Protein 3ARA (pdb70)

Structure (mmCIF, N/CA/C/O backbone):
data_3ARA
#
_entry.id   3ARA
#
_cell.length_a   81.890
_cell.length_b   83.263
_cell.length_c   89.662
_cell.angle_alpha   90.00
_cell.angle_beta   90.00
_cell.angle_gamma   90.00
#
_symmetry.space_group_name_H-M   'P 21 21 21'
#
loop_
_entity.id
_entity.type
_entity.pdbx_description
1 polymer "Deoxyuridine 5'-triphosphate nucleotidohydrolase"
2 non-polymer 1-[3-({(2R)-2-[hydroxy(diphenyl)methyl]pyrrolidin-1-yl}sulfonyl)propyl]pyrimidine-2,4(1H,3H)-dione
3 non-polymer 'MAGNESIUM ION'
4 water water
#
loop_
_atom_site.group_PDB
_atom_site.id
_atom_site.type_symbol
_atom_site.label_atom_id
_atom_site.label_alt_id
_atom_site.label_comp_id
_atom_site.label_asym_id
_atom_site.label_entity_id
_atom_site.label_seq_id
_atom_site.pdbx_PDB_ins_code
_atom_site.Cartn_x
_atom_site.Cartn_y
_atom_site.Cartn_z
_atom_site.occupancy
_atom_site.B_iso_or_equiv
_atom_site.auth_seq_id
_atom_site.auth_comp_id
_atom_site.auth_asym_id
_atom_site.auth_atom_id
_atom_site.pdbx_PDB_model_num
ATOM 1 N N . MET A 1 24 ? 18.113 1.609 1.830 1.00 47.83 24 MET A N 1
ATOM 2 C CA . MET A 1 24 ? 17.082 2.239 2.747 1.00 47.55 24 MET A CA 1
ATOM 3 C C . MET A 1 24 ? 17.376 3.694 3.068 1.00 44.84 24 MET A C 1
ATOM 4 O O . MET A 1 24 ? 16.998 4.292 4.150 1.00 45.46 24 MET A O 1
ATOM 9 N N . GLN A 1 25 ? 18.119 4.266 2.137 1.00 39.79 25 GLN A N 1
ATOM 10 C CA . GLN A 1 25 ? 18.072 5.676 2.005 1.00 35.55 25 GLN A CA 1
ATOM 11 C C . GLN A 1 25 ? 17.301 5.906 0.676 1.00 29.30 25 GLN A C 1
ATOM 12 O O . GLN A 1 25 ? 17.381 5.105 -0.228 1.00 28.94 25 GLN A O 1
ATOM 18 N N . LEU A 1 26 ? 16.589 7.019 0.608 1.00 25.47 26 LEU A N 1
ATOM 19 C CA . LEU A 1 26 ? 16.070 7.601 -0.645 1.00 23.28 26 LEU A CA 1
ATOM 20 C C . LEU A 1 26 ? 17.079 8.652 -1.079 1.00 22.20 26 LEU A C 1
ATOM 21 O O . LEU A 1 26 ? 17.281 9.659 -0.419 1.00 23.12 26 LEU A O 1
ATOM 26 N N . ARG A 1 27 ? 17.721 8.467 -2.189 1.00 20.17 27 ARG A N 1
ATOM 27 C CA . ARG A 1 27 ? 18.642 9.522 -2.617 1.00 21.02 27 ARG A CA 1
ATOM 28 C C . ARG A 1 27 ? 17.940 10.334 -3.739 1.00 20.47 27 ARG A C 1
ATOM 29 O O . ARG A 1 27 ? 17.126 9.799 -4.530 1.00 19.31 27 ARG A O 1
ATOM 37 N N . PHE A 1 28 ? 18.360 11.561 -3.905 1.00 18.71 28 PHE A N 1
ATOM 38 C CA . PHE A 1 28 ? 17.861 12.377 -5.053 1.00 17.59 28 PHE A CA 1
ATOM 39 C C . PHE A 1 28 ? 18.944 13.319 -5.485 1.00 18.78 28 PHE A C 1
ATOM 40 O O . PHE A 1 28 ? 19.845 13.647 -4.673 1.00 19.81 28 PHE A O 1
ATOM 48 N N . ALA A 1 29 ? 18.832 13.814 -6.693 1.00 16.63 29 ALA A N 1
ATOM 49 C CA . ALA A 1 29 ? 19.669 14.932 -7.125 1.00 18.51 29 ALA A CA 1
ATOM 50 C C . ALA A 1 29 ? 18.790 15.987 -7.787 1.00 19.20 29 ALA A C 1
ATOM 51 O O . ALA A 1 29 ? 17.781 15.660 -8.453 1.00 18.35 29 ALA A O 1
ATOM 53 N N . ARG A 1 30 ? 19.229 17.233 -7.668 1.00 16.67 30 ARG A N 1
ATOM 54 C CA . ARG A 1 30 ? 18.551 18.330 -8.347 1.00 17.94 30 ARG A CA 1
ATOM 55 C C . ARG A 1 30 ? 18.995 18.402 -9.805 1.00 20.03 30 ARG A C 1
ATOM 56 O O . ARG A 1 30 ? 20.207 18.392 -10.164 1.00 21.74 30 ARG A O 1
ATOM 64 N N . LEU A 1 31 ? 18.036 18.437 -10.723 1.00 17.35 31 LEU A N 1
ATOM 65 C CA . LEU A 1 31 ? 18.397 18.534 -12.151 1.00 17.85 31 LEU A CA 1
ATOM 66 C C . LEU A 1 31 ? 18.535 19.969 -12.608 1.00 19.45 31 LEU A C 1
ATOM 67 O O . LEU A 1 31 ? 18.981 20.218 -13.737 1.00 21.38 31 LEU A O 1
ATOM 72 N N . SER A 1 32 ? 18.046 20.909 -11.788 1.00 19.95 32 SER A N 1
ATOM 73 C CA . SER A 1 32 ? 18.243 22.326 -12.047 1.00 19.20 32 SER A CA 1
ATOM 74 C C . SER A 1 32 ? 18.147 23.022 -10.702 1.00 16.85 32 SER A C 1
ATOM 75 O O . SER A 1 32 ? 17.692 22.423 -9.712 1.00 15.99 32 SER A O 1
ATOM 78 N N . GLU A 1 33 ? 18.542 24.296 -10.671 1.00 16.66 33 GLU A N 1
ATOM 79 C CA . GLU A 1 33 ? 18.429 25.068 -9.414 1.00 16.17 33 GLU A CA 1
ATOM 80 C C . GLU A 1 33 ? 16.990 25.427 -9.027 1.00 16.76 33 GLU A C 1
ATOM 81 O O . GLU A 1 33 ? 16.765 25.997 -7.967 1.00 16.43 33 GLU A O 1
ATOM 87 N N . HIS A 1 34 ? 16.003 25.142 -9.911 1.00 16.01 34 HIS A N 1
ATOM 88 C CA . HIS A 1 34 ? 14.602 25.401 -9.605 1.00 15.74 34 HIS A CA 1
ATOM 89 C C . HIS A 1 34 ? 14.021 24.333 -8.630 1.00 16.51 34 HIS A C 1
ATOM 90 O O . HIS A 1 34 ? 12.953 24.581 -8.081 1.00 16.42 34 HIS A O 1
ATOM 97 N N . ALA A 1 35 ? 14.703 23.187 -8.436 1.00 15.13 35 ALA A N 1
ATOM 98 C CA . ALA A 1 35 ? 14.167 22.054 -7.609 1.00 16.01 35 ALA A CA 1
ATOM 99 C C . ALA A 1 35 ? 14.303 22.401 -6.184 1.00 18.22 35 ALA A C 1
ATOM 100 O O . ALA A 1 35 ? 15.158 23.235 -5.782 1.00 18.67 35 ALA A O 1
ATOM 102 N N . THR A 1 36 ? 13.423 21.798 -5.409 1.00 18.37 36 THR A N 1
ATOM 103 C CA . THR A 1 36 ? 13.452 21.905 -3.933 1.00 19.10 36 THR A CA 1
ATOM 104 C C . THR A 1 36 ? 13.590 20.517 -3.349 1.00 18.87 36 THR A C 1
ATOM 105 O O . THR A 1 36 ? 12.915 19.552 -3.776 1.00 18.77 36 THR A O 1
ATOM 109 N N . ALA A 1 37 ? 14.534 20.391 -2.363 1.00 17.75 37 ALA A N 1
ATOM 110 C CA . ALA A 1 37 ? 14.716 19.090 -1.748 1.00 18.36 37 ALA A CA 1
ATOM 111 C C . ALA A 1 37 ? 13.410 18.624 -1.081 1.00 16.50 37 ALA A C 1
ATOM 112 O O . ALA A 1 37 ? 12.765 19.346 -0.299 1.00 19.09 37 ALA A O 1
ATOM 114 N N . PRO A 1 38 ? 13.005 17.391 -1.393 1.00 16.44 38 PRO A N 1
ATOM 115 C CA . PRO A 1 38 ? 11.783 16.893 -0.734 1.00 17.68 38 PRO A CA 1
ATOM 116 C C . PRO A 1 38 ? 11.955 16.845 0.803 1.00 19.23 38 PRO A C 1
ATOM 117 O O . PRO A 1 38 ? 13.053 16.647 1.280 1.00 21.94 38 PRO A O 1
ATOM 121 N N . THR A 1 39 ? 10.863 17.007 1.488 1.00 21.26 39 THR A N 1
ATOM 122 C CA . THR A 1 39 ? 10.845 17.106 2.941 1.00 22.51 39 THR A CA 1
ATOM 123 C C . THR A 1 39 ? 9.745 16.213 3.521 1.00 25.20 39 THR A C 1
ATOM 124 O O . THR A 1 39 ? 8.680 16.027 2.932 1.00 22.59 39 THR A O 1
ATOM 128 N N . ARG A 1 40 ? 9.974 15.897 4.673 1.00 26.32 40 ARG A N 1
ATOM 129 C CA . ARG A 1 40 ? 9.033 15.096 5.448 1.00 29.96 40 ARG A CA 1
ATOM 130 C C . ARG A 1 40 ? 9.107 15.725 6.840 1.00 33.45 40 ARG A C 1
ATOM 131 O O . ARG A 1 40 ? 10.116 15.551 7.545 1.00 36.33 40 ARG A O 1
ATOM 139 N N . GLY A 1 41 ? 8.166 16.430 7.264 1.00 35.03 41 GLY A N 1
ATOM 140 C CA . GLY A 1 41 ? 8.030 16.856 8.691 1.00 39.70 41 GLY A CA 1
ATOM 141 C C . GLY A 1 41 ? 8.047 15.700 9.685 1.00 40.88 41 GLY A C 1
ATOM 142 O O . GLY A 1 41 ? 9.045 15.531 10.441 1.00 44.76 41 GLY A O 1
ATOM 143 N N . SER A 1 42 ? 7.015 14.872 9.711 1.00 40.12 42 SER A N 1
ATOM 144 C CA . SER A 1 42 ? 6.992 13.862 10.752 1.00 38.20 42 SER A CA 1
ATOM 145 C C . SER A 1 42 ? 7.771 12.622 10.375 1.00 37.14 42 SER A C 1
ATOM 146 O O . SER A 1 42 ? 7.808 12.191 9.200 1.00 34.33 42 SER A O 1
ATOM 149 N N . ALA A 1 43 ? 8.393 12.012 11.375 1.00 34.22 43 ALA A N 1
ATOM 150 C CA . ALA A 1 43 ? 9.182 10.808 11.153 1.00 33.36 43 ALA A CA 1
ATOM 151 C C . ALA A 1 43 ? 8.316 9.651 10.609 1.00 30.99 43 ALA A C 1
ATOM 152 O O . ALA A 1 43 ? 8.843 8.741 9.961 1.00 32.68 43 ALA A O 1
ATOM 154 N N . ARG A 1 44 ? 7.012 9.666 10.908 1.00 30.09 44 ARG A N 1
ATOM 155 C CA . ARG A 1 44 ? 6.224 8.559 10.441 1.00 28.92 44 ARG A CA 1
ATOM 156 C C . ARG A 1 44 ? 5.149 9.054 9.470 1.00 26.35 44 ARG A C 1
ATOM 157 O O . ARG A 1 44 ? 4.130 8.386 9.324 1.00 24.88 44 ARG A O 1
ATOM 165 N N . ALA A 1 45 ? 5.391 10.174 8.810 1.00 25.38 45 ALA A N 1
ATOM 166 C CA . ALA A 1 45 ? 4.505 10.473 7.660 1.00 23.34 45 ALA A CA 1
ATOM 167 C C . ALA A 1 45 ? 4.870 9.451 6.568 1.00 22.56 45 ALA A C 1
ATOM 168 O O . ALA A 1 45 ? 6.038 9.001 6.360 1.00 22.69 45 ALA A O 1
ATOM 170 N N . ALA A 1 46 ? 3.863 9.146 5.767 1.00 19.92 46 ALA A N 1
ATOM 171 C CA . ALA A 1 46 ? 3.987 8.172 4.696 1.00 17.65 46 ALA A CA 1
ATOM 172 C C . ALA A 1 46 ? 4.826 8.585 3.550 1.00 16.14 46 ALA A C 1
ATOM 173 O O . ALA A 1 46 ? 5.411 7.712 2.864 1.00 18.98 46 ALA A O 1
ATOM 175 N N . GLY A 1 47 ? 4.934 9.880 3.328 1.00 15.72 47 GLY A N 1
ATOM 176 C CA . GLY A 1 47 ? 5.576 10.306 2.077 1.00 15.59 47 GLY A CA 1
ATOM 177 C C . GLY A 1 47 ? 6.374 11.569 2.272 1.00 16.40 47 GLY A C 1
ATOM 178 O O . GLY A 1 47 ? 6.179 12.336 3.266 1.00 17.77 47 GLY A O 1
ATOM 179 N N . TYR A 1 48 ? 7.289 11.752 1.354 1.00 15.57 48 TYR A N 1
ATOM 180 C CA . TYR A 1 48 ? 8.023 13.028 1.224 1.00 16.16 48 TYR A CA 1
ATOM 181 C C . TYR A 1 48 ? 7.286 13.983 0.340 1.00 17.19 48 TYR A C 1
ATOM 182 O O . TYR A 1 48 ? 6.829 13.618 -0.749 1.00 17.03 48 TYR A O 1
ATOM 191 N N . ASP A 1 49 ? 7.200 15.237 0.755 1.00 18.01 49 ASP A N 1
ATOM 192 C CA . ASP A 1 49 ? 6.526 16.247 -0.068 1.00 18.46 49 ASP A CA 1
ATOM 193 C C . ASP A 1 49 ? 7.334 16.537 -1.333 1.00 18.70 49 ASP A C 1
ATOM 194 O O . ASP A 1 49 ? 8.539 16.649 -1.267 1.00 19.00 49 ASP A O 1
ATOM 199 N N . LEU A 1 50 ? 6.675 16.586 -2.486 1.00 15.49 50 LEU A N 1
ATOM 200 C CA . LEU A 1 50 ? 7.303 16.961 -3.739 1.00 15.70 50 LEU A CA 1
ATOM 201 C C . LEU A 1 50 ? 6.891 18.379 -4.032 1.00 17.37 50 LEU A C 1
ATOM 202 O O . LEU A 1 50 ? 5.736 18.728 -3.893 1.00 16.65 50 LEU A O 1
ATOM 207 N N . TYR A 1 51 ? 7.832 19.161 -4.569 1.00 15.20 51 TYR A N 1
ATOM 208 C CA . TYR A 1 51 ? 7.590 20.598 -4.816 1.00 15.95 51 TYR A CA 1
ATOM 209 C C . TYR A 1 51 ? 7.678 20.851 -6.327 1.00 15.25 51 TYR A C 1
ATOM 210 O O . TYR A 1 51 ? 8.542 20.327 -7.030 1.00 15.33 51 TYR A O 1
ATOM 219 N N . SER A 1 52 ? 6.835 21.744 -6.808 1.00 13.58 52 SER A N 1
ATOM 220 C CA . SER A 1 52 ? 6.915 22.174 -8.211 1.00 13.20 52 SER A CA 1
ATOM 221 C C . SER A 1 52 ? 8.161 23.036 -8.401 1.00 13.88 52 SER A C 1
ATOM 222 O O . SER A 1 52 ? 8.512 23.862 -7.524 1.00 15.85 52 SER A O 1
ATOM 225 N N . ALA A 1 53 ? 8.830 22.830 -9.518 1.00 13.53 53 ALA A N 1
ATOM 226 C CA . ALA A 1 53 ? 9.968 23.655 -9.887 1.00 14.16 53 ALA A CA 1
ATOM 227 C C . ALA A 1 53 ? 9.532 24.866 -10.730 1.00 15.48 53 ALA A C 1
ATOM 228 O O . ALA A 1 53 ? 10.383 25.753 -10.955 1.00 15.96 53 ALA A O 1
ATOM 230 N N . TYR A 1 54 ? 8.268 24.951 -11.051 1.00 13.96 54 TYR A N 1
ATOM 231 C CA . TYR A 1 54 ? 7.748 25.965 -12.035 1.00 14.91 54 TYR A CA 1
ATOM 232 C C . TYR A 1 54 ? 6.365 26.431 -11.650 1.00 16.32 54 TYR A C 1
ATOM 233 O O . TYR A 1 54 ? 5.623 25.788 -10.829 1.00 13.42 54 TYR A O 1
ATOM 242 N N . ASP A 1 55 ? 5.988 27.597 -12.182 1.00 15.39 55 ASP A N 1
ATOM 243 C CA . ASP A 1 55 ? 4.568 27.986 -12.078 1.00 16.71 55 ASP A CA 1
ATOM 244 C C . ASP A 1 55 ? 3.727 27.307 -13.141 1.00 14.25 55 ASP A C 1
ATOM 245 O O . ASP A 1 55 ? 4.199 27.106 -14.299 1.00 17.23 55 ASP A O 1
ATOM 250 N N . TYR A 1 56 ? 2.548 26.798 -12.732 1.00 15.22 56 TYR A N 1
ATOM 251 C CA . TYR A 1 56 ? 1.504 26.273 -13.708 1.00 16.25 56 TYR A CA 1
ATOM 252 C C . TYR A 1 56 ? 0.128 26.798 -13.384 1.00 17.90 56 TYR A C 1
ATOM 253 O O . TYR A 1 56 ? -0.218 26.917 -12.235 1.00 18.48 56 TYR A O 1
ATOM 262 N N . THR A 1 57 ? -0.667 27.074 -14.413 1.00 17.66 57 THR A N 1
ATOM 263 C CA . THR A 1 57 ? -2.066 27.372 -14.150 1.00 18.68 57 THR A CA 1
ATOM 264 C C . THR A 1 57 ? -2.859 26.248 -14.792 1.00 17.55 57 THR A C 1
ATOM 265 O O . THR A 1 57 ? -2.696 25.963 -15.980 1.00 19.43 57 THR A O 1
ATOM 269 N N . ILE A 1 58 ? -3.605 25.567 -13.943 1.00 17.58 58 ILE A N 1
ATOM 270 C CA . ILE A 1 58 ? -4.436 24.439 -14.482 1.00 18.18 58 ILE A CA 1
ATOM 271 C C . ILE A 1 58 ? -5.923 24.847 -14.531 1.00 19.71 58 ILE A C 1
ATOM 272 O O . ILE A 1 58 ? -6.553 24.993 -13.495 1.00 18.60 58 ILE A O 1
ATOM 277 N N . PRO A 1 59 ? -6.454 24.982 -15.727 1.00 21.51 59 PRO A N 1
ATOM 278 C CA . PRO A 1 59 ? -7.844 25.416 -15.814 1.00 23.10 59 PRO A CA 1
ATOM 279 C C . PRO A 1 59 ? -8.796 24.344 -15.278 1.00 23.94 59 PRO A C 1
ATOM 280 O O . PRO A 1 59 ? -8.372 23.143 -15.102 1.00 21.15 59 PRO A O 1
ATOM 284 N N . PRO A 1 60 ? -10.038 24.749 -14.984 1.00 22.15 60 PRO A N 1
ATOM 285 C CA . PRO A 1 60 ? -11.008 23.736 -14.550 1.00 21.46 60 PRO A CA 1
ATOM 286 C C . PRO A 1 60 ? -11.133 22.560 -15.498 1.00 20.78 60 PRO A C 1
ATOM 287 O O . PRO A 1 60 ? -11.123 22.684 -16.777 1.00 21.53 60 PRO A O 1
ATOM 291 N N . MET A 1 61 ? -11.243 21.376 -14.920 1.00 21.22 61 MET A N 1
ATOM 292 C CA . MET A 1 61 ? -11.363 20.128 -15.732 1.00 23.29 61 MET A CA 1
ATOM 293 C C . MET A 1 61 ? -10.185 19.816 -16.696 1.00 20.12 61 MET A C 1
ATOM 294 O O . MET A 1 61 ? -10.365 19.297 -17.770 1.00 20.85 61 MET A O 1
ATOM 299 N N . GLU A 1 62 ? -9.010 20.296 -16.364 1.00 21.13 62 GLU A N 1
ATOM 300 C CA . GLU A 1 62 ? -7.833 20.078 -17.135 1.00 20.82 62 GLU A CA 1
ATOM 301 C C . GLU A 1 62 ? -6.743 19.399 -16.276 1.00 17.43 62 GLU A C 1
ATOM 302 O O . GLU A 1 62 ? -6.841 19.275 -15.091 1.00 18.58 62 GLU A O 1
ATOM 308 N N . LYS A 1 63 ? -5.721 19.004 -16.957 1.00 19.41 63 LYS A N 1
ATOM 309 C CA . LYS A 1 63 ? -4.542 18.282 -16.314 1.00 19.06 63 LYS A CA 1
ATOM 310 C C . LYS A 1 63 ? -3.288 19.108 -16.670 1.00 19.73 63 LYS A C 1
ATOM 311 O O . LYS A 1 63 ? -3.252 19.910 -17.660 1.00 20.59 63 LYS A O 1
ATOM 317 N N . ALA A 1 64 ? -2.238 18.894 -15.880 1.00 17.92 64 ALA A N 1
ATOM 318 C CA . ALA A 1 64 ? -0.892 19.431 -16.231 1.00 14.86 64 ALA A CA 1
ATOM 319 C C . ALA A 1 64 ? 0.169 18.456 -15.725 1.00 16.07 64 ALA A C 1
ATOM 320 O O . ALA A 1 64 ? -0.088 17.843 -14.714 1.00 17.38 64 ALA A O 1
ATOM 322 N N . VAL A 1 65 ? 1.299 18.354 -16.380 1.00 14.80 65 VAL A N 1
ATOM 323 C CA . VAL A 1 65 ? 2.397 17.591 -15.788 1.00 14.90 65 VAL A CA 1
ATOM 324 C C . VAL A 1 65 ? 3.274 18.612 -15.123 1.00 14.78 65 VAL A C 1
ATOM 325 O O . VAL A 1 65 ? 3.908 19.438 -15.799 1.00 18.14 65 VAL A O 1
ATOM 329 N N . VAL A 1 66 ? 3.400 18.488 -13.806 1.00 15.36 66 VAL A N 1
ATOM 330 C CA . VAL A 1 66 ? 4.142 19.516 -13.050 1.00 14.64 66 VAL A CA 1
ATOM 331 C C . VAL A 1 66 ? 5.544 18.932 -12.797 1.00 16.23 66 VAL A C 1
ATOM 332 O O . VAL A 1 66 ? 5.713 17.883 -12.177 1.00 15.02 66 VAL A O 1
ATOM 336 N N . LYS A 1 67 ? 6.600 19.646 -13.244 1.00 14.15 67 LYS A N 1
ATOM 337 C CA . LYS A 1 67 ? 7.944 19.019 -13.160 1.00 13.55 67 LYS A CA 1
ATOM 338 C C . LYS A 1 67 ? 8.551 19.428 -11.860 1.00 13.27 67 LYS A C 1
ATOM 339 O O . LYS A 1 67 ? 8.442 20.597 -11.460 1.00 15.49 67 LYS A O 1
ATOM 345 N N . THR A 1 68 ? 9.191 18.461 -11.196 1.00 12.63 68 THR A N 1
ATOM 346 C CA . THR A 1 68 ? 9.971 18.749 -9.955 1.00 14.62 68 THR A CA 1
ATOM 347 C C . THR A 1 68 ? 11.447 19.079 -10.201 1.00 14.07 68 THR A C 1
ATOM 348 O O . THR A 1 68 ? 12.088 19.694 -9.318 1.00 13.38 68 THR A O 1
ATOM 352 N N . ASP A 1 69 ? 11.936 18.711 -11.344 1.00 15.54 69 ASP A N 1
ATOM 353 C CA . ASP A 1 69 ? 13.365 18.840 -11.625 1.00 15.38 69 ASP A CA 1
ATOM 354 C C . ASP A 1 69 ? 14.191 18.156 -10.566 1.00 15.22 69 ASP A C 1
ATOM 355 O O . ASP A 1 69 ? 15.288 18.603 -10.227 1.00 15.00 69 ASP A O 1
ATOM 360 N N . ILE A 1 70 ? 13.726 17.020 -10.074 1.00 14.54 70 ILE A N 1
ATOM 361 C CA . ILE A 1 70 ? 14.599 16.107 -9.304 1.00 14.03 70 ILE A CA 1
ATOM 362 C C . ILE A 1 70 ? 14.591 14.712 -9.948 1.00 17.70 70 ILE A C 1
ATOM 363 O O . ILE A 1 70 ? 13.607 14.345 -10.610 1.00 17.14 70 ILE A O 1
ATOM 368 N N . GLN A 1 71 ? 15.725 13.976 -9.812 1.00 16.80 71 GLN A N 1
ATOM 369 C CA . GLN A 1 71 ? 15.719 12.561 -10.137 1.00 16.12 71 GLN A CA 1
ATOM 370 C C . GLN A 1 71 ? 15.920 11.872 -8.762 1.00 16.22 71 GLN A C 1
ATOM 371 O O . GLN A 1 71 ? 16.512 12.412 -7.832 1.00 16.70 71 GLN A O 1
ATOM 377 N N . ILE A 1 72 ? 15.303 10.728 -8.642 1.00 16.01 72 ILE A N 1
ATOM 378 C CA . ILE A 1 72 ? 15.403 9.938 -7.414 1.00 16.60 72 ILE A CA 1
ATOM 379 C C . ILE A 1 72 ? 15.945 8.558 -7.634 1.00 15.47 72 ILE A C 1
ATOM 380 O O . ILE A 1 72 ? 15.893 7.996 -8.733 1.00 17.34 72 ILE A O 1
ATOM 385 N N . ALA A 1 73 ? 16.558 8.016 -6.569 1.00 16.86 73 ALA A N 1
ATOM 386 C CA . ALA A 1 73 ? 16.892 6.578 -6.582 1.00 18.75 73 ALA A CA 1
ATOM 387 C C . ALA A 1 73 ? 16.189 5.955 -5.408 1.00 18.68 73 ALA A C 1
ATOM 388 O O . ALA A 1 73 ? 16.574 6.131 -4.253 1.00 18.70 73 ALA A O 1
ATOM 390 N N . LEU A 1 74 ? 15.139 5.201 -5.737 1.00 18.11 74 LEU A N 1
ATOM 391 C CA . LEU A 1 74 ? 14.331 4.549 -4.716 1.00 18.20 74 LEU A CA 1
ATOM 392 C C . LEU A 1 74 ? 15.088 3.347 -4.066 1.00 20.69 74 LEU A C 1
ATOM 393 O O . LEU A 1 74 ? 15.931 2.663 -4.713 1.00 23.56 74 LEU A O 1
ATOM 398 N N . PRO A 1 75 ? 14.799 3.116 -2.843 1.00 23.23 75 PRO A N 1
ATOM 399 C CA . PRO A 1 75 ? 15.381 1.906 -2.200 1.00 23.91 75 PRO A CA 1
ATOM 400 C C . PRO A 1 75 ? 14.962 0.609 -2.841 1.00 23.65 75 PRO A C 1
ATOM 401 O O . PRO A 1 75 ? 13.889 0.513 -3.370 1.00 22.66 75 PRO A O 1
ATOM 405 N N . SER A 1 76 ? 15.718 -0.405 -2.719 1.00 22.05 76 SER A N 1
ATOM 406 C CA . SER A 1 76 ? 15.367 -1.652 -3.292 1.00 21.91 76 SER A CA 1
ATOM 407 C C . SER A 1 76 ? 14.165 -2.222 -2.615 1.00 20.74 76 SER A C 1
ATOM 408 O O . SER A 1 76 ? 14.017 -2.159 -1.400 1.00 22.26 76 SER A O 1
ATOM 411 N N . GLY A 1 77 ? 13.260 -2.843 -3.380 1.00 19.33 77 GLY A N 1
ATOM 412 C CA . GLY A 1 77 ? 12.096 -3.497 -2.792 1.00 18.53 77 GLY A CA 1
ATOM 413 C C . GLY A 1 77 ? 10.838 -2.646 -2.773 1.00 17.24 77 GLY A C 1
ATOM 414 O O . GLY A 1 77 ? 9.835 -3.033 -2.177 1.00 17.10 77 GLY A O 1
ATOM 415 N N . CYS A 1 78 ? 10.906 -1.531 -3.457 1.00 16.98 78 CYS A N 1
ATOM 416 C CA . CYS A 1 78 ? 9.642 -0.679 -3.497 1.00 14.20 78 CYS A CA 1
ATOM 417 C C . CYS A 1 78 ? 9.584 0.028 -4.798 1.00 16.79 78 CYS A C 1
ATOM 418 O O . CYS A 1 78 ? 10.466 -0.013 -5.607 1.00 17.51 78 CYS A O 1
ATOM 421 N N . TYR A 1 79 ? 8.408 0.614 -5.107 1.00 14.12 79 TYR A N 1
ATOM 422 C CA . TYR A 1 79 ? 8.371 1.608 -6.190 1.00 13.75 79 TYR A CA 1
ATOM 423 C C . TYR A 1 79 ? 8.037 2.908 -5.495 1.00 13.77 79 TYR A C 1
ATOM 424 O O . TYR A 1 79 ? 7.589 2.894 -4.312 1.00 14.10 79 TYR A O 1
ATOM 433 N N . GLY A 1 80 ? 8.066 4.038 -6.236 1.00 13.69 80 GLY A N 1
ATOM 434 C CA . GLY A 1 80 ? 7.697 5.326 -5.607 1.00 14.22 80 GLY A CA 1
ATOM 435 C C . GLY A 1 80 ? 6.339 5.735 -6.133 1.00 14.87 80 GLY A C 1
ATOM 436 O O . GLY A 1 80 ? 6.160 5.878 -7.345 1.00 14.54 80 GLY A O 1
ATOM 437 N N . ARG A 1 81 ? 5.406 5.849 -5.228 1.00 13.02 81 ARG A N 1
ATOM 438 C CA . ARG A 1 81 ? 4.060 6.306 -5.639 1.00 11.48 81 ARG A CA 1
ATOM 439 C C . ARG A 1 81 ? 4.032 7.792 -5.414 1.00 13.76 81 ARG A C 1
ATOM 440 O O . ARG A 1 81 ? 4.170 8.288 -4.309 1.00 14.24 81 ARG A O 1
ATOM 448 N N . VAL A 1 82 ? 3.610 8.469 -6.489 1.00 12.16 82 VAL A N 1
ATOM 449 C CA . VAL A 1 82 ? 3.299 9.882 -6.382 1.00 14.29 82 VAL A CA 1
ATOM 450 C C . VAL A 1 82 ? 1.856 9.920 -5.998 1.00 12.38 82 VAL A C 1
ATOM 451 O O . VAL A 1 82 ? 1.017 9.461 -6.765 1.00 14.50 82 VAL A O 1
ATOM 455 N N . ALA A 1 83 ? 1.567 10.415 -4.813 1.00 13.36 83 ALA A N 1
ATOM 456 C CA . ALA A 1 83 ? 0.189 10.275 -4.216 1.00 12.56 83 ALA A CA 1
ATOM 457 C C . ALA A 1 83 ? -0.342 11.659 -3.875 1.00 12.54 83 ALA A C 1
ATOM 458 O O . ALA A 1 83 ? 0.433 12.595 -3.634 1.00 14.03 83 ALA A O 1
ATOM 460 N N . PRO A 1 84 ? -1.664 11.793 -3.649 1.00 13.83 84 PRO A N 1
ATOM 461 C CA . PRO A 1 84 ? -2.216 13.132 -3.356 1.00 15.07 84 PRO A CA 1
ATOM 462 C C . PRO A 1 84 ? -1.853 13.620 -1.967 1.00 16.67 84 PRO A C 1
ATOM 463 O O . PRO A 1 84 ? -1.730 12.814 -0.995 1.00 17.39 84 PRO A O 1
ATOM 467 N N . ARG A 1 85 ? -1.634 14.937 -1.914 1.00 17.88 85 ARG A N 1
ATOM 468 C CA . ARG A 1 85 ? -1.782 15.700 -0.639 1.00 20.93 85 ARG A CA 1
ATOM 469 C C . ARG A 1 85 ? -3.268 15.801 -0.310 1.00 21.41 85 ARG A C 1
ATOM 470 O O . ARG A 1 85 ? -4.157 16.073 -1.181 1.00 21.67 85 ARG A O 1
ATOM 478 N N . SER A 1 86 ? -3.550 15.444 0.961 1.00 21.53 86 SER A N 1
ATOM 479 C CA . SER A 1 86 ? -4.905 15.351 1.448 1.00 21.94 86 SER A CA 1
ATOM 480 C C . SER A 1 86 ? -5.692 16.668 1.354 1.00 21.55 86 SER A C 1
ATOM 481 O O . SER A 1 86 ? -6.909 16.687 0.878 1.00 22.02 86 SER A O 1
ATOM 484 N N . GLY A 1 87 ? -5.037 17.748 1.788 1.00 23.41 87 GLY A N 1
ATOM 485 C CA . GLY A 1 87 ? -5.763 19.066 1.751 1.00 22.35 87 GLY A CA 1
ATOM 486 C C . GLY A 1 87 ? -6.123 19.482 0.354 1.00 23.47 87 GLY A C 1
ATOM 487 O O . GLY A 1 87 ? -7.189 20.007 0.127 1.00 24.43 87 GLY A O 1
ATOM 488 N N . LEU A 1 88 ? -5.201 19.324 -0.627 1.00 18.71 88 LEU A N 1
ATOM 489 C CA . LEU A 1 88 ? -5.501 19.785 -2.011 1.00 19.34 88 LEU A CA 1
ATOM 490 C C . LEU A 1 88 ? -6.702 19.051 -2.600 1.00 19.74 88 LEU A C 1
ATOM 491 O O . LEU A 1 88 ? -7.502 19.594 -3.352 1.00 18.65 88 LEU A O 1
ATOM 496 N N . ALA A 1 89 ? -6.862 17.782 -2.261 1.00 18.38 89 ALA A N 1
ATOM 497 C CA . ALA A 1 89 ? -8.027 17.046 -2.698 1.00 19.06 89 ALA A CA 1
ATOM 498 C C . ALA A 1 89 ? -9.316 17.529 -1.986 1.00 21.27 89 ALA A C 1
ATOM 499 O O . ALA A 1 89 ? -10.289 17.764 -2.664 1.00 20.84 89 ALA A O 1
ATOM 501 N N . ALA A 1 90 ? -9.290 17.603 -0.638 1.00 20.60 90 ALA A N 1
ATOM 502 C CA . ALA A 1 90 ? -10.597 17.909 0.037 1.00 22.64 90 ALA A CA 1
ATOM 503 C C . ALA A 1 90 ? -11.052 19.352 -0.227 1.00 23.50 90 ALA A C 1
ATOM 504 O O . ALA A 1 90 ? -12.255 19.592 -0.182 1.00 25.93 90 ALA A O 1
ATOM 506 N N . LYS A 1 91 ? -10.091 20.288 -0.383 1.00 25.32 91 LYS A N 1
ATOM 507 C CA . LYS A 1 91 ? -10.397 21.743 -0.496 1.00 26.03 91 LYS A CA 1
ATOM 508 C C . LYS A 1 91 ? -10.510 22.171 -1.930 1.00 27.34 91 LYS A C 1
ATOM 509 O O . LYS A 1 91 ? -11.361 22.977 -2.252 1.00 27.70 91 LYS A O 1
ATOM 515 N N . HIS A 1 92 ? -9.671 21.629 -2.813 1.00 23.99 92 HIS A N 1
ATOM 516 C CA . HIS A 1 92 ? -9.596 22.193 -4.145 1.00 24.28 92 HIS A CA 1
ATOM 517 C C . HIS A 1 92 ? -9.928 21.181 -5.278 1.00 21.77 92 HIS A C 1
ATOM 518 O O . HIS A 1 92 ? -9.852 21.504 -6.427 1.00 23.11 92 HIS A O 1
ATOM 525 N N . PHE A 1 93 ? -10.291 19.934 -4.923 1.00 20.33 93 PHE A N 1
ATOM 526 C CA . PHE A 1 93 ? -10.731 18.902 -5.913 1.00 20.23 93 PHE A CA 1
ATOM 527 C C . PHE A 1 93 ? -9.514 18.586 -6.877 1.00 20.68 93 PHE A C 1
ATOM 528 O O . PHE A 1 93 ? -9.717 18.421 -8.105 1.00 21.47 93 PHE A O 1
ATOM 536 N N . ILE A 1 94 ? -8.334 18.547 -6.296 1.00 19.37 94 ILE A N 1
ATOM 537 C CA . ILE A 1 94 ? -7.111 18.236 -7.094 1.00 19.44 94 ILE A CA 1
ATOM 538 C C . ILE A 1 94 ? -6.761 16.780 -6.865 1.00 18.89 94 ILE A C 1
ATOM 539 O O . ILE A 1 94 ? -6.826 16.255 -5.722 1.00 18.10 94 ILE A O 1
ATOM 544 N N . ASP A 1 95 ? -6.533 16.088 -7.953 1.00 18.17 95 ASP A N 1
ATOM 545 C CA . ASP A 1 95 ? -6.231 14.707 -7.786 1.00 20.38 95 ASP A CA 1
ATOM 546 C C . ASP A 1 95 ? -4.941 14.434 -8.509 1.00 16.68 95 ASP A C 1
ATOM 547 O O . ASP A 1 95 ? -4.422 15.287 -9.209 1.00 15.81 95 ASP A O 1
ATOM 552 N N . VAL A 1 96 ? -4.267 13.296 -8.310 1.00 16.11 96 VAL A N 1
ATOM 553 C CA . VAL A 1 96 ? -3.027 12.965 -8.890 1.00 14.69 96 VAL A CA 1
ATOM 554 C C . VAL A 1 96 ? -3.262 11.796 -9.819 1.00 14.17 96 VAL A C 1
ATOM 555 O O . VAL A 1 96 ? -3.733 10.726 -9.420 1.00 16.33 96 VAL A O 1
ATOM 559 N N . GLY A 1 97 ? -2.835 11.911 -11.050 1.00 12.36 97 GLY A N 1
ATOM 560 C CA . GLY A 1 97 ? -2.966 10.835 -12.027 1.00 13.87 97 GLY A CA 1
ATOM 561 C C . GLY A 1 97 ? -1.570 10.151 -12.179 1.00 12.32 97 GLY A C 1
ATOM 562 O O . GLY A 1 97 ? -0.583 10.528 -11.480 1.00 13.50 97 GLY A O 1
ATOM 563 N N . ALA A 1 98 ? -1.545 9.126 -12.989 1.00 13.45 98 ALA A N 1
ATOM 564 C CA . ALA A 1 98 ? -0.353 8.305 -13.221 1.00 13.18 98 ALA A CA 1
ATOM 565 C C . ALA A 1 98 ? 0.154 7.796 -11.834 1.00 14.04 98 ALA A C 1
ATOM 566 O O . ALA A 1 98 ? -0.646 7.198 -11.078 1.00 14.37 98 ALA A O 1
ATOM 568 N N . GLY A 1 99 ? 1.408 8.153 -11.509 1.00 13.84 99 GLY A N 1
ATOM 569 C CA . GLY A 1 99 ? 1.837 7.977 -10.066 1.00 15.10 99 GLY A CA 1
ATOM 570 C C . GLY A 1 99 ? 2.763 6.829 -9.810 1.00 14.95 99 GLY A C 1
ATOM 571 O O . GLY A 1 99 ? 3.290 6.783 -8.730 1.00 15.36 99 GLY A O 1
ATOM 572 N N . VAL A 1 100 ? 2.990 5.967 -10.775 1.00 11.41 100 VAL A N 1
ATOM 573 C CA . VAL A 1 100 ? 3.843 4.785 -10.517 1.00 11.19 100 VAL A CA 1
ATOM 574 C C . VAL A 1 100 ? 5.215 5.063 -11.050 1.00 12.81 100 VAL A C 1
ATOM 575 O O . VAL A 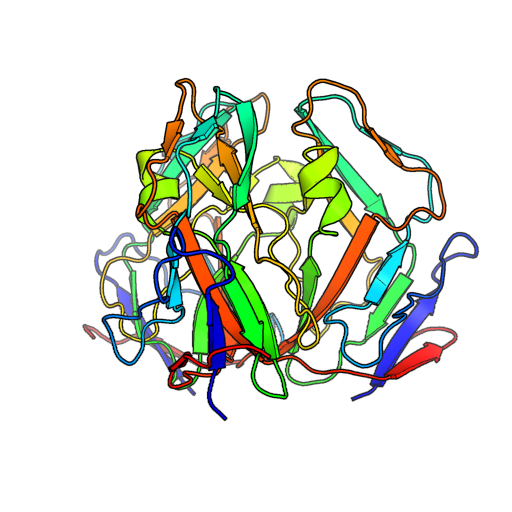1 100 ? 5.455 5.025 -12.248 1.00 14.72 100 VAL A O 1
ATOM 579 N N . ILE A 1 101 ? 6.171 5.335 -10.129 1.00 13.10 101 ILE A N 1
ATOM 580 C CA . ILE A 1 101 ? 7.579 5.574 -10.588 1.00 12.31 101 ILE A CA 1
ATOM 581 C C . ILE A 1 101 ? 8.330 4.277 -10.344 1.00 14.24 101 ILE A C 1
ATOM 582 O O . ILE A 1 101 ? 8.434 3.781 -9.189 1.00 16.12 101 ILE A O 1
ATOM 587 N N . ASP A 1 102 ? 8.788 3.672 -11.406 1.00 14.48 102 ASP A N 1
ATOM 588 C CA . ASP A 1 102 ? 9.483 2.373 -11.211 1.00 16.45 102 ASP A CA 1
ATOM 589 C C . ASP A 1 102 ? 10.793 2.596 -10.420 1.00 16.53 102 ASP A C 1
ATOM 590 O O . ASP A 1 102 ? 11.450 3.646 -10.574 1.00 17.46 102 ASP A O 1
ATOM 595 N N . GLU A 1 103 ? 11.217 1.550 -9.655 1.00 17.23 103 GLU A N 1
ATOM 596 C CA . GLU A 1 103 ? 12.397 1.578 -8.808 1.00 18.39 103 GLU A CA 1
ATOM 597 C C . GLU A 1 103 ? 13.622 2.009 -9.604 1.00 19.36 103 GLU A C 1
ATOM 598 O O . GLU A 1 103 ? 14.433 2.697 -9.023 1.00 22.54 103 GLU A O 1
ATOM 604 N N . ASP A 1 104 ? 13.738 1.695 -10.895 1.00 20.94 104 ASP A N 1
ATOM 605 C CA . ASP A 1 104 ? 14.905 2.083 -11.737 1.00 24.30 104 ASP A CA 1
ATOM 606 C C . ASP A 1 104 ? 14.797 3.392 -12.513 1.00 24.48 104 ASP A C 1
ATOM 607 O O . ASP A 1 104 ? 15.746 3.746 -13.234 1.00 26.01 104 ASP A O 1
ATOM 612 N N . TYR A 1 105 ? 13.747 4.207 -12.250 1.00 21.10 105 TYR A N 1
ATOM 613 C CA . TYR A 1 105 ? 13.577 5.414 -13.036 1.00 20.57 105 TYR A CA 1
ATOM 614 C C . TYR A 1 105 ? 14.550 6.522 -12.552 1.00 19.30 105 TYR A C 1
ATOM 615 O O . TYR A 1 105 ? 14.648 6.796 -11.344 1.00 20.90 105 TYR A O 1
ATOM 624 N N . ARG A 1 106 ? 15.296 7.110 -13.477 1.00 20.06 106 ARG A N 1
ATOM 625 C CA . ARG A 1 106 ? 16.276 8.159 -13.068 1.00 18.72 106 ARG A CA 1
ATOM 626 C C . ARG A 1 106 ? 15.991 9.466 -13.819 1.00 21.16 106 ARG A C 1
ATOM 627 O O . ARG A 1 106 ? 16.854 10.339 -13.844 1.00 21.85 106 ARG A O 1
ATOM 635 N N . GLY A 1 107 ? 14.851 9.602 -14.473 1.00 20.08 107 GLY A N 1
ATOM 636 C CA . GLY A 1 107 ? 14.460 10.847 -15.186 1.00 17.22 107 GLY A CA 1
ATOM 637 C C . GLY A 1 107 ? 13.913 11.859 -14.204 1.00 16.20 107 GLY A C 1
ATOM 638 O O . GLY A 1 107 ? 13.865 11.645 -12.973 1.00 17.64 107 GLY A O 1
ATOM 639 N N . ASN A 1 108 ? 13.468 12.965 -14.773 1.00 15.27 108 ASN A N 1
ATOM 640 C CA . ASN A 1 108 ? 12.815 14.095 -14.066 1.00 16.76 108 ASN A CA 1
ATOM 641 C C . ASN A 1 108 ? 11.467 13.587 -13.516 1.00 16.63 108 ASN A C 1
ATOM 642 O O . ASN A 1 108 ? 10.607 13.101 -14.323 1.00 18.41 108 ASN A O 1
ATOM 647 N N . VAL A 1 109 ? 11.292 13.683 -12.198 1.00 14.85 109 VAL A N 1
ATOM 648 C CA . VAL A 1 109 ? 9.971 13.293 -11.601 1.00 14.25 109 VAL A CA 1
ATOM 649 C C . VAL A 1 109 ? 8.903 14.335 -11.970 1.00 14.31 109 VAL A C 1
ATOM 650 O O . VAL A 1 109 ? 8.960 15.496 -11.570 1.00 14.64 109 VAL A O 1
ATOM 654 N N . GLY A 1 110 ? 7.835 13.835 -12.630 1.00 14.76 110 GLY A N 1
ATOM 655 C CA . GLY A 1 110 ? 6.744 14.726 -13.032 1.00 14.14 110 GLY A CA 1
ATOM 656 C C . GLY A 1 110 ? 5.505 14.348 -12.248 1.00 16.37 110 GLY A C 1
ATOM 657 O O . GLY A 1 110 ? 5.324 13.141 -11.889 1.00 19.32 110 GLY A O 1
ATOM 658 N N . VAL A 1 111 ? 4.701 15.303 -11.811 1.00 13.40 111 VAL A N 1
ATOM 659 C CA . VAL A 1 111 ? 3.480 14.975 -11.111 1.00 14.82 111 VAL A CA 1
ATOM 660 C C . VAL A 1 111 ? 2.339 15.294 -12.021 1.00 15.28 111 VAL A C 1
ATOM 661 O O . VAL A 1 111 ? 2.222 16.445 -12.493 1.00 15.10 111 VAL A O 1
ATOM 665 N N . VAL A 1 112 ? 1.463 14.327 -12.275 1.00 13.99 112 VAL A N 1
ATOM 666 C CA . VAL A 1 112 ? 0.373 14.653 -13.198 1.00 13.8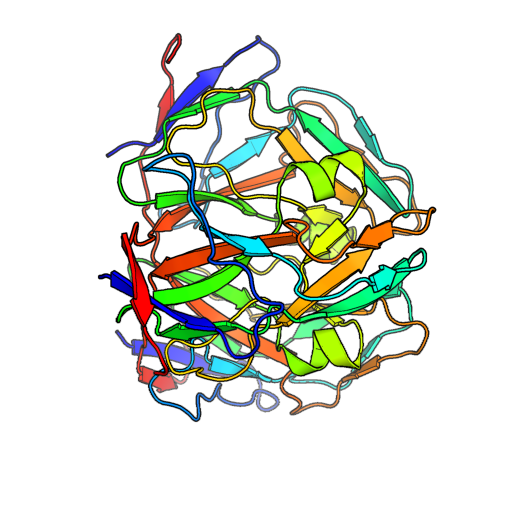1 112 VAL A CA 1
ATOM 667 C C . VAL A 1 112 ? -0.824 15.077 -12.302 1.00 13.89 112 VAL A C 1
ATOM 668 O O . VAL A 1 112 ? -1.414 14.279 -11.536 1.00 14.95 112 VAL A O 1
ATOM 672 N N . LEU A 1 113 ? -1.187 16.361 -12.396 1.00 13.33 113 LEU A N 1
ATOM 673 C CA . LEU A 1 113 ? -2.255 16.888 -11.557 1.00 15.14 113 LEU A CA 1
ATOM 674 C C . LEU A 1 113 ? -3.497 17.026 -12.368 1.00 15.73 113 LEU A C 1
ATOM 675 O O . LEU A 1 113 ? -3.457 17.519 -13.537 1.00 17.73 113 LEU A O 1
ATOM 680 N N . PHE A 1 114 ? -4.641 16.635 -11.765 1.00 14.41 114 PHE A N 1
ATOM 681 C CA . PHE A 1 114 ? -5.896 16.774 -12.440 1.00 15.58 114 PHE A CA 1
ATOM 682 C C . PHE A 1 114 ? -6.686 17.831 -11.598 1.00 17.52 114 PHE A C 1
ATOM 683 O O . PHE A 1 114 ? -6.783 17.704 -10.421 1.00 19.31 114 PHE A O 1
ATOM 691 N N . ASN A 1 115 ? -7.216 18.859 -12.255 1.00 18.80 115 ASN A N 1
ATOM 692 C CA . ASN A 1 115 ? -8.052 19.830 -11.530 1.00 16.31 115 ASN A CA 1
ATOM 693 C C . ASN A 1 115 ? -9.497 19.577 -11.914 1.00 19.56 115 ASN A C 1
ATOM 694 O O . ASN A 1 115 ? -9.931 19.901 -13.035 1.00 18.70 115 ASN A O 1
ATOM 699 N N . PHE A 1 116 ? -10.276 18.969 -11.014 1.00 18.81 116 PHE A N 1
ATOM 700 C CA . PHE A 1 116 ? -11.662 18.677 -11.373 1.00 21.57 116 PHE A CA 1
ATOM 701 C C . PHE A 1 116 ? -12.582 19.772 -10.832 1.00 23.17 116 PHE A C 1
ATOM 702 O O . PHE A 1 116 ? -13.812 19.630 -10.844 1.00 25.67 116 PHE A O 1
ATOM 710 N N . GLY A 1 117 ? -11.974 20.810 -10.285 1.00 24.43 117 GLY A N 1
ATOM 711 C CA . GLY A 1 117 ? -12.687 21.951 -9.656 1.00 24.99 117 GLY A CA 1
ATOM 712 C C . GLY A 1 117 ? -13.341 22.806 -10.726 1.00 25.42 117 GLY A C 1
ATOM 713 O O . GLY A 1 117 ? -13.075 22.679 -11.947 1.00 24.43 117 GLY A O 1
ATOM 714 N N . LYS A 1 118 ? -14.198 23.717 -10.280 1.00 29.76 118 LYS A N 1
ATOM 715 C CA . LYS A 1 118 ? -14.824 24.591 -11.303 1.00 31.17 118 LYS A CA 1
ATOM 716 C C . LYS A 1 118 ? -13.951 25.837 -11.517 1.00 29.99 118 LYS A C 1
ATOM 717 O O . LYS A 1 118 ? -14.177 26.594 -12.484 1.00 31.95 118 LYS A O 1
ATOM 723 N N . GLU A 1 119 ? -12.994 26.097 -10.621 1.00 28.29 119 GLU A N 1
ATOM 724 C CA . GLU A 1 119 ? -12.080 27.272 -10.759 1.00 28.69 119 GLU A CA 1
ATOM 725 C C . GLU A 1 119 ? -10.681 26.791 -11.144 1.00 28.53 119 GLU A C 1
ATOM 726 O O . GLU A 1 119 ? -10.332 25.648 -10.786 1.00 25.38 119 GLU A O 1
ATOM 732 N N . LYS A 1 120 ? -9.918 27.661 -11.810 1.00 27.16 120 LYS A N 1
ATOM 733 C CA . LYS A 1 120 ? -8.469 27.368 -12.078 1.00 26.60 120 LYS A CA 1
ATOM 734 C C . LYS A 1 120 ? -7.684 27.123 -10.811 1.00 24.73 120 LYS A C 1
ATOM 735 O O . LYS A 1 120 ? -7.994 27.656 -9.716 1.00 23.31 120 LYS A O 1
ATOM 741 N N . PHE A 1 121 ? -6.637 26.267 -10.923 1.00 21.04 121 PHE A N 1
ATOM 742 C CA . PHE A 1 121 ? -5.844 26.032 -9.789 1.00 20.20 121 PHE A CA 1
ATOM 743 C C . PHE A 1 121 ? -4.418 26.514 -10.167 1.00 18.64 121 PHE A C 1
ATOM 744 O O . PHE A 1 121 ? -3.834 26.110 -11.174 1.00 20.22 121 PHE A O 1
ATOM 752 N N . GLU A 1 122 ? -3.859 27.345 -9.324 1.00 18.80 122 GLU A N 1
ATOM 753 C CA . GLU A 1 122 ? -2.522 27.909 -9.585 1.00 18.90 122 GLU A CA 1
ATOM 754 C C . GLU A 1 122 ? -1.513 27.095 -8.795 1.00 17.08 122 GLU A C 1
ATOM 755 O O . GLU A 1 122 ? -1.628 26.955 -7.502 1.00 20.83 122 GLU A O 1
ATOM 761 N N . VAL A 1 123 ? -0.527 26.571 -9.501 1.00 16.16 123 VAL A N 1
ATOM 762 C CA . VAL A 1 123 ? 0.692 26.031 -8.827 1.00 16.61 123 VAL A CA 1
ATOM 763 C C . VAL A 1 123 ? 1.733 27.110 -8.930 1.00 15.50 123 VAL A C 1
ATOM 764 O O . VAL A 1 123 ? 2.023 27.590 -10.022 1.00 18.66 123 VAL A O 1
ATOM 768 N N . LYS A 1 124 ? 2.265 27.538 -7.810 1.00 18.68 124 LYS A N 1
ATOM 769 C CA . LYS A 1 124 ? 3.452 28.450 -7.901 1.00 18.87 124 LYS A CA 1
ATOM 770 C C . LYS A 1 124 ? 4.731 27.632 -7.839 1.00 19.51 124 LYS A C 1
ATOM 771 O O . LYS A 1 124 ? 4.766 26.587 -7.130 1.00 19.93 124 LYS A O 1
ATOM 777 N N . LYS A 1 125 ? 5.811 28.116 -8.441 1.00 19.16 125 LYS A N 1
ATOM 778 C CA . LYS A 1 125 ? 7.084 27.452 -8.175 1.00 18.90 125 LYS A CA 1
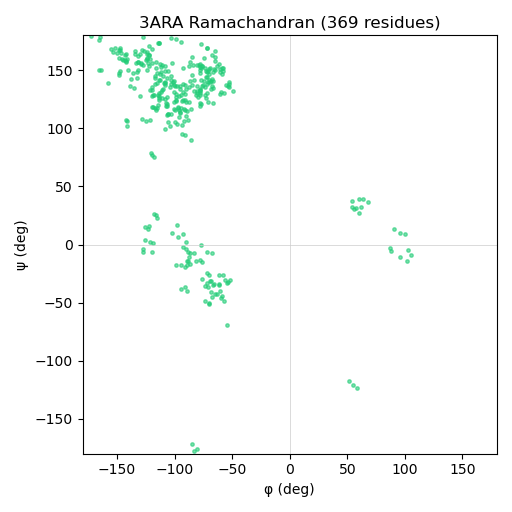ATOM 779 C C . LYS A 1 125 ? 7.302 27.394 -6.684 1.00 19.47 125 LYS A C 1
ATOM 780 O O . LYS A 1 125 ? 7.065 28.390 -5.911 1.00 19.98 125 LYS A O 1
ATOM 786 N N . GLY A 1 126 ? 7.758 26.209 -6.247 1.00 20.06 126 GLY A N 1
ATOM 787 C CA . GLY A 1 126 ? 7.998 25.948 -4.837 1.00 20.52 126 GLY A CA 1
ATOM 788 C C . GLY A 1 126 ? 6.857 25.457 -3.986 1.00 19.76 126 GLY A C 1
ATOM 789 O O . GLY A 1 126 ? 7.013 25.185 -2.771 1.00 20.55 126 GLY A O 1
ATOM 790 N N . ASP A 1 127 ? 5.676 25.339 -4.558 1.00 18.01 127 ASP A N 1
ATOM 791 C CA . ASP A 1 127 ? 4.475 24.789 -3.841 1.00 17.55 127 ASP A CA 1
ATOM 792 C C . ASP A 1 127 ? 4.570 23.267 -3.750 1.00 17.44 127 ASP A C 1
ATOM 793 O O . ASP A 1 127 ? 5.018 22.605 -4.666 1.00 17.10 127 ASP A O 1
ATOM 798 N N . ARG A 1 128 ? 4.153 22.726 -2.636 1.00 18.52 128 ARG A N 1
ATOM 799 C CA . ARG A 1 128 ? 4.053 21.276 -2.462 1.00 18.63 128 ARG A CA 1
ATOM 800 C C . ARG A 1 128 ? 2.830 20.772 -3.163 1.00 17.74 128 ARG A C 1
ATOM 801 O O . ARG A 1 128 ? 1.733 21.289 -2.942 1.00 20.05 128 ARG A O 1
ATOM 809 N N . ILE A 1 129 ? 3.033 19.860 -4.125 1.00 15.49 129 ILE A N 1
ATOM 810 C CA . ILE A 1 129 ? 1.845 19.449 -4.875 1.00 18.87 129 ILE A CA 1
ATOM 811 C C . ILE A 1 129 ? 1.522 17.961 -4.786 1.00 16.34 129 ILE A C 1
ATOM 812 O O . ILE A 1 129 ? 0.559 17.514 -5.443 1.00 16.23 129 ILE A O 1
ATOM 817 N N . ALA A 1 130 ? 2.384 17.157 -4.172 1.00 15.91 130 ALA A N 1
ATOM 818 C CA . ALA A 1 130 ? 2.035 15.671 -4.084 1.00 14.27 130 ALA A CA 1
ATOM 819 C C . ALA A 1 130 ? 2.976 15.160 -3.032 1.00 14.98 130 ALA A C 1
ATOM 820 O O . ALA A 1 130 ? 3.782 15.923 -2.529 1.00 15.04 130 ALA A O 1
ATOM 822 N N . GLN A 1 131 ? 2.863 13.893 -2.734 1.00 14.32 131 GLN A N 1
ATOM 823 C CA . GLN A 1 131 ? 3.856 13.249 -1.797 1.00 14.15 131 GLN A CA 1
ATOM 824 C C . GLN A 1 131 ? 4.401 11.971 -2.440 1.00 15.29 131 GLN A C 1
ATOM 825 O O . GLN A 1 131 ? 3.731 11.338 -3.261 1.00 17.13 131 GLN A O 1
ATOM 831 N N . LEU A 1 132 ? 5.573 11.571 -2.020 1.00 12.93 132 LEU A N 1
ATOM 832 C CA . LEU A 1 132 ? 6.250 10.415 -2.686 1.00 13.47 132 LEU A CA 1
ATOM 833 C C . LEU A 1 132 ? 6.313 9.333 -1.588 1.00 15.85 132 LEU A C 1
ATOM 834 O O . LEU A 1 132 ? 6.970 9.502 -0.533 1.00 16.85 132 LEU A O 1
ATOM 839 N N . ILE A 1 133 ? 5.648 8.226 -1.834 1.00 12.06 133 ILE A N 1
ATOM 840 C CA . ILE A 1 133 ? 5.603 7.091 -0.854 1.00 11.68 133 ILE A CA 1
ATOM 841 C C . ILE A 1 133 ? 6.385 5.922 -1.418 1.00 13.31 133 ILE A C 1
ATOM 842 O O . ILE A 1 133 ? 6.238 5.463 -2.548 1.00 14.65 133 ILE A O 1
ATOM 847 N N . CYS A 1 134 ? 7.251 5.329 -0.566 1.00 13.98 134 CYS A N 1
ATOM 848 C CA . CYS A 1 134 ? 8.034 4.182 -0.997 1.00 15.11 134 CYS A CA 1
ATOM 849 C C . CYS A 1 134 ? 7.226 2.942 -0.658 1.00 15.19 134 CYS A C 1
ATOM 850 O O . CYS A 1 134 ? 7.261 2.447 0.467 1.00 16.14 134 CYS A O 1
ATOM 853 N N . GLU A 1 135 ? 6.451 2.444 -1.609 1.00 13.50 135 GLU A N 1
ATOM 854 C CA . GLU A 1 135 ? 5.511 1.348 -1.341 1.00 14.71 135 GLU A CA 1
ATOM 855 C C . GLU A 1 135 ? 6.198 0.013 -1.646 1.00 14.30 135 GLU A C 1
ATOM 856 O O . GLU A 1 135 ? 6.732 -0.216 -2.768 1.00 15.73 135 GLU A O 1
ATOM 862 N N . ARG A 1 136 ? 6.205 -0.853 -0.622 1.00 13.68 136 ARG A N 1
ATOM 863 C CA . ARG A 1 136 ? 6.852 -2.126 -0.817 1.00 12.68 136 ARG A CA 1
ATOM 864 C C . ARG A 1 136 ? 6.073 -3.081 -1.701 1.00 13.41 136 ARG A C 1
ATOM 865 O O . ARG A 1 136 ? 4.846 -3.276 -1.513 1.00 14.28 136 ARG A O 1
ATOM 873 N N . ILE A 1 137 ? 6.788 -3.720 -2.604 1.00 13.42 137 ILE A N 1
ATOM 874 C CA . ILE A 1 137 ? 6.090 -4.601 -3.562 1.00 12.81 137 ILE A CA 1
ATOM 875 C C . ILE A 1 137 ? 6.946 -5.862 -3.791 1.00 16.47 137 ILE A C 1
ATOM 876 O O . ILE A 1 137 ? 8.176 -5.858 -3.400 1.00 18.31 137 ILE A O 1
ATOM 881 N N . PHE A 1 138 ? 6.248 -6.900 -4.280 1.00 16.88 138 PHE A N 1
ATOM 882 C CA . PHE A 1 138 ? 6.993 -8.046 -4.911 1.00 17.99 138 PHE A CA 1
ATOM 883 C C . PHE A 1 138 ? 7.270 -7.813 -6.346 1.00 19.94 138 PHE A C 1
ATOM 884 O O . PHE A 1 138 ? 6.558 -7.054 -7.043 1.00 19.40 138 PHE A O 1
ATOM 892 N N . TYR A 1 139 ? 8.304 -8.528 -6.838 1.00 19.12 139 TYR A N 1
ATOM 893 C CA . TYR A 1 139 ? 8.615 -8.589 -8.276 1.00 17.94 139 TYR A CA 1
ATOM 894 C C . TYR A 1 139 ? 8.502 -10.043 -8.660 1.00 18.81 139 TYR A C 1
ATOM 895 O O . TYR A 1 139 ? 9.563 -10.754 -8.766 1.00 21.51 139 TYR A O 1
ATOM 904 N N . PRO A 1 140 ? 7.308 -10.564 -8.818 1.00 18.86 140 PRO A N 1
ATOM 905 C CA . PRO A 1 140 ? 7.105 -11.980 -9.064 1.00 18.78 140 PRO A CA 1
ATOM 906 C C . PRO A 1 140 ? 7.456 -12.324 -10.512 1.00 20.87 140 PRO A C 1
ATOM 907 O O . PRO A 1 140 ? 7.362 -11.522 -11.441 1.00 20.37 140 PRO A O 1
ATOM 911 N N . GLU A 1 141 ? 7.833 -13.578 -10.689 1.00 21.20 141 GLU A N 1
ATOM 912 C CA . GLU A 1 141 ? 7.830 -14.173 -12.010 1.00 22.42 141 GLU A CA 1
ATOM 913 C C . GLU A 1 141 ? 6.410 -14.520 -12.317 1.00 21.65 141 GLU A C 1
ATOM 914 O O . GLU A 1 141 ? 5.568 -14.574 -11.432 1.00 26.02 141 GLU A O 1
ATOM 920 N N . ILE A 1 142 ? 6.104 -14.601 -13.603 1.00 21.94 142 ILE A N 1
ATOM 921 C CA . ILE A 1 142 ? 4.776 -14.958 -14.031 1.00 22.85 142 ILE A CA 1
ATOM 922 C C . ILE A 1 142 ? 4.738 -16.345 -14.660 1.00 24.10 142 ILE A C 1
ATOM 923 O O . ILE A 1 142 ? 5.685 -16.751 -15.374 1.00 24.28 142 ILE A O 1
ATOM 928 N N . GLU A 1 143 ? 3.646 -17.016 -14.419 1.00 24.37 143 GLU A N 1
ATOM 929 C CA . GLU A 1 143 ? 3.425 -18.339 -14.990 1.00 25.46 143 GLU A CA 1
ATOM 930 C C . GLU A 1 143 ? 2.005 -18.463 -15.456 1.00 24.20 143 GLU A C 1
ATOM 931 O O . GLU A 1 143 ? 1.082 -18.248 -14.707 1.00 22.10 143 GLU A O 1
ATOM 937 N N . GLU A 1 144 ? 1.828 -19.029 -16.625 1.00 22.98 144 GLU A N 1
ATOM 938 C CA . GLU A 1 144 ? 0.475 -19.325 -17.115 1.00 23.37 144 GLU A CA 1
ATOM 939 C C . GLU A 1 144 ? 0.073 -20.756 -16.810 1.00 25.43 144 GLU A C 1
ATOM 940 O O . GLU A 1 144 ? 0.904 -21.681 -17.017 1.00 25.14 144 GLU A O 1
ATOM 946 N N . VAL A 1 145 ? -1.129 -20.943 -16.309 1.00 25.90 145 VAL A N 1
ATOM 947 C CA . VAL A 1 145 ? -1.739 -22.267 -16.146 1.00 27.35 145 VAL A CA 1
ATOM 948 C C . VAL A 1 145 ? -3.061 -22.358 -16.969 1.00 29.68 145 VAL A C 1
ATOM 949 O O . VAL A 1 145 ? -3.595 -21.355 -17.473 1.00 25.82 145 VAL A O 1
ATOM 953 N N . GLN A 1 146 ? -3.606 -23.571 -17.118 1.00 30.90 146 GLN A N 1
ATOM 954 C CA . GLN A 1 146 ? -4.825 -23.707 -17.923 1.00 33.96 146 GLN A CA 1
ATOM 955 C C . GLN A 1 146 ? -6.041 -23.161 -17.193 1.00 32.90 146 GLN A C 1
ATOM 956 O O . GLN A 1 146 ? -6.924 -22.562 -17.788 1.00 33.30 146 GLN A O 1
ATOM 962 N N . ALA A 1 147 ? -6.050 -23.347 -15.908 1.00 32.23 147 ALA A N 1
ATOM 963 C CA . ALA A 1 147 ? -7.144 -22.881 -15.072 1.00 34.37 147 ALA A CA 1
ATOM 964 C C . ALA A 1 147 ? -6.530 -22.788 -13.710 1.00 35.53 147 ALA A C 1
ATOM 965 O O . ALA A 1 147 ? -5.723 -23.624 -13.318 1.00 35.22 147 ALA A O 1
ATOM 967 N N . LEU A 1 148 ? -6.872 -21.715 -12.997 1.00 37.47 148 LEU A N 1
ATOM 968 C CA . LEU A 1 148 ? -6.643 -21.650 -11.547 1.00 38.06 148 LEU A CA 1
ATOM 969 C C . LEU A 1 148 ? -7.783 -22.474 -10.919 1.00 40.70 148 LEU A C 1
ATOM 970 O O . LEU A 1 148 ? -7.587 -23.087 -9.846 1.00 46.29 148 LEU A O 1
ATOM 975 N N . MET B 1 24 ? 0.904 -6.753 14.108 1.00 45.22 24 MET B N 1
ATOM 976 C CA . MET B 1 24 ? 0.120 -6.065 15.175 1.00 44.70 24 MET B CA 1
ATOM 977 C C . MET B 1 24 ? -1.259 -5.751 14.599 1.00 42.17 24 MET B C 1
ATOM 978 O O . MET B 1 24 ? -1.493 -5.882 13.412 1.00 42.15 24 MET B O 1
ATOM 983 N N . GLN B 1 25 ? -2.184 -5.450 15.479 1.00 39.48 25 GLN B N 1
ATOM 984 C CA . GLN B 1 25 ? -3.578 -5.330 15.127 1.00 35.74 25 GLN B CA 1
ATOM 985 C C . GLN B 1 25 ? -3.795 -3.929 14.624 1.00 30.91 25 GLN B C 1
ATOM 986 O O . GLN B 1 25 ? -2.990 -3.002 14.841 1.00 29.52 25 GLN B O 1
ATOM 992 N N . LEU B 1 26 ? -4.891 -3.770 13.925 1.00 26.66 26 LEU B N 1
ATOM 993 C CA . LEU B 1 26 ? -5.369 -2.425 13.624 1.00 24.96 26 LEU B CA 1
ATOM 994 C C . LEU B 1 26 ? -6.306 -2.112 14.791 1.00 23.59 26 LEU B C 1
ATOM 995 O O . LEU B 1 26 ? -7.208 -2.861 15.011 1.00 23.96 26 LEU B O 1
ATOM 1000 N N . ARG B 1 27 ? -6.163 -0.996 15.449 1.00 23.94 27 ARG B N 1
ATOM 1001 C CA . ARG B 1 27 ? -7.088 -0.601 16.544 1.00 24.37 27 ARG B CA 1
ATOM 1002 C C . ARG B 1 27 ? -7.880 0.585 16.056 1.00 22.88 27 ARG B C 1
ATOM 1003 O O . ARG B 1 27 ? -7.359 1.443 15.304 1.00 22.54 27 ARG B O 1
ATOM 1011 N N . PHE B 1 28 ? -9.092 0.774 16.617 1.00 21.52 28 PHE B N 1
ATOM 1012 C CA . PHE B 1 28 ? -9.784 1.998 16.299 1.00 21.45 28 PHE B CA 1
ATOM 1013 C C . PHE B 1 28 ? -10.686 2.311 17.490 1.00 21.41 28 PHE B C 1
ATOM 1014 O O . PHE B 1 28 ? -10.972 1.370 18.315 1.00 22.80 28 PHE B O 1
ATOM 1022 N N . ALA B 1 29 ? -11.228 3.500 17.476 1.00 20.82 29 ALA B N 1
ATOM 1023 C CA . ALA B 1 29 ? -12.219 3.864 18.485 1.00 22.84 29 ALA B CA 1
ATOM 1024 C C . ALA B 1 29 ? -13.282 4.673 17.770 1.00 23.14 29 ALA B C 1
ATOM 1025 O O . ALA B 1 29 ? -12.977 5.450 16.837 1.00 24.93 29 ALA B O 1
ATOM 1027 N N . ARG B 1 30 ? -14.494 4.683 18.145 1.00 21.43 30 ARG B N 1
ATOM 1028 C CA . ARG B 1 30 ? -15.766 5.221 17.626 1.00 22.21 30 ARG B CA 1
ATOM 1029 C C . ARG B 1 30 ? -15.949 6.608 18.229 1.00 23.37 30 ARG B C 1
ATOM 1030 O O . ARG B 1 30 ? -15.802 6.761 19.477 1.00 27.46 30 ARG B O 1
ATOM 1038 N N . LEU B 1 31 ? -15.793 7.731 17.540 1.00 20.12 31 LEU B N 1
ATOM 1039 C CA . LEU B 1 31 ? -15.788 9.080 18.039 1.00 21.59 31 LEU B CA 1
ATOM 1040 C C . LEU B 1 31 ? -17.172 9.600 18.322 1.00 21.68 31 LEU B C 1
ATOM 1041 O O . LEU B 1 31 ? -17.336 10.680 18.913 1.00 24.50 31 LEU B O 1
ATOM 1046 N N . SER B 1 32 ? -18.171 8.866 17.821 1.00 22.12 32 SER B N 1
ATOM 1047 C CA . SER B 1 32 ? -19.589 9.149 18.113 1.00 20.05 32 SER B CA 1
ATOM 1048 C C . SER B 1 32 ? -20.344 7.847 17.979 1.00 20.11 32 SER B C 1
ATOM 1049 O O . SER B 1 32 ? -19.840 6.870 17.350 1.00 21.45 32 SER B O 1
ATOM 1052 N N . GLU B 1 33 ? -21.594 7.786 18.469 1.00 19.55 33 GLU B N 1
ATOM 1053 C CA . GLU B 1 33 ? -22.400 6.651 18.201 1.00 20.28 33 GLU B CA 1
ATOM 1054 C C . GLU B 1 33 ? -22.855 6.420 16.787 1.00 21.64 33 GLU B C 1
ATOM 1055 O O . GLU B 1 33 ? -23.433 5.380 16.485 1.00 22.80 33 GLU B O 1
ATOM 1061 N N . HIS B 1 34 ? -22.601 7.374 15.886 1.00 18.94 34 HIS B N 1
ATOM 1062 C CA . HIS B 1 34 ? -22.987 7.185 14.506 1.00 17.67 34 HIS B CA 1
ATOM 1063 C C . HIS B 1 34 ? -21.976 6.339 13.721 1.00 18.21 34 HIS B C 1
ATOM 1064 O O . HIS B 1 34 ? -22.288 5.983 12.563 1.00 18.46 34 HIS B O 1
ATOM 1071 N N . ALA B 1 35 ? -20.811 6.154 14.292 1.00 18.79 35 ALA B N 1
ATOM 1072 C CA . ALA B 1 35 ? -19.768 5.332 13.651 1.00 19.61 35 ALA B CA 1
ATOM 1073 C C . ALA B 1 35 ? -20.128 3.836 13.610 1.00 20.12 35 ALA B C 1
ATOM 1074 O O . ALA B 1 35 ? -20.815 3.348 14.517 1.00 21.44 35 ALA B O 1
ATOM 1076 N N . THR B 1 36 ? -19.621 3.089 12.610 1.00 19.85 36 THR B N 1
ATOM 1077 C CA . THR B 1 36 ? -19.785 1.626 12.528 1.00 20.24 36 THR B CA 1
ATOM 1078 C C . THR B 1 36 ? -18.385 1.007 12.549 1.00 20.07 36 THR B C 1
ATOM 1079 O O . THR B 1 36 ? -17.499 1.518 11.828 1.00 18.92 36 THR B O 1
ATOM 1083 N N . ALA B 1 37 ? -18.189 -0.058 13.340 1.00 17.11 37 ALA B N 1
ATOM 1084 C CA . ALA B 1 37 ? -16.849 -0.708 13.375 1.00 17.82 37 ALA B CA 1
ATOM 1085 C C . ALA B 1 37 ? -16.521 -1.191 11.962 1.00 17.01 37 ALA B C 1
ATOM 1086 O O . ALA B 1 37 ? -17.344 -1.855 11.373 1.00 17.70 37 ALA B O 1
ATOM 1088 N N . PRO B 1 38 ? -15.313 -0.878 11.464 1.00 16.84 38 PRO B N 1
ATOM 1089 C CA . PRO B 1 38 ? -14.937 -1.470 10.144 1.00 17.44 38 PRO B CA 1
ATOM 1090 C C . PRO B 1 38 ? -14.944 -3.016 10.159 1.00 19.30 38 PRO B C 1
ATOM 1091 O O . PRO B 1 38 ? -14.730 -3.606 11.193 1.00 20.22 38 PRO B O 1
ATOM 1095 N N . THR B 1 39 ? -15.305 -3.611 9.045 1.00 19.75 39 THR B N 1
ATOM 1096 C CA . THR B 1 39 ? -15.439 -5.030 8.918 1.00 21.43 39 THR B CA 1
ATOM 1097 C C . THR B 1 39 ? -14.643 -5.491 7.680 1.00 21.72 39 THR B C 1
ATOM 1098 O O . THR B 1 39 ? -14.408 -4.772 6.679 1.00 20.63 39 THR B O 1
ATOM 1102 N N . ARG B 1 40 ? -14.264 -6.756 7.741 1.00 24.24 40 ARG B N 1
ATOM 1103 C CA . ARG B 1 40 ? -13.598 -7.393 6.614 1.00 26.15 40 ARG B CA 1
ATOM 1104 C C . ARG B 1 40 ? -14.210 -8.839 6.619 1.00 29.76 40 ARG B C 1
ATOM 1105 O O . ARG B 1 40 ? -13.769 -9.691 7.424 1.00 35.82 40 ARG B O 1
ATOM 1113 N N . GLY B 1 41 ? -15.134 -9.080 5.751 1.00 29.80 41 GLY B N 1
ATOM 1114 C CA . GLY B 1 41 ? -15.794 -10.373 5.634 1.00 35.21 41 GLY B CA 1
ATOM 1115 C C . GLY B 1 41 ? -14.848 -11.538 5.378 1.00 36.09 41 GLY B C 1
ATOM 1116 O O . GLY B 1 41 ? -14.891 -12.586 6.141 1.00 38.95 41 GLY B O 1
ATOM 1117 N N . SER B 1 42 ? -13.951 -11.345 4.388 1.00 35.75 42 SER B N 1
ATOM 1118 C CA . SER B 1 42 ? -12.973 -12.364 3.980 1.00 34.31 42 SER B CA 1
ATOM 1119 C C . SER B 1 42 ? -11.618 -12.249 4.598 1.00 33.10 42 SER B C 1
ATOM 1120 O O . SER B 1 42 ? -11.008 -11.173 4.720 1.00 29.76 42 SER B O 1
ATOM 1123 N N . ALA B 1 43 ? -11.075 -13.398 5.017 1.00 31.35 43 ALA B N 1
ATOM 1124 C CA . ALA B 1 43 ? -9.785 -13.389 5.648 1.00 28.93 43 ALA B CA 1
ATOM 1125 C C . ALA B 1 43 ? -8.669 -12.751 4.830 1.00 26.38 43 ALA B C 1
ATOM 1126 O O . ALA B 1 43 ? -7.677 -12.254 5.389 1.00 28.73 43 ALA B O 1
ATOM 1128 N N . ARG B 1 44 ? -8.771 -12.838 3.520 1.00 27.11 44 ARG B N 1
ATOM 1129 C CA . ARG B 1 44 ? -7.639 -12.354 2.724 1.00 25.91 44 ARG B CA 1
ATOM 1130 C C . ARG B 1 44 ? -8.096 -11.167 1.872 1.00 25.14 44 ARG B C 1
ATOM 1131 O O . ARG B 1 44 ? -7.570 -10.925 0.804 1.00 25.27 44 ARG B O 1
ATOM 1139 N N . ALA B 1 45 ? -9.135 -10.481 2.332 1.00 24.00 45 ALA B N 1
ATOM 1140 C CA . ALA B 1 45 ? -9.533 -9.264 1.610 1.00 21.96 45 ALA B CA 1
ATOM 1141 C C . ALA B 1 45 ? -8.448 -8.238 1.906 1.00 18.86 45 ALA B C 1
ATOM 1142 O O . ALA B 1 45 ? -7.899 -8.159 3.001 1.00 20.07 45 ALA B O 1
ATOM 1144 N N . ALA B 1 46 ? -8.210 -7.370 0.945 1.00 17.44 46 ALA B N 1
ATOM 1145 C CA . ALA B 1 46 ? -7.122 -6.399 1.102 1.00 16.16 46 ALA B CA 1
ATOM 1146 C C . ALA B 1 46 ? -7.442 -5.316 2.122 1.00 17.43 46 ALA B C 1
ATOM 1147 O O . ALA B 1 46 ? -6.525 -4.740 2.726 1.00 17.56 46 ALA B O 1
ATOM 1149 N N . GLY B 1 47 ? -8.721 -5.069 2.352 1.00 16.97 47 GLY B N 1
ATOM 1150 C CA . GLY B 1 47 ? -9.048 -3.893 3.144 1.00 16.25 47 GLY B CA 1
ATOM 1151 C C . GLY B 1 47 ? -10.242 -4.126 4.092 1.00 15.93 47 GLY B C 1
ATOM 1152 O O . GLY B 1 47 ? -11.107 -4.972 3.809 1.00 18.24 47 GLY B O 1
ATOM 1153 N N . TYR B 1 48 ? -10.280 -3.304 5.155 1.00 14.59 48 TYR B N 1
ATOM 1154 C CA . TYR B 1 48 ? -11.472 -3.192 5.990 1.00 15.01 48 TYR B CA 1
ATOM 1155 C C . TYR B 1 48 ? -12.439 -2.179 5.383 1.00 15.27 48 TYR B C 1
ATOM 1156 O O . TYR B 1 48 ? -12.025 -1.111 4.960 1.00 16.82 48 TYR B O 1
ATOM 1165 N N . ASP B 1 49 ? -13.717 -2.554 5.392 1.00 16.10 49 ASP B N 1
ATOM 1166 C CA . ASP B 1 49 ? -14.787 -1.639 4.899 1.00 19.02 49 ASP B CA 1
ATOM 1167 C C . ASP B 1 49 ? -14.907 -0.456 5.826 1.00 16.80 49 ASP B C 1
ATOM 1168 O O . ASP B 1 49 ? -14.930 -0.620 7.056 1.00 17.97 49 ASP B O 1
ATOM 1173 N N . LEU B 1 50 ? -15.024 0.746 5.233 1.00 14.22 50 LEU B N 1
ATOM 1174 C CA . LEU B 1 50 ? -15.295 1.941 6.027 1.00 14.24 50 LEU B CA 1
ATOM 1175 C C . LEU B 1 50 ? -16.712 2.406 5.741 1.00 14.18 50 LEU B C 1
ATOM 1176 O O . LEU B 1 50 ? -17.166 2.375 4.614 1.00 14.93 50 LEU B O 1
ATOM 1181 N N . TYR B 1 51 ? -17.409 2.826 6.799 1.00 14.18 51 TYR B N 1
ATOM 1182 C CA . TYR B 1 51 ? -18.844 3.168 6.728 1.00 15.48 51 TYR B CA 1
ATOM 1183 C C . TYR B 1 51 ? -19.029 4.619 7.016 1.00 14.88 51 TYR B C 1
ATOM 1184 O O . TYR B 1 51 ? -18.436 5.214 7.922 1.00 16.21 51 TYR B O 1
ATOM 1193 N N . SER B 1 52 ? -19.924 5.224 6.238 1.00 14.62 52 SER B N 1
ATOM 1194 C CA . SER B 1 52 ? -20.247 6.653 6.487 1.00 16.15 52 SER B CA 1
ATOM 1195 C C . SER B 1 52 ? -21.008 6.715 7.842 1.00 16.13 52 SER B C 1
ATOM 1196 O O . SER B 1 52 ? -21.902 5.843 8.114 1.00 16.78 52 SER B O 1
ATOM 1199 N N . ALA B 1 53 ? -20.698 7.746 8.638 1.00 16.04 53 ALA B N 1
ATOM 1200 C CA . ALA B 1 53 ? -21.383 8.010 9.938 1.00 16.56 53 ALA B CA 1
ATOM 1201 C C . ALA B 1 53 ? -22.628 8.909 9.640 1.00 17.60 53 ALA B C 1
ATOM 1202 O O . ALA B 1 53 ? -23.461 9.152 10.550 1.00 16.29 53 ALA B O 1
ATOM 1204 N N . TYR B 1 54 ? -22.811 9.388 8.384 1.00 15.80 54 TYR B N 1
ATOM 1205 C CA . TYR B 1 54 ? -23.869 10.376 8.077 1.00 18.39 54 TYR B CA 1
ATOM 1206 C C . TYR B 1 54 ? -24.415 10.190 6.670 1.00 16.79 54 TYR B C 1
ATOM 1207 O O . TYR B 1 54 ? -23.856 9.509 5.793 1.00 17.99 54 TYR B O 1
ATOM 1216 N N . ASP B 1 55 ? -25.614 10.918 6.447 1.00 19.78 55 ASP B N 1
ATOM 1217 C CA . ASP B 1 55 ? -26.187 11.041 5.082 1.00 17.66 55 ASP B CA 1
ATOM 1218 C C . ASP B 1 55 ? -25.412 12.081 4.322 1.00 16.75 55 ASP B C 1
ATOM 1219 O O . ASP B 1 55 ? -24.975 13.126 4.869 1.00 18.32 55 ASP B O 1
ATOM 1224 N N . TYR B 1 56 ? -25.028 11.842 3.110 1.00 17.36 56 TYR B N 1
ATOM 1225 C CA . TYR B 1 56 ? -24.524 12.911 2.239 1.00 18.88 56 TYR B CA 1
ATOM 1226 C C . TYR B 1 56 ? -25.174 12.830 0.900 1.00 18.39 56 TYR B C 1
ATOM 1227 O O . TYR B 1 56 ? -25.435 11.749 0.427 1.00 19.69 56 TYR B O 1
ATOM 1236 N N . THR B 1 57 ? -25.357 14.011 0.242 1.00 19.15 57 THR B N 1
ATOM 1237 C CA . THR B 1 57 ? -25.762 14.022 -1.134 1.00 18.14 57 THR B CA 1
ATOM 1238 C C . THR B 1 57 ? -24.669 14.711 -1.903 1.00 17.37 57 THR B C 1
ATOM 1239 O O . THR B 1 57 ? -24.282 15.831 -1.587 1.00 18.85 57 THR B O 1
ATOM 1243 N N . ILE B 1 58 ? -24.064 13.981 -2.835 1.00 18.19 58 ILE B N 1
ATOM 1244 C CA . ILE B 1 58 ? -22.965 14.550 -3.621 1.00 19.18 58 ILE B CA 1
ATOM 1245 C C . ILE B 1 58 ? -23.417 14.860 -4.991 1.00 20.63 58 ILE B C 1
ATOM 1246 O O . ILE B 1 58 ? -23.777 13.947 -5.777 1.00 18.73 58 ILE B O 1
ATOM 1251 N N . PRO B 1 59 ? -23.466 16.184 -5.316 1.00 21.44 59 PRO B N 1
ATOM 1252 C CA . PRO B 1 59 ? -24.045 16.388 -6.641 1.00 24.97 59 PRO B CA 1
ATOM 1253 C C . PRO B 1 59 ? -23.091 15.940 -7.763 1.00 26.22 59 PRO B C 1
ATOM 1254 O O . PRO B 1 59 ? -21.913 15.643 -7.531 1.00 24.22 59 PRO B O 1
ATOM 1258 N N . PRO B 1 60 ? -23.563 15.873 -8.976 1.00 27.32 60 PRO B N 1
ATOM 1259 C CA . PRO B 1 60 ? -22.705 15.467 -10.146 1.00 26.73 60 PRO B CA 1
ATOM 1260 C C . PRO B 1 60 ? -21.495 16.346 -10.248 1.00 25.45 60 PRO B C 1
ATOM 1261 O O . PRO B 1 60 ? -21.584 17.557 -9.989 1.00 27.06 60 PRO B O 1
ATOM 1265 N N . MET B 1 61 ? -20.321 15.751 -10.517 1.00 24.69 61 MET B N 1
ATOM 1266 C CA . MET B 1 61 ? -19.094 16.556 -10.619 1.00 24.34 61 MET B CA 1
ATOM 1267 C C . MET B 1 61 ? -18.653 17.312 -9.425 1.00 23.23 61 MET B C 1
ATOM 1268 O O . MET B 1 61 ? -18.077 18.400 -9.528 1.00 23.08 61 MET B O 1
ATOM 1273 N N . GLU B 1 62 ? -18.935 16.749 -8.247 1.00 22.50 62 GLU B N 1
ATOM 1274 C CA . GLU B 1 62 ? -18.647 17.380 -7.018 1.00 23.82 62 GLU B CA 1
ATOM 1275 C C . GLU B 1 62 ? -18.008 16.356 -6.115 1.00 21.31 62 GLU B C 1
ATOM 1276 O O . GLU B 1 62 ? -17.978 15.176 -6.487 1.00 22.65 62 GLU B O 1
ATOM 1282 N N . LYS B 1 63 ? -17.427 16.881 -5.030 1.00 22.55 63 LYS B N 1
ATOM 1283 C CA . LYS B 1 63 ? -16.643 16.025 -4.073 1.00 21.37 63 LYS B CA 1
ATOM 1284 C C . LYS B 1 63 ? -17.340 16.196 -2.703 1.00 20.09 63 LYS B C 1
ATOM 1285 O O . LYS B 1 63 ? -18.123 17.204 -2.466 1.00 21.53 63 LYS B O 1
ATOM 1291 N N . ALA B 1 64 ? -17.125 15.261 -1.768 1.00 18.80 64 ALA B N 1
ATOM 1292 C CA . ALA B 1 64 ? -17.602 15.479 -0.398 1.00 18.72 64 ALA B CA 1
ATOM 1293 C C . ALA B 1 64 ? -16.625 14.770 0.492 1.00 19.64 64 ALA B C 1
ATOM 1294 O O . ALA B 1 64 ? -16.089 13.739 0.055 1.00 19.93 64 ALA B O 1
ATOM 1296 N N . VAL B 1 65 ? -16.379 15.322 1.680 1.00 16.19 65 VAL B N 1
ATOM 1297 C CA . VAL B 1 65 ? -15.670 14.568 2.665 1.00 16.66 65 VAL B CA 1
ATOM 1298 C C . VAL B 1 65 ? -16.690 13.831 3.511 1.00 17.16 65 VAL B C 1
ATOM 1299 O O . VAL B 1 65 ? -17.537 14.466 4.193 1.00 19.25 65 VAL B O 1
ATOM 1303 N N . VAL B 1 66 ? -16.648 12.519 3.463 1.00 15.81 66 VAL B N 1
ATOM 1304 C CA . VAL B 1 66 ? -17.591 11.649 4.150 1.00 16.47 66 VAL B CA 1
ATOM 1305 C C . VAL B 1 66 ? -16.960 11.258 5.461 1.00 17.62 66 VAL B C 1
ATOM 1306 O O . VAL B 1 66 ? -15.927 10.574 5.518 1.00 16.66 66 VAL B O 1
ATOM 1310 N N . LYS B 1 67 ? -17.538 11.704 6.562 1.00 16.63 67 LYS B N 1
ATOM 1311 C CA . LYS B 1 67 ? -16.905 11.375 7.812 1.00 16.52 67 LYS B CA 1
ATOM 1312 C C . LYS B 1 67 ? -17.287 9.973 8.319 1.00 15.58 67 LYS B C 1
ATOM 1313 O O . LYS B 1 67 ? -18.428 9.613 8.290 1.00 17.78 67 LYS B O 1
ATOM 1319 N N . THR B 1 68 ? -16.306 9.242 8.906 1.00 15.15 68 THR B N 1
ATOM 1320 C CA . THR B 1 68 ? -16.632 7.923 9.458 1.00 14.69 68 THR B CA 1
ATOM 1321 C C . THR B 1 68 ? -16.852 7.988 10.976 1.00 15.13 68 THR B C 1
ATOM 1322 O O . THR B 1 68 ? -17.446 7.021 11.563 1.00 15.41 68 THR B O 1
ATOM 1326 N N . ASP B 1 69 ? -16.370 9.096 11.589 1.00 16.92 69 ASP B N 1
ATOM 1327 C CA . ASP B 1 69 ? -16.366 9.211 13.073 1.00 18.34 69 ASP B CA 1
ATOM 1328 C C . ASP B 1 69 ? -15.631 8.074 13.719 1.00 17.30 69 ASP B C 1
ATOM 1329 O O . ASP B 1 69 ? -15.946 7.638 14.826 1.00 19.19 69 ASP B O 1
ATOM 1334 N N . ILE B 1 70 ? -14.596 7.534 13.014 1.00 15.80 70 ILE B N 1
ATOM 1335 C CA . ILE B 1 70 ? -13.653 6.650 13.738 1.00 20.59 70 ILE B CA 1
ATOM 1336 C C . ILE B 1 70 ? -12.261 7.271 13.752 1.00 20.38 70 ILE B C 1
ATOM 1337 O O . ILE B 1 70 ? -11.884 8.060 12.831 1.00 20.50 70 ILE B O 1
ATOM 1342 N N . GLN B 1 71 ? -11.492 6.941 14.799 1.00 20.22 71 GLN B N 1
ATOM 1343 C CA . GLN B 1 71 ? -10.033 7.160 14.724 1.00 21.36 71 GLN B CA 1
ATOM 1344 C C . GLN B 1 71 ? -9.362 5.805 14.691 1.00 21.13 71 GLN B C 1
ATOM 1345 O O . GLN B 1 71 ? -9.847 4.831 15.243 1.00 19.71 71 GLN B O 1
ATOM 1351 N N . ILE B 1 72 ? -8.226 5.731 14.001 1.00 21.22 72 ILE B N 1
ATOM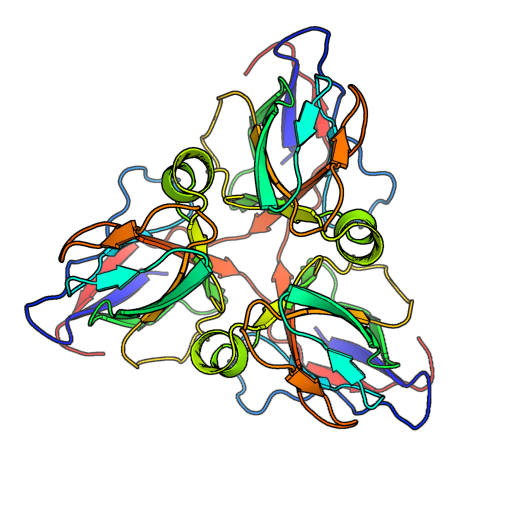 1352 C CA . ILE B 1 72 ? -7.488 4.470 13.911 1.00 21.16 72 ILE B CA 1
ATOM 1353 C C . ILE B 1 72 ? -6.045 4.616 14.406 1.00 20.70 72 ILE B C 1
ATOM 1354 O O . ILE B 1 72 ? -5.463 5.716 14.337 1.00 21.74 72 ILE B O 1
ATOM 1359 N N . ALA B 1 73 ? -5.474 3.467 14.826 1.00 20.83 73 ALA B N 1
ATOM 1360 C CA . ALA B 1 73 ? -4.051 3.358 15.072 1.00 21.27 73 ALA B CA 1
ATOM 1361 C C . ALA B 1 73 ? -3.582 2.210 14.232 1.00 21.02 73 ALA B C 1
ATOM 1362 O O . ALA B 1 73 ? -3.880 0.997 14.462 1.00 21.05 73 ALA B O 1
ATOM 1364 N N . LEU B 1 74 ? -2.881 2.619 13.170 1.00 21.27 74 LEU B N 1
ATOM 1365 C CA . LEU B 1 74 ? -2.354 1.658 12.231 1.00 22.53 74 LEU B CA 1
ATOM 1366 C C . LEU B 1 74 ? -1.217 0.876 12.828 1.00 24.18 74 LEU B C 1
ATOM 1367 O O . LEU B 1 74 ? -0.449 1.464 13.615 1.00 26.02 74 LEU B O 1
ATOM 1372 N N . PRO B 1 75 ? -1.065 -0.365 12.392 1.00 24.17 75 PRO B N 1
ATOM 1373 C CA . PRO B 1 75 ? 0.196 -1.082 12.781 1.00 25.37 75 PRO B CA 1
ATOM 1374 C C . PRO B 1 75 ? 1.477 -0.514 12.232 1.00 25.80 75 PRO B C 1
ATOM 1375 O O . PRO B 1 75 ? 1.487 0.178 11.243 1.00 24.43 75 PRO B O 1
ATOM 1379 N N . SER B 1 76 ? 2.611 -0.842 12.916 1.00 24.42 76 SER B N 1
ATOM 1380 C CA . SER B 1 76 ? 3.877 -0.286 12.533 1.00 24.01 76 SER B CA 1
ATOM 1381 C C . SER B 1 76 ? 4.293 -0.832 11.174 1.00 20.17 76 SER B C 1
ATOM 1382 O O . SER B 1 76 ? 4.088 -2.024 10.928 1.00 22.77 76 SER B O 1
ATOM 1385 N N . GLY B 1 77 ? 4.913 0.019 10.352 1.00 19.29 77 GLY B N 1
ATOM 1386 C CA . GLY B 1 77 ? 5.445 -0.384 9.067 1.00 19.47 77 GLY B CA 1
ATOM 1387 C C . GLY B 1 77 ? 4.472 -0.251 7.861 1.00 18.28 77 GLY B C 1
ATOM 1388 O O . GLY B 1 77 ? 4.756 -0.763 6.800 1.00 19.80 77 GLY B O 1
ATOM 1389 N N . CYS B 1 78 ? 3.371 0.471 8.069 1.00 18.88 78 CYS B N 1
ATOM 1390 C CA . CYS B 1 78 ? 2.462 0.722 6.916 1.00 18.14 78 CYS B CA 1
ATOM 1391 C C . CYS B 1 78 ? 1.815 2.098 7.087 1.00 19.11 78 CYS B C 1
ATOM 1392 O O . CYS B 1 78 ? 1.984 2.781 8.105 1.00 20.25 78 CYS B O 1
ATOM 1395 N N . TYR B 1 79 ? 1.153 2.546 5.987 1.00 15.97 79 TYR B N 1
ATOM 1396 C CA . TYR B 1 79 ? 0.185 3.646 6.160 1.00 14.38 79 TYR B CA 1
ATOM 1397 C C . TYR B 1 79 ? -1.142 3.063 5.851 1.00 14.99 79 TYR B C 1
ATOM 1398 O O . TYR B 1 79 ? -1.239 1.925 5.357 1.00 14.98 79 TYR B O 1
ATOM 1407 N N . GLY B 1 80 ? -2.219 3.844 6.063 1.00 15.80 80 GLY B N 1
ATOM 1408 C CA . GLY B 1 80 ? -3.534 3.340 5.734 1.00 15.68 80 GLY B CA 1
ATOM 1409 C C . GLY B 1 80 ? -4.031 4.055 4.463 1.00 13.68 80 GLY B C 1
ATOM 1410 O O . GLY B 1 80 ? -4.134 5.264 4.440 1.00 14.49 80 GLY B O 1
ATOM 1411 N N . ARG B 1 81 ? -4.273 3.263 3.467 1.00 12.47 81 ARG B N 1
ATOM 1412 C CA . ARG B 1 81 ? -4.768 3.833 2.180 1.00 11.93 81 ARG B CA 1
ATOM 1413 C C . ARG B 1 81 ? -6.280 3.669 2.276 1.00 13.09 81 ARG B C 1
ATOM 1414 O O . ARG B 1 81 ? -6.810 2.589 2.345 1.00 14.13 81 ARG B O 1
ATOM 1422 N N . VAL B 1 82 ? -6.961 4.811 2.045 1.00 12.04 82 VAL B N 1
ATOM 1423 C CA . VAL B 1 82 ? -8.408 4.777 1.892 1.00 12.40 82 VAL B CA 1
ATOM 1424 C C . VAL B 1 82 ? -8.555 4.602 0.384 1.00 14.19 82 VAL B C 1
ATOM 1425 O O . VAL B 1 82 ? -8.095 5.474 -0.426 1.00 14.33 82 VAL B O 1
ATOM 1429 N N . ALA B 1 83 ? -9.119 3.458 0.005 1.00 13.00 83 ALA B N 1
ATOM 1430 C CA . ALA B 1 83 ? -9.167 3.018 -1.408 1.00 12.24 83 ALA B CA 1
ATOM 1431 C C . ALA B 1 83 ? -10.566 2.748 -1.858 1.00 12.50 83 ALA B C 1
ATOM 1432 O O . ALA B 1 83 ? -11.458 2.474 -0.995 1.00 15.00 83 ALA B O 1
ATOM 1434 N N . PRO B 1 84 ? -10.784 2.742 -3.171 1.00 14.85 84 PRO B N 1
ATOM 1435 C CA . PRO B 1 84 ? -12.177 2.616 -3.621 1.00 15.67 84 PRO B CA 1
ATOM 1436 C C . PRO B 1 84 ? -12.683 1.240 -3.424 1.00 18.32 84 PRO B C 1
ATOM 1437 O O . PRO B 1 84 ? -11.951 0.247 -3.538 1.00 17.67 84 PRO B O 1
ATOM 1441 N N . ARG B 1 85 ? -13.987 1.179 -3.232 1.00 16.97 85 ARG B N 1
ATOM 1442 C CA . ARG B 1 85 ? -14.809 -0.036 -3.422 1.00 21.13 85 ARG B CA 1
ATOM 1443 C C . ARG B 1 85 ? -15.143 -0.248 -4.887 1.00 20.34 85 ARG B C 1
ATOM 1444 O O . ARG B 1 85 ? -15.393 0.709 -5.681 1.00 23.34 85 ARG B O 1
ATOM 1452 N N . SER B 1 86 ? -14.929 -1.481 -5.324 1.00 21.29 86 SER B N 1
ATOM 1453 C CA . SER B 1 86 ? -14.916 -1.710 -6.797 1.00 20.15 86 SER B CA 1
ATOM 1454 C C . SER B 1 86 ? -16.259 -1.447 -7.488 1.00 22.36 86 SER B C 1
ATOM 1455 O O . SER B 1 86 ? -16.335 -0.767 -8.594 1.00 22.17 86 SER B O 1
ATOM 1458 N N . GLY B 1 87 ? -17.330 -1.915 -6.825 1.00 20.51 87 GLY B N 1
ATOM 1459 C CA . GLY B 1 87 ? -18.637 -1.743 -7.448 1.00 21.19 87 GLY B CA 1
ATOM 1460 C C . GLY B 1 87 ? -19.058 -0.286 -7.552 1.00 22.03 87 GLY B C 1
ATOM 1461 O O . GLY B 1 87 ? -19.659 0.106 -8.526 1.00 22.12 87 GLY B O 1
ATOM 1462 N N . LEU B 1 88 ? -18.704 0.579 -6.553 1.00 19.07 88 LEU B N 1
ATOM 1463 C CA . LEU B 1 88 ? -19.139 1.981 -6.627 1.00 20.13 88 LEU B CA 1
ATOM 1464 C C . LEU B 1 88 ? -18.468 2.693 -7.812 1.00 21.38 88 LEU B C 1
ATOM 1465 O O . LEU B 1 88 ? -19.070 3.554 -8.443 1.00 19.47 88 LEU B O 1
ATOM 1470 N N . ALA B 1 89 ? -17.219 2.315 -8.116 1.00 19.57 89 ALA B N 1
ATOM 1471 C CA . ALA B 1 89 ? -16.545 2.907 -9.262 1.00 21.40 89 ALA B CA 1
ATOM 1472 C C . ALA B 1 89 ? -17.198 2.414 -10.588 1.00 21.55 89 ALA B C 1
ATOM 1473 O O . ALA B 1 89 ? -17.574 3.198 -11.426 1.00 21.18 89 ALA B O 1
ATOM 1475 N N . ALA B 1 90 ? -17.357 1.120 -10.709 1.00 22.00 90 ALA B N 1
ATOM 1476 C CA . ALA B 1 90 ? -17.837 0.563 -12.018 1.00 24.32 90 ALA B CA 1
ATOM 1477 C C . ALA B 1 90 ? -19.277 0.891 -12.280 1.00 26.70 90 ALA B C 1
ATOM 1478 O O . ALA B 1 90 ? -19.639 1.134 -13.446 1.00 27.94 90 ALA B O 1
ATOM 1480 N N . LYS B 1 91 ? -20.119 0.907 -11.238 1.00 25.09 91 LYS B N 1
ATOM 1481 C CA . LYS B 1 91 ? -21.561 1.190 -11.439 1.00 27.77 91 LYS B CA 1
ATOM 1482 C C . LYS B 1 91 ? -21.913 2.629 -11.372 1.00 27.22 91 LYS B C 1
ATOM 1483 O O . LYS B 1 91 ? -22.777 3.115 -12.129 1.00 27.67 91 LYS B O 1
ATOM 1489 N N . HIS B 1 92 ? -21.296 3.370 -10.443 1.00 24.59 92 HIS B N 1
ATOM 1490 C CA . HIS B 1 92 ? -21.735 4.753 -10.242 1.00 24.13 92 HIS B CA 1
ATOM 1491 C C . HIS B 1 92 ? -20.674 5.832 -10.501 1.00 21.91 92 HIS B C 1
ATOM 1492 O O . HIS B 1 92 ? -20.938 6.987 -10.256 1.00 22.63 92 HIS B O 1
ATOM 1499 N N . PHE B 1 93 ? -19.464 5.430 -10.917 1.00 19.54 93 PHE B N 1
ATOM 1500 C CA . PHE B 1 93 ? -18.490 6.447 -11.294 1.00 20.44 93 PHE B CA 1
ATOM 1501 C C . PHE B 1 93 ? -18.067 7.233 -10.075 1.00 19.51 93 PHE B C 1
ATOM 1502 O O . PHE B 1 93 ? -17.750 8.396 -10.173 1.00 21.39 93 PHE B O 1
ATOM 1510 N N . ILE B 1 94 ? -17.954 6.545 -8.951 1.00 19.21 94 ILE B N 1
ATOM 1511 C CA . ILE B 1 94 ? -17.442 7.204 -7.709 1.00 19.43 94 ILE B CA 1
ATOM 1512 C C . ILE B 1 94 ? -16.007 6.836 -7.541 1.00 19.44 94 ILE B C 1
ATOM 1513 O O . ILE B 1 94 ? -15.595 5.698 -7.826 1.00 20.55 94 ILE B O 1
ATOM 1518 N N . ASP B 1 95 ? -15.186 7.826 -7.172 1.00 19.77 95 ASP B N 1
ATOM 1519 C CA . ASP B 1 95 ? -13.770 7.571 -6.930 1.00 19.76 95 ASP B CA 1
ATOM 1520 C C . ASP B 1 95 ? -13.401 8.111 -5.584 1.00 18.59 95 ASP B C 1
ATOM 1521 O O . ASP B 1 95 ? -14.185 8.833 -4.949 1.00 17.37 95 ASP B O 1
ATOM 1526 N N . VAL B 1 96 ? -12.232 7.743 -5.084 1.00 15.33 96 VAL B N 1
ATOM 1527 C CA . VAL B 1 96 ? -11.780 8.205 -3.803 1.00 15.50 96 VAL B CA 1
ATOM 1528 C C . VAL B 1 96 ? -10.577 9.074 -4.053 1.00 14.88 96 VAL B C 1
ATOM 1529 O O . VAL B 1 96 ? -9.585 8.656 -4.725 1.00 16.26 96 VAL B O 1
ATOM 1533 N N . GLY B 1 97 ? -10.602 10.247 -3.461 1.00 13.25 97 GLY B N 1
ATOM 1534 C CA . GLY B 1 97 ? -9.517 11.242 -3.563 1.00 13.89 97 GLY B CA 1
ATOM 1535 C C . GLY B 1 97 ? -8.684 11.104 -2.316 1.00 14.82 97 GLY B C 1
ATOM 1536 O O . GLY B 1 97 ? -9.049 10.376 -1.389 1.00 14.06 97 GLY B O 1
ATOM 1537 N N . ALA B 1 98 ? -7.606 11.895 -2.269 1.00 14.28 98 ALA B N 1
ATOM 1538 C CA . ALA B 1 98 ? -6.686 11.932 -1.118 1.00 13.59 98 ALA B CA 1
ATOM 1539 C C . ALA B 1 98 ? -6.272 10.505 -0.794 1.00 13.54 98 ALA B C 1
ATOM 1540 O O . ALA B 1 98 ? -5.820 9.840 -1.656 1.00 16.89 98 ALA B O 1
ATOM 1542 N N . GLY B 1 99 ? -6.617 10.038 0.385 1.00 15.52 99 GLY B N 1
ATOM 1543 C CA . GLY B 1 99 ? -6.475 8.584 0.675 1.00 14.80 99 GLY B CA 1
ATOM 1544 C C . GLY B 1 99 ? -5.245 8.211 1.527 1.00 14.60 99 GLY B C 1
ATOM 1545 O O . GLY B 1 99 ? -5.242 7.044 2.004 1.00 15.68 99 GLY B O 1
ATOM 1546 N N . VAL B 1 100 ? -4.267 9.108 1.702 1.00 13.02 100 VAL B N 1
ATOM 1547 C CA . VAL B 1 100 ? -3.067 8.677 2.493 1.00 12.60 100 VAL B CA 1
ATOM 1548 C C . VAL B 1 100 ? -3.170 9.027 3.945 1.00 12.89 100 VAL B C 1
ATOM 1549 O O . VAL B 1 100 ? -3.048 10.230 4.342 1.00 15.43 100 VAL B O 1
ATOM 1553 N N . ILE B 1 101 ? -3.488 7.999 4.793 1.00 14.03 101 ILE B N 1
ATOM 1554 C CA . ILE B 1 101 ? -3.549 8.269 6.209 1.00 13.73 101 ILE B CA 1
ATOM 1555 C C . ILE B 1 101 ? -2.194 7.860 6.844 1.00 16.76 101 ILE B C 1
ATOM 1556 O O . ILE B 1 101 ? -1.858 6.674 6.805 1.00 17.43 101 ILE B O 1
ATOM 1561 N N . ASP B 1 102 ? -1.484 8.845 7.423 1.00 17.25 102 ASP B N 1
ATOM 1562 C CA . ASP B 1 102 ? -0.214 8.574 8.042 1.00 17.18 102 ASP B CA 1
ATOM 1563 C C . ASP B 1 102 ? -0.432 7.699 9.266 1.00 19.24 102 ASP B C 1
ATOM 1564 O O . ASP B 1 102 ? -1.426 7.774 9.944 1.00 20.03 102 ASP B O 1
ATOM 1569 N N . GLU B 1 103 ? 0.580 6.869 9.527 1.00 23.63 103 GLU B N 1
ATOM 1570 C CA . GLU B 1 103 ? 0.589 5.853 10.604 1.00 26.71 103 GLU B CA 1
ATOM 1571 C C . GLU B 1 103 ? 0.278 6.482 11.940 1.00 27.54 103 GLU B C 1
ATOM 1572 O O . GLU B 1 103 ? -0.308 5.801 12.807 1.00 30.86 103 GLU B O 1
ATOM 1578 N N . ASP B 1 104 ? 0.679 7.726 12.167 1.00 26.74 104 ASP B N 1
ATOM 1579 C CA . ASP B 1 104 ? 0.438 8.405 13.408 1.00 28.54 104 ASP B CA 1
ATOM 1580 C C . ASP B 1 104 ? -0.802 9.352 13.387 1.00 29.50 104 ASP B C 1
ATOM 1581 O O . ASP B 1 104 ? -0.978 10.200 14.293 1.00 31.60 104 ASP B O 1
ATOM 1586 N N . TYR B 1 105 ? -1.719 9.222 12.397 1.00 24.38 105 TYR B N 1
ATOM 1587 C CA . TYR B 1 105 ? -2.866 10.111 12.368 1.00 24.20 105 TYR B CA 1
ATOM 1588 C C . TYR B 1 105 ? -3.929 9.597 13.377 1.00 24.83 105 TYR B C 1
ATOM 1589 O O . TYR B 1 105 ? -4.256 8.454 13.356 1.00 26.34 105 TYR B O 1
ATOM 1598 N N . ARG B 1 106 ? -4.432 10.480 14.231 1.00 25.71 106 ARG B N 1
ATOM 1599 C CA . ARG B 1 106 ? -5.408 10.051 15.262 1.00 26.20 106 ARG B CA 1
ATOM 1600 C C . ARG B 1 106 ? -6.663 10.861 15.201 1.00 26.97 106 ARG B C 1
ATOM 1601 O O . ARG B 1 106 ? -7.497 10.823 16.150 1.00 28.76 106 ARG B O 1
ATOM 1609 N N . GLY B 1 107 ? -6.856 11.574 14.124 1.00 24.19 107 GLY B N 1
ATOM 1610 C CA . GLY B 1 107 ? -8.071 12.345 13.900 1.00 23.38 107 GLY B CA 1
ATOM 1611 C C . GLY B 1 107 ? -9.207 11.438 13.317 1.00 21.03 107 GLY B C 1
ATOM 1612 O O . GLY B 1 107 ? -9.094 10.237 13.174 1.00 22.52 107 GLY B O 1
ATOM 1613 N N . ASN B 1 108 ? -10.319 12.084 13.037 1.00 20.15 108 ASN B N 1
ATOM 1614 C CA . ASN B 1 108 ? -11.486 11.443 12.446 1.00 17.78 108 ASN B CA 1
ATOM 1615 C C . ASN B 1 108 ? -11.198 11.125 10.979 1.00 19.13 108 ASN B C 1
ATOM 1616 O O . ASN B 1 108 ? -10.804 12.022 10.168 1.00 20.70 108 ASN B O 1
ATOM 1621 N N . VAL B 1 109 ? -11.400 9.863 10.631 1.00 16.98 109 VAL B N 1
ATOM 1622 C CA . VAL B 1 109 ? -11.031 9.423 9.258 1.00 18.37 109 VAL B CA 1
ATOM 1623 C C . VAL B 1 109 ? -12.132 9.914 8.340 1.00 17.88 109 VAL B C 1
ATOM 1624 O O . VAL B 1 109 ? -13.283 9.522 8.498 1.00 18.39 109 VAL B O 1
ATOM 1628 N N . GLY B 1 110 ? -11.744 10.716 7.352 1.00 17.38 110 GLY B N 1
ATOM 1629 C CA . GLY B 1 110 ? -12.654 11.235 6.311 1.00 17.42 110 GLY B CA 1
ATOM 1630 C C . GLY B 1 110 ? -12.351 10.551 4.985 1.00 19.58 110 GLY B C 1
ATOM 1631 O O . GLY B 1 110 ? -11.168 10.222 4.684 1.00 23.77 110 GLY B O 1
ATOM 1632 N N . VAL B 1 111 ? -13.389 10.212 4.236 1.00 14.68 111 VAL B N 1
ATOM 1633 C CA . VAL B 1 111 ? -13.218 9.628 2.897 1.00 14.11 111 VAL B CA 1
ATOM 1634 C C . VAL B 1 111 ? -13.604 10.741 1.938 1.00 16.19 111 VAL B C 1
ATOM 1635 O O . VAL B 1 111 ? -14.798 11.230 1.944 1.00 18.26 111 VAL B O 1
ATOM 1639 N N . VAL B 1 112 ? -12.657 11.115 1.069 1.00 13.64 112 VAL B N 1
ATOM 1640 C CA . VAL B 1 112 ? -12.949 12.109 0.074 1.00 14.57 112 VAL B CA 1
ATOM 1641 C C . VAL B 1 112 ? -13.507 11.401 -1.151 1.00 15.55 112 VAL B C 1
ATOM 1642 O O . VAL B 1 112 ? -12.832 10.660 -1.883 1.00 16.78 112 VAL B O 1
ATOM 1646 N N . LEU B 1 113 ? -14.810 11.563 -1.352 1.00 13.96 113 LEU B N 1
ATOM 1647 C CA . LEU B 1 113 ? -15.425 10.946 -2.481 1.00 15.34 113 LEU B CA 1
ATOM 1648 C C . LEU B 1 113 ? -15.636 11.957 -3.621 1.00 17.06 113 LEU B C 1
ATOM 1649 O O . LEU B 1 113 ? -16.081 13.108 -3.420 1.00 18.28 113 LEU B O 1
ATOM 1654 N N . PHE B 1 114 ? -15.394 11.456 -4.821 1.00 14.90 114 PHE B N 1
ATOM 1655 C CA . PHE B 1 114 ? -15.587 12.213 -6.043 1.00 18.03 114 PHE B CA 1
ATOM 1656 C C . PHE B 1 114 ? -16.722 11.582 -6.849 1.00 17.31 114 PHE B C 1
ATOM 1657 O O . PHE B 1 114 ? -16.721 10.369 -7.155 1.00 18.25 114 PHE B O 1
ATOM 1665 N N . ASN B 1 115 ? -17.721 12.401 -7.210 1.00 19.39 115 ASN B N 1
ATOM 1666 C CA . ASN B 1 115 ? -18.815 11.830 -8.016 1.00 18.81 115 ASN B CA 1
ATOM 1667 C C . ASN B 1 115 ? -18.697 12.368 -9.428 1.00 21.80 115 ASN B C 1
ATOM 1668 O O . ASN B 1 115 ? -18.983 13.530 -9.670 1.00 20.15 115 ASN B O 1
ATOM 1673 N N . PHE B 1 116 ? -18.120 11.575 -10.324 1.00 22.18 116 PHE B N 1
ATOM 1674 C CA . PHE B 1 116 ? -17.902 11.997 -11.681 1.00 23.97 116 PHE B CA 1
ATOM 1675 C C . PHE B 1 116 ? -19.106 11.622 -12.523 1.00 27.46 116 PHE B C 1
ATOM 1676 O O . PHE B 1 116 ? -19.102 11.841 -13.745 1.00 27.00 116 PHE B O 1
ATOM 1684 N N . GLY B 1 117 ? -20.118 11.042 -11.920 1.00 26.15 117 GLY B N 1
ATOM 1685 C CA . GLY B 1 117 ? -21.316 10.667 -12.712 1.00 29.47 117 GLY B CA 1
ATOM 1686 C C . GLY B 1 117 ? -22.216 11.894 -13.036 1.00 29.54 117 GLY B C 1
ATOM 1687 O O . GLY B 1 117 ? -21.978 13.013 -12.602 1.00 29.17 117 GLY B O 1
ATOM 1688 N N . LYS B 1 118 ? -23.220 11.654 -13.861 1.00 32.64 118 LYS B N 1
ATOM 1689 C CA . LYS B 1 118 ? -24.107 12.748 -14.315 1.00 33.69 118 LYS B CA 1
ATOM 1690 C C . LYS B 1 118 ? -25.299 13.010 -13.318 1.00 33.76 118 LYS B C 1
ATOM 1691 O O . LYS B 1 118 ? -25.895 14.085 -13.327 1.00 31.28 118 LYS B O 1
ATOM 1697 N N . GLU B 1 119 ? -25.558 12.058 -12.430 1.00 32.00 119 GLU B N 1
ATOM 1698 C CA . GLU B 1 119 ? -26.565 12.211 -11.369 1.00 33.31 119 GLU B CA 1
ATOM 1699 C C . GLU B 1 119 ? -25.972 12.255 -9.955 1.00 32.27 119 GLU B C 1
ATOM 1700 O O . GLU B 1 119 ? -24.870 11.731 -9.684 1.00 30.63 119 GLU B O 1
ATOM 1706 N N . LYS B 1 120 ? -26.710 12.878 -9.067 1.00 28.85 120 LYS B N 1
ATOM 1707 C CA . LYS B 1 120 ? -26.294 12.954 -7.696 1.00 28.03 120 LYS B CA 1
ATOM 1708 C C . LYS B 1 120 ? -26.102 11.512 -7.100 1.00 25.46 120 LYS B C 1
ATOM 1709 O O . LYS B 1 120 ? -26.677 10.477 -7.536 1.00 26.89 120 LYS B O 1
ATOM 1715 N N . PHE B 1 121 ? -25.210 11.441 -6.133 1.00 22.26 121 PHE B N 1
ATOM 1716 C CA . PHE B 1 121 ? -24.958 10.135 -5.509 1.00 20.62 121 PHE B CA 1
ATOM 1717 C C . PHE B 1 121 ? -25.309 10.320 -4.028 1.00 19.73 121 PHE B C 1
ATOM 1718 O O . PHE B 1 121 ? -24.845 11.276 -3.408 1.00 19.45 121 PHE B O 1
ATOM 1726 N N . GLU B 1 122 ? -26.162 9.432 -3.514 1.00 20.47 122 GLU B N 1
ATOM 1727 C CA . GLU B 1 122 ? -26.605 9.513 -2.156 1.00 20.44 122 GLU B CA 1
ATOM 1728 C C . GLU B 1 122 ? -25.763 8.527 -1.292 1.00 19.70 122 GLU B C 1
ATOM 1729 O O . GLU B 1 122 ? -25.586 7.331 -1.642 1.00 22.55 122 GLU B O 1
ATOM 1735 N N . VAL B 1 123 ? -25.204 9.033 -0.247 1.00 17.58 123 VAL B N 1
ATOM 1736 C CA . VAL B 1 123 ? -24.650 8.191 0.833 1.00 17.67 123 VAL B CA 1
ATOM 1737 C C . VAL B 1 123 ? -25.622 8.225 2.006 1.00 19.89 123 VAL B C 1
ATOM 1738 O O . VAL B 1 123 ? -26.141 9.286 2.354 1.00 20.36 123 VAL B O 1
ATOM 1742 N N . LYS B 1 124 ? -25.899 7.065 2.610 1.00 19.45 124 LYS B N 1
ATOM 1743 C CA . LYS B 1 124 ? -26.712 7.050 3.811 1.00 21.19 124 LYS B CA 1
ATOM 1744 C C . LYS B 1 124 ? -25.792 6.639 4.937 1.00 21.60 124 LYS B C 1
ATOM 1745 O O . LYS B 1 124 ? -24.830 5.899 4.696 1.00 18.90 124 LYS B O 1
ATOM 1751 N N . LYS B 1 125 ? -26.105 7.060 6.156 1.00 18.93 125 LYS B N 1
ATOM 1752 C CA . LYS B 1 125 ? -25.384 6.564 7.278 1.00 17.93 125 LYS B CA 1
ATOM 1753 C C . LYS B 1 125 ? -25.369 5.015 7.296 1.00 18.16 125 LYS B C 1
ATOM 1754 O O . LYS B 1 125 ? -26.408 4.385 7.055 1.00 20.59 125 LYS B O 1
ATOM 1760 N N . GLY B 1 126 ? -24.192 4.411 7.567 1.00 18.33 126 GLY B N 1
ATOM 1761 C CA . GLY B 1 126 ? -24.068 2.950 7.562 1.00 17.49 126 GLY B CA 1
ATOM 1762 C C . GLY B 1 126 ? -23.726 2.329 6.189 1.00 18.44 126 GLY B C 1
ATOM 1763 O O . GLY B 1 126 ? -23.551 1.109 6.104 1.00 18.63 126 GLY B O 1
ATOM 1764 N N . ASP B 1 127 ? -23.682 3.132 5.105 1.00 17.04 127 ASP B N 1
ATOM 1765 C CA . ASP B 1 127 ? -23.222 2.629 3.749 1.00 16.98 127 ASP B CA 1
ATOM 1766 C C . ASP B 1 127 ? -21.725 2.486 3.815 1.00 15.99 127 ASP B C 1
ATOM 1767 O O . ASP B 1 127 ? -20.970 3.360 4.353 1.00 18.25 127 ASP B O 1
ATOM 1772 N N . ARG B 1 128 ? -21.295 1.380 3.175 1.00 15.66 128 ARG B N 1
ATOM 1773 C CA . ARG B 1 128 ? -19.834 1.202 2.952 1.00 14.61 128 ARG B CA 1
ATOM 1774 C C . ARG B 1 128 ? -19.425 2.019 1.775 1.00 15.80 128 ARG B C 1
ATOM 1775 O O . ARG B 1 128 ? -20.016 1.942 0.693 1.00 19.24 128 ARG B O 1
ATOM 1783 N N . ILE B 1 129 ? -18.403 2.874 1.963 1.00 14.72 129 ILE B N 1
ATOM 1784 C CA . ILE B 1 129 ? -18.062 3.797 0.884 1.00 16.73 129 ILE B CA 1
ATOM 1785 C C . ILE B 1 129 ? -16.621 3.792 0.474 1.00 18.37 129 ILE B C 1
ATOM 1786 O O . ILE B 1 129 ? -16.244 4.499 -0.479 1.00 17.27 129 ILE B O 1
ATOM 1791 N N . ALA B 1 130 ? -15.798 3.011 1.200 1.00 14.86 130 ALA B N 1
ATOM 1792 C CA . ALA B 1 130 ? -14.377 2.906 0.845 1.00 14.72 130 ALA B CA 1
ATOM 1793 C C . ALA B 1 130 ? -13.834 1.699 1.612 1.00 14.89 130 ALA B C 1
ATOM 1794 O O . ALA B 1 130 ? -14.588 1.045 2.376 1.00 15.29 130 ALA B O 1
ATOM 1796 N N . GLN B 1 131 ? -12.564 1.390 1.356 1.00 13.53 131 GLN B N 1
ATOM 1797 C CA . GLN B 1 131 ? -11.928 0.287 2.207 1.00 14.73 131 GLN B CA 1
ATOM 1798 C C . GLN B 1 131 ? -10.571 0.825 2.683 1.00 16.47 131 GLN B C 1
ATOM 1799 O O . GLN B 1 131 ? -9.992 1.666 2.023 1.00 17.41 131 GLN B O 1
ATOM 1805 N N . LEU B 1 132 ? -10.026 0.293 3.786 1.00 14.53 132 LEU B N 1
ATOM 1806 C CA . LEU B 1 132 ? -8.859 0.830 4.389 1.00 12.71 132 LEU B CA 1
ATOM 1807 C C . LEU B 1 132 ? -7.831 -0.321 4.273 1.00 14.84 132 LEU B C 1
ATOM 1808 O O . LEU B 1 132 ? -8.047 -1.426 4.800 1.00 15.88 132 LEU B O 1
ATOM 1813 N N . ILE B 1 133 ? -6.743 -0.039 3.531 1.00 13.23 133 ILE B N 1
ATOM 1814 C CA . ILE B 1 133 ? -5.71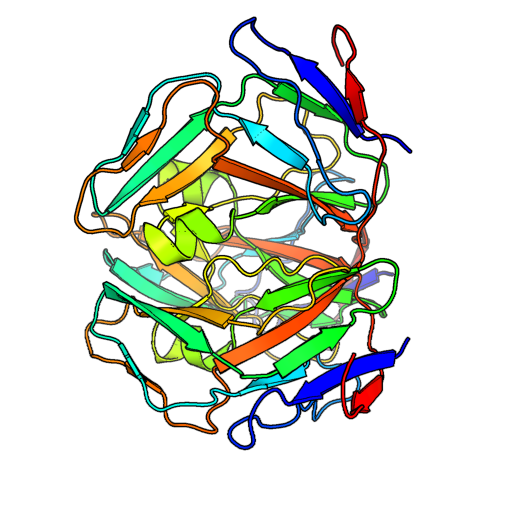6 -1.111 3.228 1.00 13.00 133 ILE B CA 1
ATOM 1815 C C . ILE B 1 133 ? -4.475 -0.681 4.007 1.00 13.44 133 ILE B C 1
ATOM 1816 O O . ILE B 1 133 ? -4.022 0.479 3.965 1.00 14.64 133 ILE B O 1
ATOM 1821 N N . CYS B 1 134 ? -3.861 -1.661 4.790 1.00 12.13 134 CYS B N 1
ATOM 1822 C CA . CYS B 1 134 ? -2.619 -1.402 5.504 1.00 13.29 134 CYS B CA 1
ATOM 1823 C C . CYS B 1 134 ? -1.450 -1.662 4.559 1.00 15.94 134 CYS B C 1
ATOM 1824 O O . CYS B 1 134 ? -0.952 -2.822 4.461 1.00 15.43 134 CYS B O 1
ATOM 1827 N N . GLU B 1 135 ? -0.996 -0.657 3.810 1.00 15.45 135 GLU B N 1
ATOM 1828 C CA . GLU B 1 135 ? 0.051 -0.840 2.756 1.00 16.02 135 GLU B CA 1
ATOM 1829 C C . GLU B 1 135 ? 1.446 -0.713 3.376 1.00 12.52 135 GLU B C 1
ATOM 1830 O O . GLU B 1 135 ? 1.780 0.301 4.058 1.00 15.88 135 GLU B O 1
ATOM 1836 N N . ARG B 1 136 ? 2.257 -1.773 3.202 1.00 15.94 136 ARG B N 1
ATOM 1837 C CA . ARG B 1 136 ? 3.566 -1.715 3.758 1.00 14.56 136 ARG B CA 1
ATOM 1838 C C . ARG B 1 136 ? 4.504 -0.735 2.993 1.00 14.89 136 ARG B C 1
ATOM 1839 O O . ARG B 1 136 ? 4.567 -0.791 1.818 1.00 14.82 136 ARG B O 1
ATOM 1847 N N . ILE B 1 137 ? 5.301 0.055 3.739 1.00 13.48 137 ILE B N 1
ATOM 1848 C CA . ILE B 1 137 ? 6.118 1.082 3.126 1.00 15.61 137 ILE B CA 1
ATOM 1849 C C . ILE B 1 137 ? 7.448 1.143 3.897 1.00 16.16 137 ILE B C 1
ATOM 1850 O O . ILE B 1 137 ? 7.518 0.653 5.071 1.00 17.02 137 ILE B O 1
ATOM 1855 N N . PHE B 1 138 ? 8.421 1.688 3.202 1.00 16.39 138 PHE B N 1
ATOM 1856 C CA . PHE B 1 138 ? 9.667 2.095 3.864 1.00 17.71 138 PHE B CA 1
ATOM 1857 C C . PHE B 1 138 ? 9.523 3.513 4.378 1.00 20.24 138 PHE B C 1
ATOM 1858 O O . PHE B 1 138 ? 8.775 4.345 3.800 1.00 20.66 138 PHE B O 1
ATOM 1866 N N . TYR B 1 139 ? 10.305 3.862 5.463 1.00 18.37 139 TYR B N 1
ATOM 1867 C CA . TYR B 1 139 ? 10.442 5.217 5.953 1.00 20.15 139 TYR B CA 1
ATOM 1868 C C . TYR B 1 139 ? 11.903 5.616 5.831 1.00 20.90 139 TYR B C 1
ATOM 1869 O O . TYR B 1 139 ? 12.657 5.564 6.817 1.00 22.67 139 TYR B O 1
ATOM 1878 N N . PRO B 1 140 ? 12.369 5.917 4.625 1.00 23.21 140 PRO B N 1
ATOM 1879 C CA . PRO B 1 140 ? 13.779 6.147 4.366 1.00 21.79 140 PRO B CA 1
ATOM 1880 C C . PRO B 1 140 ? 14.175 7.483 4.788 1.00 22.93 140 PRO B C 1
ATOM 1881 O O . PRO B 1 140 ? 13.383 8.341 4.926 1.00 22.44 140 PRO B O 1
ATOM 1885 N N . GLU B 1 141 ? 15.454 7.619 5.100 1.00 24.43 141 GLU B N 1
ATOM 1886 C CA . GLU B 1 141 ? 16.083 8.898 5.281 1.00 25.38 141 GLU B CA 1
ATOM 1887 C C . GLU B 1 141 ? 16.371 9.365 3.862 1.00 23.87 141 GLU B C 1
ATOM 1888 O O . GLU B 1 141 ? 16.405 8.581 2.930 1.00 26.04 141 GLU B O 1
ATOM 1894 N N . ILE B 1 142 ? 16.461 10.650 3.693 1.00 24.21 142 ILE B N 1
ATOM 1895 C CA . ILE B 1 142 ? 16.701 11.214 2.363 1.00 23.68 142 ILE B CA 1
ATOM 1896 C C . ILE B 1 142 ? 18.078 11.838 2.341 1.00 24.81 142 ILE B C 1
ATOM 1897 O O . ILE B 1 142 ? 18.573 12.403 3.360 1.00 25.56 142 ILE B O 1
ATOM 1902 N N . GLU B 1 143 ? 18.736 11.667 1.227 1.00 24.18 143 GLU B N 1
ATOM 1903 C CA . GLU B 1 143 ? 20.055 12.185 1.061 1.00 24.82 143 GLU B CA 1
ATOM 1904 C C . GLU B 1 143 ? 20.121 12.839 -0.331 1.00 23.86 143 GLU B C 1
ATOM 1905 O O . GLU B 1 143 ? 19.753 12.199 -1.325 1.00 24.61 143 GLU B O 1
ATOM 1911 N N . GLU B 1 144 ? 20.696 14.044 -0.382 1.00 23.51 144 GLU B N 1
ATOM 1912 C CA . GLU B 1 144 ? 20.934 14.716 -1.649 1.00 22.35 144 GLU B CA 1
ATOM 1913 C C . GLU B 1 144 ? 22.344 14.394 -2.170 1.00 24.52 144 GLU B C 1
ATOM 1914 O O . GLU B 1 144 ? 23.358 14.434 -1.423 1.00 23.82 144 GLU B O 1
ATOM 1920 N N . VAL B 1 145 ? 22.417 14.025 -3.410 1.00 23.93 145 VAL B N 1
ATOM 1921 C CA . VAL B 1 145 ? 23.699 13.838 -4.034 1.00 26.24 145 VAL B CA 1
ATOM 1922 C C . VAL B 1 145 ? 23.780 14.765 -5.264 1.00 28.90 145 VAL B C 1
ATOM 1923 O O . VAL B 1 145 ? 22.736 15.203 -5.818 1.00 26.16 145 VAL B O 1
ATOM 1927 N N . GLN B 1 146 ? 25.003 14.995 -5.780 1.00 30.74 146 GLN B N 1
ATOM 1928 C CA . GLN B 1 146 ? 25.142 15.766 -7.051 1.00 32.45 146 GLN B CA 1
ATOM 1929 C C . GLN B 1 146 ? 24.482 15.222 -8.319 1.00 32.57 146 GLN B C 1
ATOM 1930 O O . GLN B 1 146 ? 23.902 15.988 -9.131 1.00 32.34 146 GLN B O 1
ATOM 1936 N N . ALA B 1 147 ? 24.543 13.916 -8.519 1.00 31.73 147 ALA B N 1
ATOM 1937 C CA . ALA B 1 147 ? 23.859 13.318 -9.625 1.00 33.44 147 ALA B CA 1
ATOM 1938 C C . ALA B 1 147 ? 23.829 11.848 -9.273 1.00 34.58 147 ALA B C 1
ATOM 1939 O O . ALA B 1 147 ? 24.708 11.321 -8.566 1.00 33.43 147 ALA B O 1
ATOM 1941 N N . LEU B 1 148 ? 22.801 11.156 -9.743 1.00 34.53 148 LEU B N 1
ATOM 1942 C CA . LEU B 1 148 ? 22.733 9.738 -9.499 1.00 35.92 148 LEU B CA 1
ATOM 1943 C C . LEU B 1 148 ? 23.557 8.954 -10.534 1.00 37.85 148 LEU B C 1
ATOM 1944 O O . LEU B 1 148 ? 23.538 9.320 -11.720 1.00 39.63 148 LEU B O 1
ATOM 1949 N N . MET C 1 24 ? 5.851 -16.653 -4.853 1.00 43.39 24 MET C N 1
ATOM 1950 C CA . MET C 1 24 ? 6.651 -15.615 -5.660 1.00 42.10 24 MET C CA 1
ATOM 1951 C C . MET C 1 24 ? 6.700 -15.775 -7.201 1.00 39.60 24 MET C C 1
ATOM 1952 O O . MET C 1 24 ? 7.587 -15.360 -7.947 1.00 35.72 24 MET C O 1
ATOM 1957 N N . GLN C 1 25 ? 5.600 -16.482 -7.509 1.00 36.01 25 GLN C N 1
ATOM 1958 C CA . GLN C 1 25 ? 4.998 -16.549 -8.776 1.00 32.11 25 GLN C CA 1
ATOM 1959 C C . GLN C 1 25 ? 3.715 -15.770 -8.708 1.00 27.56 25 GLN C C 1
ATOM 1960 O O . GLN C 1 25 ? 2.868 -15.908 -7.787 1.00 26.77 25 GLN C O 1
ATOM 1966 N N . LEU C 1 26 ? 3.508 -15.007 -9.769 1.00 23.22 26 LEU C N 1
ATOM 1967 C CA . LEU C 1 26 ? 2.129 -14.592 -10.107 1.00 20.65 26 LEU C CA 1
ATOM 1968 C C . LEU C 1 26 ? 1.600 -15.609 -11.107 1.00 18.62 26 LEU C C 1
ATOM 1969 O O . LEU C 1 26 ? 2.199 -15.834 -12.082 1.00 21.76 26 LEU C O 1
ATOM 1974 N N . ARG C 1 27 ? 0.486 -16.255 -10.834 1.00 21.05 27 ARG C N 1
ATOM 1975 C CA . ARG C 1 27 ? -0.054 -17.238 -11.794 1.00 20.70 27 ARG C CA 1
ATOM 1976 C C . ARG C 1 27 ? -1.287 -16.606 -12.495 1.00 21.27 27 ARG C C 1
ATOM 1977 O O . ARG C 1 27 ? -1.990 -15.789 -11.877 1.00 19.24 27 ARG C O 1
ATOM 1985 N N . PHE C 1 28 ? -1.563 -16.974 -13.762 1.00 17.86 28 PHE C N 1
ATOM 1986 C CA . PHE C 1 28 ? -2.764 -16.500 -14.372 1.00 16.68 28 PHE C CA 1
ATOM 1987 C C . PHE C 1 28 ? -3.236 -17.617 -15.303 1.00 18.17 28 PHE C C 1
ATOM 1988 O O . PHE C 1 28 ? -2.398 -18.448 -15.735 1.00 19.38 28 PHE C O 1
ATOM 1996 N N . ALA C 1 29 ? -4.483 -17.505 -15.713 1.00 17.68 29 ALA C N 1
ATOM 1997 C CA . ALA C 1 29 ? -5.048 -18.336 -16.772 1.00 18.92 29 ALA C CA 1
ATOM 1998 C C . ALA C 1 29 ? -5.913 -17.486 -17.691 1.00 18.14 29 ALA C C 1
ATOM 1999 O O . ALA C 1 29 ? -6.543 -16.457 -17.263 1.00 17.90 29 ALA C O 1
ATOM 2001 N N . ARG C 1 30 ? -5.844 -17.793 -18.953 1.00 18.49 30 ARG C N 1
ATOM 2002 C CA . ARG C 1 30 ? -6.701 -17.099 -19.911 1.00 18.14 30 ARG C CA 1
ATOM 2003 C C . ARG C 1 30 ? -8.132 -17.646 -19.858 1.00 22.11 30 ARG C C 1
ATOM 2004 O O . ARG C 1 30 ? -8.326 -18.911 -19.863 1.00 24.55 30 ARG C O 1
ATOM 2012 N N . LEU C 1 31 ? -9.149 -16.786 -19.758 1.00 19.55 31 LEU C N 1
ATOM 2013 C CA . LEU C 1 31 ? -10.512 -17.159 -19.726 1.00 17.75 31 LEU C CA 1
ATOM 2014 C C . LEU C 1 31 ? -11.160 -17.240 -21.116 1.00 20.24 31 LEU C C 1
ATOM 2015 O O . LEU C 1 31 ? -12.290 -17.772 -21.258 1.00 19.88 31 LEU C O 1
ATOM 2020 N N . SER C 1 32 ? -10.504 -16.627 -22.089 1.00 18.34 32 SER C N 1
ATOM 2021 C CA . SER C 1 32 ? -10.923 -16.679 -23.526 1.00 18.43 32 SER C CA 1
ATOM 2022 C C . SER C 1 32 ? -9.700 -16.573 -24.312 1.00 17.17 32 SER C C 1
ATOM 2023 O O . SER C 1 32 ? -8.585 -16.202 -23.763 1.00 17.18 32 SER C O 1
ATOM 2026 N N . GLU C 1 33 ? -9.807 -16.912 -25.609 1.00 14.76 33 GLU C N 1
ATOM 2027 C CA . GLU C 1 33 ? -8.664 -16.803 -26.437 1.00 13.55 33 GLU C CA 1
ATOM 2028 C C . GLU C 1 33 ? -8.331 -15.338 -26.871 1.00 14.37 33 GLU C C 1
ATOM 2029 O O . GLU C 1 33 ? -7.394 -15.072 -27.641 1.00 13.44 33 GLU C O 1
ATOM 2035 N N . HIS C 1 34 ? -9.169 -14.383 -26.420 1.00 15.77 34 HIS C N 1
ATOM 2036 C CA . HIS C 1 34 ? -8.902 -12.963 -26.672 1.00 15.63 34 HIS C CA 1
ATOM 2037 C C . HIS C 1 34 ? -7.945 -12.400 -25.683 1.00 15.21 34 HIS C C 1
ATOM 2038 O O . HIS C 1 34 ? -7.510 -11.297 -25.923 1.00 15.91 34 HIS C O 1
ATOM 2045 N N . ALA C 1 35 ? -7.584 -13.168 -24.645 1.00 15.92 35 ALA C N 1
ATOM 2046 C CA . ALA C 1 35 ? -6.715 -12.612 -23.587 1.00 15.45 35 ALA C CA 1
ATOM 2047 C C . ALA C 1 35 ? -5.240 -12.574 -24.039 1.00 17.15 35 ALA C C 1
ATOM 2048 O O . ALA C 1 35 ? -4.788 -13.420 -24.863 1.00 18.90 35 ALA C O 1
ATOM 2050 N N . THR C 1 36 ? -4.458 -11.636 -23.478 1.00 13.95 36 THR C N 1
ATOM 2051 C 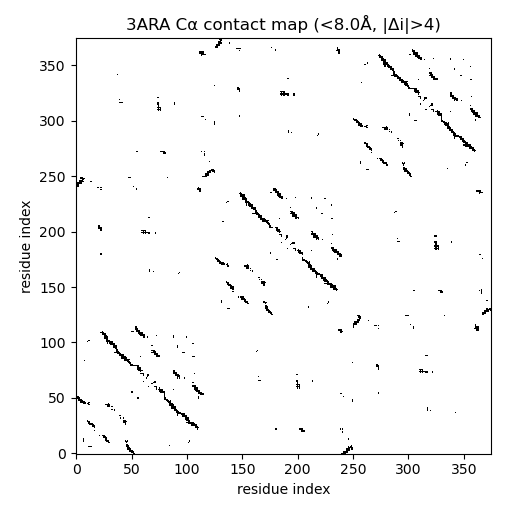CA . THR C 1 36 ? -3.051 -11.601 -23.798 1.00 15.71 36 THR C CA 1
ATOM 2052 C C . THR C 1 36 ? -2.310 -11.804 -22.444 1.00 14.23 36 THR C C 1
ATOM 2053 O O . THR C 1 36 ? -2.548 -11.106 -21.410 1.00 15.25 36 THR C O 1
ATOM 2057 N N . ALA C 1 37 ? -1.311 -12.716 -22.452 1.00 14.41 37 ALA C N 1
ATOM 2058 C CA . ALA C 1 37 ? -0.525 -12.866 -21.223 1.00 15.98 37 ALA C CA 1
ATOM 2059 C C . ALA C 1 37 ? 0.121 -11.584 -20.753 1.00 15.03 37 ALA C C 1
ATOM 2060 O O . ALA C 1 37 ? 0.748 -10.894 -21.535 1.00 16.11 37 ALA C O 1
ATOM 2062 N N . PRO C 1 38 ? -0.055 -11.242 -19.430 1.00 16.33 38 PRO C N 1
ATOM 2063 C CA . PRO C 1 38 ? 0.596 -10.005 -18.968 1.00 14.41 38 PRO C CA 1
ATOM 2064 C C . PRO C 1 38 ? 2.110 -10.103 -19.143 1.00 16.40 38 PRO C C 1
ATOM 2065 O O . PRO C 1 38 ? 2.671 -11.216 -19.053 1.00 17.76 38 PRO C O 1
ATOM 2069 N N . THR C 1 39 ? 2.740 -8.946 -19.398 1.00 16.96 39 THR C N 1
ATOM 2070 C CA . THR C 1 39 ? 4.182 -8.823 -19.625 1.00 18.51 39 THR C CA 1
ATOM 2071 C C . THR C 1 39 ? 4.820 -7.754 -18.710 1.00 20.01 39 THR C C 1
ATOM 2072 O O . THR C 1 39 ? 4.197 -6.751 -18.299 1.00 19.28 39 THR C O 1
ATOM 2076 N N . ARG C 1 40 ? 6.120 -7.934 -18.460 1.00 19.56 40 ARG C N 1
ATOM 2077 C CA . ARG C 1 40 ? 6.877 -6.919 -17.761 1.00 22.60 40 ARG C CA 1
ATOM 2078 C C . ARG C 1 40 ? 8.244 -6.930 -18.435 1.00 25.96 40 ARG C C 1
ATOM 2079 O O . ARG C 1 40 ? 9.029 -7.843 -18.189 1.00 27.82 40 ARG C O 1
ATOM 2087 N N . GLY C 1 41 ? 8.496 -5.912 -19.202 1.00 29.97 41 GLY C N 1
ATOM 2088 C CA . GLY C 1 41 ? 9.763 -5.809 -19.986 1.0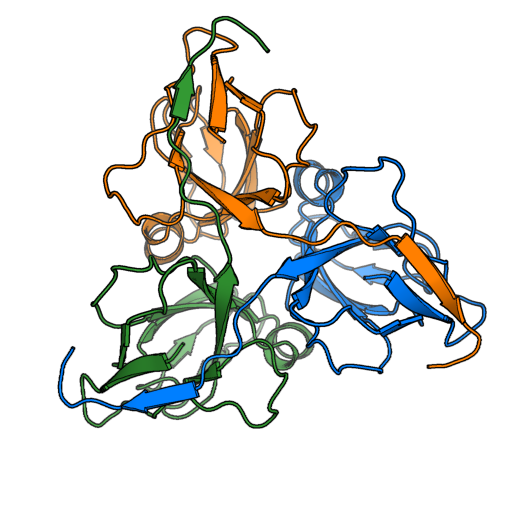0 33.02 41 GLY C CA 1
ATOM 2089 C C . GLY C 1 41 ? 10.978 -5.608 -19.088 1.00 33.57 41 GLY C C 1
ATOM 2090 O O . GLY C 1 41 ? 12.035 -6.278 -19.291 1.00 36.54 41 GLY C O 1
ATOM 2091 N N . SER C 1 42 ? 10.860 -4.777 -18.039 1.00 32.77 42 SER C N 1
ATOM 2092 C CA . SER C 1 42 ? 12.027 -4.508 -17.170 1.00 31.17 42 SER C CA 1
ATOM 2093 C C . SER C 1 42 ? 11.943 -5.353 -15.912 1.00 30.15 42 SER C C 1
ATOM 2094 O O . SER C 1 42 ? 10.849 -5.500 -15.298 1.00 24.33 42 SER C O 1
ATOM 2097 N N . ALA C 1 43 ? 13.071 -5.950 -15.495 1.00 25.82 43 ALA C N 1
ATOM 2098 C CA . ALA C 1 43 ? 13.034 -6.743 -14.272 1.00 26.93 43 ALA C CA 1
ATOM 2099 C C . ALA C 1 43 ? 12.565 -5.943 -13.064 1.00 25.67 43 ALA C C 1
ATOM 2100 O O . ALA C 1 43 ? 12.174 -6.550 -12.059 1.00 28.02 43 ALA C O 1
ATOM 2102 N N . ARG C 1 44 ? 12.767 -4.609 -13.081 1.00 24.48 44 ARG C N 1
ATOM 2103 C CA . ARG C 1 44 ? 12.414 -3.884 -11.848 1.00 25.84 44 ARG C CA 1
ATOM 2104 C C . ARG C 1 44 ? 11.251 -2.919 -12.086 1.00 23.43 44 ARG C C 1
ATOM 2105 O O . ARG C 1 44 ? 11.077 -1.975 -11.333 1.00 23.75 44 ARG C O 1
ATOM 2113 N N . ALA C 1 45 ? 10.476 -3.205 -13.117 1.00 21.13 45 ALA C N 1
ATOM 2114 C CA . ALA C 1 45 ? 9.211 -2.384 -13.324 1.00 20.24 45 ALA C CA 1
ATOM 2115 C C . ALA C 1 45 ? 8.215 -2.793 -12.219 1.00 19.76 45 ALA C C 1
ATOM 2116 O O . ALA C 1 45 ? 8.196 -3.941 -11.772 1.00 18.85 45 ALA C O 1
ATOM 2118 N N . ALA C 1 46 ? 7.443 -1.801 -11.750 1.00 17.33 46 ALA C N 1
ATOM 2119 C CA . ALA C 1 46 ? 6.574 -2.062 -10.646 1.00 16.21 46 ALA C CA 1
ATOM 2120 C C . ALA C 1 46 ? 5.470 -2.986 -11.003 1.00 16.02 46 ALA C C 1
ATOM 2121 O O . ALA C 1 46 ? 4.884 -3.665 -10.130 1.00 17.34 46 ALA C O 1
ATOM 2123 N N . GLY C 1 47 ? 5.055 -2.926 -12.227 1.00 15.38 47 GLY C N 1
ATOM 2124 C CA . GLY C 1 47 ? 3.832 -3.728 -12.525 1.00 15.06 47 GLY C CA 1
ATOM 2125 C C . GLY C 1 47 ? 3.952 -4.560 -13.839 1.00 15.39 47 GLY C C 1
ATOM 2126 O O . GLY C 1 47 ? 4.763 -4.271 -14.745 1.00 16.62 47 GLY C O 1
ATOM 2127 N N . TYR C 1 48 ? 3.077 -5.517 -13.979 1.00 14.31 48 TYR C N 1
ATOM 2128 C CA . TYR C 1 48 ? 2.895 -6.243 -15.229 1.00 12.83 48 TYR C CA 1
ATOM 2129 C C . TYR C 1 48 ? 1.819 -5.533 -16.058 1.00 16.57 48 TYR C C 1
ATOM 2130 O O . TYR C 1 48 ? 0.680 -5.159 -15.518 1.00 17.39 48 TYR C O 1
ATOM 2139 N N . ASP C 1 49 ? 2.082 -5.417 -17.354 1.00 16.14 49 ASP C N 1
ATOM 2140 C CA . ASP C 1 49 ? 1.091 -4.802 -18.282 1.00 16.43 49 ASP C CA 1
ATOM 2141 C C . ASP C 1 49 ? -0.159 -5.667 -18.403 1.00 18.71 49 ASP C C 1
ATOM 2142 O O . ASP C 1 49 ? -0.057 -6.907 -18.610 1.00 16.39 49 ASP C O 1
ATOM 2147 N N . LEU C 1 50 ? -1.336 -5.005 -18.332 1.00 14.87 50 LEU C N 1
ATOM 2148 C CA . LEU C 1 50 ? -2.597 -5.680 -18.600 1.00 11.52 50 LEU C CA 1
ATOM 2149 C C . LEU C 1 50 ? -3.147 -5.201 -19.943 1.00 13.72 50 LEU C C 1
ATOM 2150 O O . LEU C 1 50 ? -3.054 -4.009 -20.268 1.00 13.39 50 LEU C O 1
ATOM 2155 N N . TYR C 1 51 ? -3.686 -6.162 -20.707 1.00 13.32 51 TYR C N 1
ATOM 2156 C CA . TYR C 1 51 ? -4.102 -5.871 -22.052 1.00 12.95 51 TYR C CA 1
ATOM 2157 C C . TYR C 1 51 ? -5.581 -6.066 -22.211 1.00 14.72 51 TYR C C 1
ATOM 2158 O O . TYR C 1 51 ? -6.220 -6.977 -21.638 1.00 14.82 51 TYR C O 1
ATOM 2167 N N . SER C 1 52 ? -6.158 -5.181 -23.064 1.00 12.71 52 SER C N 1
ATOM 2168 C CA . SER C 1 52 ? -7.626 -5.299 -23.289 1.00 12.61 52 SER C CA 1
ATOM 2169 C C . SER C 1 52 ? -7.919 -6.562 -24.090 1.00 14.50 52 SER C C 1
ATOM 2170 O O . SER C 1 52 ? -7.176 -6.790 -25.106 1.00 14.62 52 SER C O 1
ATOM 2173 N N . ALA C 1 53 ? -9.014 -7.264 -23.767 1.00 13.76 53 ALA C N 1
ATOM 2174 C CA . ALA C 1 53 ? -9.439 -8.424 -24.597 1.00 14.63 53 ALA C CA 1
ATOM 2175 C C . ALA C 1 53 ? -10.353 -7.981 -25.772 1.00 17.02 53 ALA C C 1
ATOM 2176 O O . ALA C 1 53 ? -10.723 -8.838 -26.617 1.00 15.17 53 ALA C O 1
ATOM 2178 N N . TYR C 1 54 ? -10.814 -6.731 -25.774 1.00 15.47 54 TYR C N 1
ATOM 2179 C CA . TYR C 1 54 ? -11.898 -6.235 -26.685 1.00 15.60 54 TYR C CA 1
ATOM 2180 C C . TYR C 1 54 ? -11.610 -4.824 -27.133 1.00 16.25 54 TYR C C 1
ATOM 2181 O O . TYR C 1 54 ? -10.796 -4.086 -26.527 1.00 14.25 54 TYR C O 1
ATOM 2190 N N . ASP C 1 55 ? -12.325 -4.432 -28.200 1.00 15.75 55 ASP C N 1
ATOM 2191 C CA . ASP C 1 55 ? -12.361 -3.055 -28.634 1.00 16.70 55 ASP C CA 1
ATOM 2192 C C . ASP C 1 55 ? -13.296 -2.262 -27.732 1.00 14.73 55 ASP C C 1
ATOM 2193 O O . ASP C 1 55 ? -14.396 -2.730 -27.383 1.00 17.55 55 ASP C O 1
ATOM 2198 N N . TYR C 1 56 ? -13.024 -1.124 -27.216 1.00 15.93 56 TYR C N 1
ATOM 2199 C CA . TYR C 1 56 ? -13.996 -0.208 -26.508 1.00 16.66 56 TYR C CA 1
ATOM 2200 C C . TYR C 1 56 ? -13.759 1.196 -26.986 1.00 15.67 56 TYR C C 1
ATOM 2201 O O . TYR C 1 56 ? -12.607 1.639 -27.228 1.00 17.51 56 TYR C O 1
ATOM 2210 N N . THR C 1 57 ? -14.860 1.964 -27.026 1.00 18.71 57 THR C N 1
ATOM 2211 C CA . THR C 1 57 ? -14.822 3.391 -27.302 1.00 17.54 57 THR C CA 1
ATOM 2212 C C . THR C 1 57 ? -15.416 4.061 -26.065 1.00 16.11 57 THR C C 1
ATOM 2213 O O . THR C 1 57 ? -16.593 3.803 -25.638 1.00 17.86 57 THR C O 1
ATOM 2217 N N . ILE C 1 58 ? -14.581 4.873 -25.423 1.00 16.04 58 ILE C N 1
ATOM 2218 C CA . ILE C 1 58 ? -14.959 5.554 -24.223 1.00 16.34 58 ILE C CA 1
ATOM 2219 C C . ILE C 1 58 ? -15.190 7.042 -24.500 1.00 17.67 58 ILE C C 1
ATOM 2220 O O . ILE C 1 58 ? -14.248 7.765 -24.767 1.00 17.97 58 ILE C O 1
ATOM 2225 N N . PRO C 1 59 ? -16.450 7.465 -24.402 1.00 19.42 59 PRO C N 1
ATOM 2226 C CA . PRO C 1 59 ? -16.715 8.890 -24.735 1.00 21.37 59 PRO C CA 1
ATOM 2227 C C . PRO C 1 59 ? -16.012 9.820 -23.731 1.00 21.86 59 PRO C C 1
ATOM 2228 O O . PRO C 1 59 ? -15.658 9.403 -22.644 1.00 17.75 59 PRO C O 1
ATOM 2232 N N . PRO C 1 60 ? -15.827 11.113 -24.079 1.00 21.02 60 PRO C N 1
ATOM 2233 C CA . PRO C 1 60 ? -15.347 12.093 -23.097 1.00 19.74 60 PRO C CA 1
ATOM 2234 C C . PRO C 1 60 ? -16.192 12.094 -21.807 1.00 19.69 60 PRO C C 1
ATOM 2235 O O . PRO C 1 60 ? -17.459 11.989 -21.847 1.00 20.09 60 PRO C O 1
ATOM 2239 N N . MET C 1 61 ? -15.530 12.183 -20.616 1.00 20.32 61 MET C N 1
ATOM 2240 C CA . MET C 1 61 ? -16.172 12.156 -19.277 1.00 22.95 61 MET C CA 1
ATOM 2241 C C . MET C 1 61 ? -17.010 10.905 -18.986 1.00 23.67 61 MET C C 1
ATOM 2242 O O . MET C 1 61 ? -17.954 10.958 -18.245 1.00 24.70 61 MET C O 1
ATOM 2247 N N . GLU C 1 62 ? -16.588 9.858 -19.549 1.00 23.65 62 GLU C N 1
ATOM 2248 C CA . GLU C 1 62 ? -17.225 8.571 -19.237 1.00 21.40 62 GLU C CA 1
ATOM 2249 C C . GLU C 1 62 ? -16.180 7.558 -18.820 1.00 21.45 62 GLU C C 1
ATOM 2250 O O . GLU C 1 62 ? -14.980 7.835 -18.872 1.00 19.24 62 GLU C O 1
ATOM 2256 N N . LYS C 1 63 ? -16.862 6.310 -18.498 1.00 20.58 63 LYS C N 1
ATOM 2257 C CA . LYS C 1 63 ? -16.024 5.204 -17.990 1.00 19.37 63 LYS C CA 1
ATOM 2258 C C . LYS C 1 63 ? -16.345 3.956 -18.736 1.00 19.60 63 LYS C C 1
ATOM 2259 O O . LYS C 1 63 ? -17.449 3.811 -19.358 1.00 20.22 63 LYS C O 1
ATOM 2265 N N . ALA C 1 64 ? -15.433 2.955 -18.657 1.00 16.66 64 ALA C N 1
ATOM 2266 C CA . ALA C 1 64 ? -15.751 1.644 -19.223 1.00 16.94 64 ALA C CA 1
ATOM 2267 C C . ALA C 1 64 ? -15.013 0.620 -18.340 1.00 17.76 64 ALA C C 1
ATOM 2268 O O . ALA C 1 64 ? -13.982 0.957 -17.801 1.00 17.55 64 ALA C O 1
ATOM 2270 N N . VAL C 1 65 ? -15.588 -0.562 -18.182 1.00 16.97 65 VAL C N 1
ATOM 2271 C CA . VAL C 1 65 ? -14.905 -1.675 -17.543 1.00 13.86 65 VAL C CA 1
ATOM 2272 C C . VAL C 1 65 ? -14.314 -2.499 -18.678 1.00 16.54 65 VAL C C 1
ATOM 2273 O O . VAL C 1 65 ? -15.024 -3.132 -19.469 1.00 20.77 65 VAL C O 1
ATOM 2277 N N . VAL C 1 66 ? -12.993 -2.464 -18.784 1.00 15.56 66 VAL C N 1
ATOM 2278 C CA . VAL C 1 66 ? -12.274 -3.109 -19.897 1.00 15.17 66 VAL C CA 1
ATOM 2279 C C . VAL C 1 66 ? -11.873 -4.484 -19.403 1.00 17.42 66 VAL C C 1
ATOM 2280 O O . VAL C 1 66 ? -11.152 -4.648 -18.387 1.00 18.43 66 VAL C O 1
ATOM 2284 N N . LYS C 1 67 ? -12.397 -5.505 -20.076 1.00 14.58 67 LYS C N 1
ATOM 2285 C CA . LYS C 1 67 ? -12.107 -6.870 -19.558 1.00 14.48 67 LYS C CA 1
ATOM 2286 C C . LYS C 1 67 ? -10.765 -7.365 -20.152 1.00 13.94 67 LYS C C 1
ATOM 2287 O O . LYS C 1 67 ? -10.491 -7.116 -21.323 1.00 16.85 67 LYS C O 1
ATOM 2293 N N . THR C 1 68 ? -9.952 -8.073 -19.311 1.00 13.84 68 THR C N 1
ATOM 2294 C CA . THR C 1 68 ? -8.684 -8.643 -19.773 1.00 14.35 68 THR C CA 1
ATOM 2295 C C . THR C 1 68 ? -8.931 -10.096 -20.183 1.00 15.34 68 THR C C 1
ATOM 2296 O O . THR C 1 68 ? -8.113 -10.708 -20.897 1.00 14.93 68 THR C O 1
ATOM 2300 N N . ASP C 1 69 ? -10.073 -10.687 -19.717 1.00 14.82 69 ASP C N 1
ATOM 2301 C CA . ASP C 1 69 ? -10.267 -12.129 -19.865 1.00 14.42 69 ASP C CA 1
ATOM 2302 C C . ASP C 1 69 ? -9.131 -12.922 -19.292 1.00 15.17 69 ASP C C 1
ATOM 2303 O O . ASP C 1 69 ? -8.834 -14.001 -19.818 1.00 14.67 69 ASP C O 1
ATOM 2308 N N . ILE C 1 70 ? -8.490 -12.431 -18.220 1.00 14.78 70 ILE C N 1
ATOM 2309 C CA . ILE C 1 70 ? -7.615 -13.332 -17.492 1.00 16.70 70 ILE C CA 1
ATOM 2310 C C . ILE C 1 70 ? -8.118 -13.443 -16.097 1.00 17.87 70 ILE C C 1
ATOM 2311 O O . ILE C 1 70 ? -8.779 -12.523 -15.595 1.00 17.37 70 ILE C O 1
ATOM 2316 N N . GLN C 1 71 ? -7.772 -14.567 -15.435 1.00 17.39 71 GLN C N 1
ATOM 2317 C CA . GLN C 1 71 ? -7.891 -14.643 -13.943 1.00 17.64 71 GLN C CA 1
ATOM 2318 C C . GLN C 1 71 ? -6.532 -14.805 -13.389 1.00 16.22 71 GLN C C 1
ATOM 2319 O O . GLN C 1 71 ? -5.621 -15.327 -14.027 1.00 17.09 71 GLN C O 1
ATOM 2325 N N . ILE C 1 72 ? -6.309 -14.260 -12.197 1.00 17.20 72 ILE C N 1
ATOM 2326 C CA . ILE C 1 72 ? -4.945 -14.297 -11.587 1.00 15.64 72 ILE C CA 1
ATOM 2327 C C . ILE C 1 72 ? -4.968 -14.916 -10.206 1.00 18.97 72 ILE C C 1
ATOM 2328 O O . ILE C 1 72 ? -5.993 -14.877 -9.525 1.00 20.60 72 ILE C O 1
ATOM 2333 N N . AL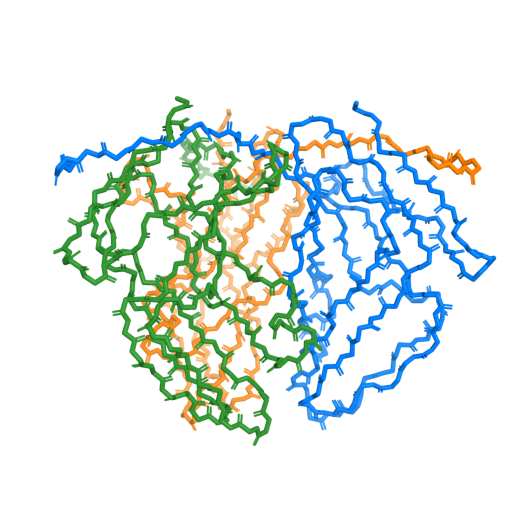A C 1 73 ? -3.785 -15.386 -9.796 1.00 20.77 73 ALA C N 1
ATOM 2334 C CA . ALA C 1 73 ? -3.630 -15.839 -8.437 1.00 21.49 73 ALA C CA 1
ATOM 2335 C C . ALA C 1 73 ? -2.418 -15.089 -7.990 1.00 19.37 73 ALA C C 1
ATOM 2336 O O . ALA C 1 73 ? -1.268 -15.410 -8.345 1.00 20.37 73 ALA C O 1
ATOM 2338 N N . LEU C 1 74 ? -2.695 -14.111 -7.116 1.00 21.29 74 LEU C N 1
ATOM 2339 C CA . LEU C 1 74 ? -1.638 -13.278 -6.517 1.00 20.51 74 LEU C CA 1
ATOM 2340 C C . LEU C 1 74 ? -0.788 -14.095 -5.518 1.00 21.43 74 LEU C C 1
ATOM 2341 O O . LEU C 1 74 ? -1.367 -14.954 -4.815 1.00 22.21 74 LEU C O 1
ATOM 2346 N N . PRO C 1 75 ? 0.504 -13.782 -5.416 1.00 23.26 75 PRO C N 1
ATOM 2347 C CA . PRO C 1 75 ? 1.424 -14.335 -4.337 1.00 23.69 75 PRO C CA 1
ATOM 2348 C C . PRO C 1 75 ? 0.876 -13.957 -2.953 1.00 23.45 75 PRO C C 1
ATOM 2349 O O . PRO C 1 75 ? 0.189 -12.923 -2.734 1.00 21.06 75 PRO C O 1
ATOM 2353 N N . SER C 1 76 ? 1.190 -14.789 -1.975 1.00 20.67 76 SER C N 1
ATOM 2354 C CA . SER C 1 76 ? 0.718 -14.529 -0.683 1.00 21.60 76 SER C CA 1
ATOM 2355 C C . SER C 1 76 ? 1.398 -13.266 -0.054 1.00 21.56 76 SER C C 1
ATOM 2356 O O . SER C 1 76 ? 2.575 -13.015 -0.242 1.00 23.45 76 SER C O 1
ATOM 2359 N N . GLY C 1 77 ? 0.634 -12.442 0.658 1.00 20.83 77 GLY C N 1
ATOM 2360 C CA . GLY C 1 77 ? 1.198 -11.290 1.321 1.00 18.13 77 GLY C CA 1
ATOM 2361 C C . GLY C 1 77 ? 0.976 -9.955 0.520 1.00 16.71 77 GLY C C 1
ATOM 2362 O O . GLY C 1 77 ? 1.597 -8.925 0.884 1.00 17.11 77 GLY C O 1
ATOM 2363 N N . CYS C 1 78 ? 0.170 -10.019 -0.511 1.00 16.42 78 CYS C N 1
ATOM 2364 C CA . CYS C 1 78 ? -0.004 -8.748 -1.346 1.00 15.96 78 CYS C CA 1
ATOM 2365 C C . CYS C 1 78 ? -1.415 -8.691 -1.780 1.00 18.07 78 CYS C C 1
ATOM 2366 O O . CYS C 1 78 ? -2.140 -9.704 -1.747 1.00 19.18 78 CYS C O 1
ATOM 2369 N N . TYR C 1 79 ? -1.853 -7.498 -2.218 1.00 15.99 79 TYR C N 1
ATOM 2370 C CA . TYR C 1 79 ? -3.028 -7.523 -3.114 1.00 15.46 79 TYR C CA 1
ATOM 2371 C C . TYR C 1 79 ? -2.570 -7.032 -4.481 1.00 14.01 79 TYR C C 1
ATOM 2372 O O . TYR C 1 79 ? -1.446 -6.597 -4.570 1.00 13.43 79 TYR C O 1
ATOM 2381 N N . GLY C 1 80 ? -3.421 -7.090 -5.506 1.00 12.58 80 GLY C N 1
ATOM 2382 C CA . GLY C 1 80 ? -3.064 -6.697 -6.872 1.00 11.35 80 GLY C CA 1
ATOM 2383 C C . GLY C 1 80 ? -3.693 -5.305 -7.136 1.00 10.72 80 GLY C C 1
ATOM 2384 O O . GLY C 1 80 ? -4.910 -5.250 -7.099 1.00 14.16 80 GLY C O 1
ATOM 2385 N N . ARG C 1 81 ? -2.854 -4.283 -7.269 1.00 11.34 81 ARG C N 1
ATOM 2386 C CA . ARG C 1 81 ? -3.382 -2.933 -7.583 1.00 11.71 81 ARG C CA 1
ATOM 2387 C C . ARG C 1 81 ? -3.377 -2.873 -9.096 1.00 12.52 81 ARG C C 1
ATOM 2388 O O . ARG C 1 81 ? -2.328 -2.924 -9.757 1.00 12.87 81 ARG C O 1
ATOM 2396 N N . VAL C 1 82 ? -4.565 -2.588 -9.661 1.00 10.70 82 VAL C N 1
ATOM 2397 C CA . VAL C 1 82 ? -4.618 -2.228 -11.118 1.00 13.40 82 VAL C CA 1
ATOM 2398 C C . VAL C 1 82 ? -4.338 -0.697 -11.085 1.00 11.96 82 VAL C C 1
ATOM 2399 O O . VAL C 1 82 ? -5.139 0.079 -10.529 1.00 13.53 82 VAL C O 1
ATOM 2403 N N . ALA C 1 83 ? -3.249 -0.304 -11.682 1.00 12.90 83 ALA C N 1
ATOM 2404 C CA . ALA C 1 83 ? -2.732 1.046 -11.585 1.00 14.59 83 ALA C CA 1
ATOM 2405 C C . ALA C 1 83 ? -2.604 1.678 -12.955 1.00 13.70 83 ALA C C 1
ATOM 2406 O O . ALA C 1 83 ? -2.398 0.980 -13.939 1.00 12.99 83 ALA C O 1
ATOM 2408 N N . PRO C 1 84 ? -2.481 3.008 -12.969 1.00 13.46 84 PRO C N 1
ATOM 2409 C CA . PRO C 1 84 ? -2.471 3.630 -14.308 1.00 14.96 84 PRO C CA 1
ATOM 2410 C C . PRO C 1 84 ? -1.134 3.483 -15.000 1.00 14.45 84 PRO C C 1
ATOM 2411 O O . PRO C 1 84 ? -0.060 3.412 -14.357 1.00 15.83 84 PRO C O 1
ATOM 2415 N N . ARG C 1 85 ? -1.182 3.422 -16.346 1.00 14.82 85 ARG C N 1
ATOM 2416 C CA . ARG C 1 85 ? -0.037 3.699 -17.178 1.00 17.34 85 ARG C CA 1
ATOM 2417 C C . ARG C 1 85 ? 0.198 5.187 -17.254 1.00 17.91 85 ARG C C 1
ATOM 2418 O O . ARG C 1 85 ? -0.716 6.049 -17.333 1.00 18.57 85 ARG C O 1
ATOM 2426 N N . SER C 1 86 ? 1.478 5.509 -17.137 1.00 20.01 86 SER C N 1
ATOM 2427 C CA . SER C 1 86 ? 1.821 6.921 -16.945 1.00 20.40 86 SER C CA 1
ATOM 2428 C C . SER C 1 86 ? 1.498 7.759 -18.195 1.00 19.22 86 SER C C 1
ATOM 2429 O O . SER C 1 86 ? 0.952 8.956 -18.076 1.00 19.50 86 SER C O 1
ATOM 2432 N N . GLY C 1 87 ? 1.903 7.189 -19.344 1.00 19.04 87 GLY C N 1
ATOM 2433 C CA . GLY C 1 87 ? 1.664 7.865 -20.656 1.00 18.55 87 GLY C CA 1
ATOM 2434 C C . GLY C 1 87 ? 0.197 8.149 -20.965 1.00 20.65 87 GLY C C 1
ATOM 2435 O O . GLY C 1 87 ? -0.141 9.286 -21.342 1.00 20.00 87 GLY C O 1
ATOM 2436 N N . LEU C 1 88 ? -0.692 7.163 -20.713 1.00 17.60 88 LEU C N 1
ATOM 2437 C CA . LEU C 1 88 ? -2.098 7.434 -20.933 1.00 16.43 88 LEU C CA 1
ATOM 2438 C C . LEU C 1 88 ? -2.634 8.551 -20.079 1.00 19.02 88 LEU C C 1
ATOM 2439 O O . LEU C 1 88 ? -3.558 9.226 -20.475 1.00 18.19 88 LEU C O 1
ATOM 2444 N N . ALA C 1 89 ? -2.127 8.691 -18.843 1.00 16.88 89 ALA C N 1
ATOM 2445 C CA . ALA C 1 89 ? -2.680 9.750 -17.957 1.00 15.13 89 ALA C CA 1
ATOM 2446 C C . ALA C 1 89 ? -2.162 11.107 -18.479 1.00 15.37 89 ALA C C 1
ATOM 2447 O O . ALA C 1 89 ? -2.959 12.045 -18.625 1.00 17.54 89 ALA C O 1
ATOM 2449 N N . ALA C 1 90 ? -0.855 11.211 -18.738 1.00 14.63 90 ALA C N 1
ATOM 2450 C CA . ALA C 1 90 ? -0.266 12.551 -18.999 1.00 18.27 90 ALA C CA 1
ATOM 2451 C C . ALA C 1 90 ? -0.622 13.003 -20.400 1.00 20.79 90 ALA C C 1
ATOM 2452 O O . ALA C 1 90 ? -0.744 14.270 -20.631 1.00 22.07 90 ALA C O 1
ATOM 2454 N N . LYS C 1 91 ? -0.799 12.032 -21.329 1.00 18.56 91 LYS C N 1
ATOM 2455 C CA . LYS C 1 91 ? -1.119 12.361 -22.759 1.00 20.42 91 LYS C CA 1
ATOM 2456 C C . LYS C 1 91 ? -2.639 12.433 -23.038 1.00 20.69 91 LYS C C 1
ATOM 2457 O O . LYS C 1 91 ? -3.113 13.324 -23.801 1.00 23.45 91 LYS C O 1
ATOM 2463 N N . HIS C 1 92 ? -3.446 11.560 -22.395 1.00 20.20 92 HIS C N 1
ATOM 2464 C CA . HIS C 1 92 ? -4.831 11.385 -22.810 1.00 20.28 92 HIS C CA 1
ATOM 2465 C C . HIS C 1 92 ? -5.798 11.571 -21.678 1.00 19.72 92 HIS C C 1
ATOM 2466 O O . HIS C 1 92 ? -6.990 11.366 -21.840 1.00 20.17 92 HIS C O 1
ATOM 2473 N N . PHE C 1 93 ? -5.297 11.932 -20.494 1.00 17.67 93 PHE C N 1
ATOM 2474 C CA . PHE C 1 93 ? -6.199 12.188 -19.329 1.00 17.28 93 PHE C CA 1
ATOM 2475 C C . PHE C 1 93 ? -7.028 10.938 -18.967 1.00 17.39 93 PHE C C 1
ATOM 2476 O O . PHE C 1 93 ? -8.257 11.056 -18.633 1.00 17.25 93 PHE C O 1
ATOM 2484 N N . ILE C 1 94 ? -6.354 9.797 -19.057 1.00 18.30 94 ILE C N 1
ATOM 2485 C CA . ILE C 1 94 ? -7.015 8.490 -18.659 1.00 17.41 94 ILE C CA 1
ATOM 2486 C C . ILE C 1 94 ? -6.603 8.168 -17.282 1.00 17.30 94 ILE C C 1
ATOM 2487 O O . ILE C 1 94 ? -5.444 8.265 -16.955 1.00 16.52 94 ILE C O 1
ATOM 2492 N N . ASP C 1 95 ? -7.509 7.751 -16.465 1.00 17.45 95 ASP C N 1
ATOM 2493 C CA . ASP C 1 95 ? -7.178 7.413 -15.101 1.00 17.74 95 ASP C CA 1
ATOM 2494 C C . ASP C 1 95 ? -7.757 6.064 -14.824 1.00 16.06 95 ASP C C 1
ATOM 2495 O O . ASP C 1 95 ? -8.560 5.516 -15.613 1.00 17.07 95 ASP C O 1
ATOM 2500 N N . VAL C 1 96 ? -7.410 5.344 -13.835 1.00 15.22 96 VAL C N 1
ATOM 2501 C CA . VAL C 1 96 ? -7.939 4.026 -13.478 1.00 14.46 96 VAL C CA 1
ATOM 2502 C C . VAL C 1 96 ? -8.742 4.137 -12.199 1.00 14.09 96 VAL C C 1
ATOM 2503 O O . VAL C 1 96 ? -8.237 4.628 -11.150 1.00 16.07 96 VAL C O 1
ATOM 2507 N N . GLY C 1 97 ? -10.000 3.674 -12.241 1.00 12.89 97 GLY C N 1
ATOM 2508 C CA . GLY C 1 97 ? -10.849 3.616 -11.031 1.00 12.06 97 GLY C CA 1
ATOM 2509 C C . GLY C 1 97 ? -10.771 2.247 -10.368 1.00 14.02 97 GLY C C 1
ATOM 2510 O O . GLY C 1 97 ? -10.057 1.387 -10.866 1.00 14.63 97 GLY C O 1
ATOM 2511 N N . ALA C 1 98 ? -11.395 2.093 -9.185 1.00 13.63 98 ALA C N 1
ATOM 2512 C CA . ALA C 1 98 ? -11.456 0.789 -8.458 1.00 13.33 98 ALA C CA 1
ATOM 2513 C C . ALA C 1 98 ? -10.018 0.372 -8.209 1.00 12.59 98 ALA C C 1
ATOM 2514 O O . ALA C 1 98 ? -9.283 1.164 -7.741 1.00 16.51 98 ALA C O 1
ATOM 2516 N N . GLY C 1 99 ? -9.680 -0.809 -8.672 1.00 12.99 99 GLY C N 1
ATOM 2517 C CA . GLY C 1 99 ? -8.229 -1.154 -8.738 1.00 12.90 99 GLY C CA 1
ATOM 2518 C C . GLY C 1 99 ? -7.741 -2.073 -7.641 1.00 14.88 99 GLY C C 1
ATOM 2519 O O . GLY C 1 99 ? -6.602 -2.578 -7.801 1.00 15.53 99 GLY C O 1
ATOM 2520 N N . VAL C 1 100 ? -8.611 -2.410 -6.682 1.00 12.49 100 VAL C N 1
ATOM 2521 C CA . VAL C 1 100 ? -8.122 -3.286 -5.586 1.00 12.80 100 VAL C CA 1
ATOM 2522 C C . VAL C 1 100 ? -8.517 -4.723 -5.874 1.00 13.05 100 VAL C C 1
ATOM 2523 O O . VAL C 1 100 ? -9.725 -5.082 -5.761 1.00 13.53 100 VAL C O 1
ATOM 2527 N N . ILE C 1 101 ? -7.535 -5.539 -6.318 1.00 11.89 101 ILE C N 1
ATOM 2528 C CA . ILE C 1 101 ? -7.908 -6.959 -6.539 1.00 14.42 101 ILE C CA 1
ATOM 2529 C C . ILE C 1 101 ? -7.444 -7.790 -5.317 1.00 14.51 101 ILE C C 1
ATOM 2530 O O . ILE C 1 101 ? -6.244 -7.811 -5.000 1.00 15.49 101 ILE C O 1
ATOM 2535 N N . ASP C 1 102 ? -8.411 -8.363 -4.604 1.00 14.86 102 ASP C N 1
ATOM 2536 C CA . ASP C 1 102 ? -8.043 -9.149 -3.401 1.00 14.77 102 ASP C CA 1
ATOM 2537 C C . ASP C 1 102 ? -7.229 -10.393 -3.795 1.00 16.62 102 ASP C C 1
ATOM 2538 O O . ASP C 1 102 ? -7.384 -10.982 -4.892 1.00 17.89 102 ASP C O 1
ATOM 2543 N N . GLU C 1 103 ? -6.351 -10.790 -2.868 1.00 18.42 103 GLU C N 1
ATOM 2544 C CA . GLU C 1 103 ? -5.470 -11.945 -3.038 1.00 20.43 103 GLU C CA 1
ATOM 2545 C C . GLU C 1 103 ? -6.281 -13.184 -3.445 1.00 22.23 103 GLU C C 1
ATOM 2546 O O . GLU C 1 103 ? -5.746 -14.025 -4.189 1.00 24.39 103 GLU C O 1
ATOM 2552 N N . ASP C 1 104 ? -7.530 -13.325 -3.030 1.00 20.65 104 ASP C N 1
ATOM 2553 C CA . ASP C 1 104 ? -8.265 -14.535 -3.314 1.00 23.22 104 ASP C CA 1
ATOM 2554 C C . ASP C 1 104 ? -9.263 -14.403 -4.470 1.00 24.96 104 ASP C C 1
ATOM 2555 O O . ASP C 1 104 ? -10.108 -15.280 -4.713 1.00 24.93 104 ASP C O 1
ATOM 2560 N N . TYR C 1 105 ? -9.195 -13.251 -5.210 1.00 20.63 105 TYR C N 1
ATOM 2561 C CA . TYR C 1 105 ? -10.128 -13.071 -6.300 1.00 20.84 105 TYR C CA 1
ATOM 2562 C C . TYR C 1 105 ? -9.787 -13.947 -7.521 1.00 19.27 105 TYR C C 1
ATOM 2563 O O . TYR C 1 105 ? -8.698 -13.909 -8.014 1.00 21.45 105 TYR C O 1
ATOM 2572 N N . ARG C 1 106 ? -10.771 -14.691 -8.016 1.00 21.74 106 ARG C N 1
ATOM 2573 C CA . ARG C 1 106 ? -10.499 -15.589 -9.136 1.00 21.39 106 ARG C CA 1
ATOM 2574 C C . ARG C 1 106 ? -11.349 -15.348 -10.360 1.00 22.16 106 ARG C C 1
ATOM 2575 O O . ARG C 1 106 ? -11.384 -16.215 -11.270 1.00 24.30 106 ARG C O 1
ATOM 2583 N N . GLY C 1 107 ? -11.986 -14.194 -10.405 1.00 20.35 107 GLY C N 1
ATOM 2584 C CA . GLY C 1 107 ? -12.850 -13.787 -11.502 1.00 19.19 107 GLY C CA 1
ATOM 2585 C C . GLY C 1 107 ? -12.012 -13.143 -12.625 1.00 19.19 107 GLY C C 1
ATOM 2586 O O . GLY C 1 107 ? -10.760 -13.112 -12.588 1.00 18.04 107 GLY C O 1
ATOM 2587 N N . ASN C 1 108 ? -12.754 -12.592 -13.585 1.00 19.23 108 ASN C N 1
ATOM 2588 C CA . ASN C 1 108 ? -12.073 -11.976 -14.759 1.00 17.39 108 ASN C CA 1
ATOM 2589 C C . ASN C 1 108 ? -11.575 -10.646 -14.255 1.00 15.76 108 ASN C C 1
ATOM 2590 O O . ASN C 1 108 ? -12.349 -9.889 -13.707 1.00 17.80 108 ASN C O 1
ATOM 2595 N N . VAL C 1 109 ? -10.326 -10.323 -14.519 1.00 14.05 109 VAL C N 1
ATOM 2596 C CA . VAL C 1 109 ? -9.774 -9.016 -14.055 1.00 16.53 109 VAL C CA 1
ATOM 2597 C C . VAL C 1 109 ? -10.308 -7.920 -15.034 1.00 16.80 109 VAL C C 1
ATOM 2598 O O . VAL C 1 109 ? -10.017 -7.948 -16.206 1.00 16.22 109 VAL C O 1
ATOM 2602 N N . GLY C 1 110 ? -11.063 -6.958 -14.489 1.00 15.99 110 GLY C N 1
ATOM 2603 C CA . GLY C 1 110 ? -11.583 -5.818 -15.304 1.00 15.78 110 GLY C CA 1
ATOM 2604 C C . GLY C 1 110 ? -10.776 -4.577 -14.925 1.00 17.05 110 GLY C C 1
ATOM 2605 O O . GLY C 1 110 ? -10.324 -4.431 -13.788 1.00 19.86 110 GLY C O 1
ATOM 2606 N N . VAL C 1 111 ? -10.494 -3.725 -15.874 1.00 14.92 111 VAL C N 1
ATOM 2607 C CA . VAL C 1 111 ? -9.832 -2.417 -15.588 1.00 13.98 111 VAL C CA 1
ATOM 2608 C C . VAL C 1 111 ? -10.904 -1.323 -15.760 1.00 14.17 111 VAL C C 1
ATOM 2609 O O . VAL C 1 111 ? -11.499 -1.158 -16.866 1.00 14.02 111 VAL C O 1
ATOM 2613 N N . VAL C 1 112 ? -11.129 -0.562 -14.701 1.00 13.49 112 VAL C N 1
ATOM 2614 C CA . VAL C 1 112 ? -12.197 0.502 -14.855 1.00 13.72 112 VAL C CA 1
ATOM 2615 C C . VAL C 1 112 ? -11.453 1.733 -15.360 1.00 14.21 112 VAL C C 1
ATOM 2616 O O . VAL C 1 112 ? -10.620 2.307 -14.646 1.00 14.02 112 VAL C O 1
ATOM 2620 N N . LEU C 1 113 ? -11.684 2.118 -16.607 1.00 13.09 113 LEU C N 1
ATOM 2621 C CA . LEU C 1 113 ? -11.000 3.277 -17.137 1.00 14.84 113 LEU C CA 1
ATOM 2622 C C . LEU C 1 113 ? -11.933 4.477 -17.130 1.00 14.34 113 LEU C C 1
ATOM 2623 O O . LEU C 1 113 ? -13.096 4.367 -17.567 1.00 16.25 113 LEU C O 1
ATOM 2628 N N . PHE C 1 114 ? -11.347 5.622 -16.762 1.00 14.97 114 PHE C N 1
ATOM 2629 C CA . PHE C 1 114 ? -12.072 6.881 -16.754 1.00 14.96 114 PHE C CA 1
ATOM 2630 C C . PHE C 1 114 ? -11.460 7.763 -17.815 1.00 17.03 114 PHE C C 1
ATOM 2631 O O . PHE C 1 114 ? -10.251 7.977 -17.804 1.00 18.76 114 PHE C O 1
ATOM 2639 N N . ASN C 1 115 ? -12.308 8.244 -18.758 1.00 17.12 115 ASN C N 1
ATOM 2640 C CA . ASN C 1 115 ? -11.768 9.148 -19.771 1.00 15.67 115 ASN C CA 1
ATOM 2641 C C . ASN C 1 115 ? -12.211 10.574 -19.415 1.00 19.10 115 ASN C C 1
ATOM 2642 O O . ASN C 1 115 ? -13.381 10.904 -19.530 1.00 18.78 115 ASN C O 1
ATOM 2647 N N . PHE C 1 116 ? -11.313 11.344 -18.840 1.00 19.20 116 PHE C N 1
ATOM 2648 C CA . PHE C 1 116 ? -11.584 12.747 -18.428 1.00 19.25 116 PHE C CA 1
ATOM 2649 C C . PHE C 1 116 ? -11.212 13.761 -19.517 1.00 20.77 116 PHE C C 1
ATOM 2650 O O . PHE C 1 116 ? -11.387 14.964 -19.330 1.00 21.91 116 PHE C O 1
ATOM 2658 N N . GLY C 1 117 ? -10.673 13.269 -20.614 1.00 18.39 117 GLY C N 1
ATOM 2659 C CA . GLY C 1 117 ? -10.362 14.082 -21.814 1.00 20.53 117 GLY C CA 1
ATOM 2660 C C . GLY C 1 117 ? -11.628 14.664 -22.499 1.00 21.66 117 GLY C C 1
ATOM 2661 O O . GLY C 1 117 ? -12.805 14.290 -22.219 1.00 22.16 117 GLY C O 1
ATOM 2662 N N . LYS C 1 118 ? -11.396 15.613 -23.389 1.00 25.06 118 LYS C N 1
ATOM 2663 C CA . LYS C 1 118 ? -12.523 16.157 -24.201 1.00 27.46 118 LYS C CA 1
ATOM 2664 C C . LYS C 1 118 ? -12.792 15.358 -25.464 1.00 28.03 118 LYS C C 1
ATOM 2665 O O . LYS C 1 118 ? -13.815 15.618 -26.154 1.00 26.20 118 LYS C O 1
ATOM 2671 N N . GLU C 1 119 ? -11.946 14.374 -25.798 1.00 26.83 119 GLU C N 1
ATOM 2672 C CA . GLU C 1 119 ? -12.206 13.555 -26.981 1.00 25.71 119 GLU C CA 1
ATOM 2673 C C . GLU C 1 119 ? -12.454 12.116 -26.586 1.00 26.40 119 GLU C C 1
ATOM 2674 O O . GLU C 1 119 ? -11.997 11.687 -25.546 1.00 25.03 119 GLU C O 1
ATOM 2680 N N . LYS C 1 120 ? -13.127 11.353 -27.411 1.00 24.03 120 LYS C N 1
ATOM 2681 C CA . LYS C 1 120 ? -13.300 9.927 -27.078 1.00 24.87 120 LYS C CA 1
ATOM 2682 C C . LYS C 1 120 ? -11.921 9.238 -27.050 1.00 21.81 120 LYS C C 1
ATOM 2683 O O . LYS C 1 120 ? -10.921 9.647 -27.689 1.00 21.74 120 LYS C O 1
ATOM 2689 N N . PHE C 1 121 ? -11.853 8.152 -26.244 1.00 19.53 121 PHE C N 1
ATOM 2690 C CA . PHE C 1 121 ? -10.614 7.421 -26.202 1.00 18.36 121 PHE C CA 1
ATOM 2691 C C . PHE C 1 121 ? -10.917 6.001 -26.717 1.00 17.07 121 PHE C C 1
ATOM 2692 O O . PHE C 1 121 ? -11.852 5.336 -26.207 1.00 18.26 121 PHE C O 1
ATOM 2700 N N . GLU C 1 122 ? -10.135 5.553 -27.666 1.00 17.34 122 GLU C N 1
ATOM 2701 C CA . GLU C 1 122 ? -10.345 4.208 -28.270 1.00 17.60 122 GLU C CA 1
ATOM 2702 C C . GLU C 1 122 ? -9.372 3.201 -27.605 1.00 18.44 122 GLU C C 1
ATOM 2703 O O . GLU C 1 122 ? -8.149 3.421 -27.550 1.00 20.75 122 GLU C O 1
ATOM 2709 N N . VAL C 1 123 ? -9.931 2.097 -27.167 1.00 16.73 123 VAL C N 1
ATOM 2710 C CA . VAL C 1 123 ? -9.143 0.987 -26.724 1.00 15.89 123 VAL C CA 1
ATOM 2711 C C . VAL C 1 123 ? -9.271 -0.060 -27.821 1.00 15.89 123 VAL C C 1
ATOM 2712 O O . VAL C 1 123 ? -10.450 -0.428 -28.194 1.00 18.76 123 VAL C O 1
ATOM 2716 N N . LYS C 1 124 ? -8.137 -0.542 -28.315 1.00 16.39 124 LYS C N 1
ATOM 2717 C CA . LYS C 1 124 ? -8.235 -1.674 -29.257 1.00 18.63 124 LYS C CA 1
ATOM 2718 C C . LYS C 1 124 ? -7.855 -2.950 -28.545 1.00 18.11 124 LYS C C 1
ATOM 2719 O O . LYS C 1 124 ? -7.034 -2.923 -27.636 1.00 16.84 124 LYS C O 1
ATOM 2725 N N . LYS C 1 125 ? -8.508 -4.063 -28.907 1.00 17.86 125 LYS C N 1
ATOM 2726 C CA . LYS C 1 125 ? -8.062 -5.339 -28.387 1.00 15.53 125 LYS C CA 1
ATOM 2727 C C . LYS C 1 125 ? -6.554 -5.483 -28.578 1.00 14.70 125 LYS C C 1
ATOM 2728 O O . LYS C 1 125 ? -5.917 -5.169 -29.632 1.00 15.02 125 LYS C O 1
ATOM 2734 N N . GLY C 1 126 ? -5.900 -5.897 -27.473 1.00 14.00 126 GLY C N 1
ATOM 2735 C CA . GLY C 1 126 ? -4.453 -5.951 -27.510 1.00 15.78 126 GLY C CA 1
ATOM 2736 C C . GLY C 1 126 ? -3.703 -4.730 -26.958 1.00 14.44 126 GLY C C 1
ATOM 2737 O O . GLY C 1 126 ? -2.499 -4.775 -26.810 1.00 16.82 126 GLY C O 1
ATOM 2738 N N . ASP C 1 127 ? -4.403 -3.622 -26.690 1.00 14.48 127 ASP C N 1
ATOM 2739 C CA . ASP C 1 127 ? -3.704 -2.474 -26.174 1.00 15.87 127 ASP C CA 1
ATOM 2740 C C . ASP C 1 127 ? -3.419 -2.673 -24.701 1.00 14.76 127 ASP C C 1
ATOM 2741 O O . ASP C 1 127 ? -4.215 -3.221 -23.984 1.00 14.83 127 ASP C O 1
ATOM 2746 N N . ARG C 1 128 ? -2.280 -2.119 -24.243 1.00 13.91 128 ARG C N 1
ATOM 2747 C CA . ARG C 1 128 ? -2.043 -2.119 -22.770 1.00 15.79 128 ARG C CA 1
ATOM 2748 C C . ARG C 1 128 ? -2.777 -0.932 -22.194 1.00 13.81 128 ARG C C 1
ATOM 2749 O O . ARG C 1 128 ? -2.656 0.211 -22.718 1.00 16.87 128 ARG C O 1
ATOM 2757 N N . ILE C 1 129 ? -3.526 -1.205 -21.105 1.00 12.86 129 ILE C N 1
ATOM 2758 C CA . ILE C 1 129 ? -4.461 -0.177 -20.552 1.00 14.85 129 ILE C CA 1
ATOM 2759 C C . ILE C 1 129 ? -4.232 0.052 -19.103 1.00 15.30 129 ILE C C 1
ATOM 2760 O O . ILE C 1 129 ? -4.837 0.992 -18.575 1.00 14.28 129 ILE C O 1
ATOM 2765 N N . ALA C 1 130 ? -3.356 -0.734 -18.427 1.00 11.69 130 ALA C N 1
ATOM 2766 C CA . ALA C 1 130 ? -3.096 -0.456 -16.992 1.00 11.98 130 ALA C CA 1
ATOM 2767 C C . ALA C 1 130 ? -1.934 -1.411 -16.638 1.00 14.14 130 ALA C C 1
ATOM 2768 O O . ALA C 1 130 ? -1.390 -2.092 -17.536 1.00 14.82 130 ALA C O 1
ATOM 2770 N N . GLN C 1 131 ? -1.517 -1.338 -15.398 1.00 14.24 131 GLN C N 1
ATOM 2771 C CA . GLN C 1 131 ? -0.433 -2.300 -14.940 1.00 12.23 131 GLN C CA 1
ATOM 2772 C C . GLN C 1 131 ? -0.877 -2.894 -13.638 1.00 15.28 131 GLN C C 1
ATOM 2773 O O . GLN C 1 131 ? -1.722 -2.315 -12.969 1.00 16.36 131 GLN C O 1
ATOM 2779 N N . LEU C 1 132 ? -0.339 -4.052 -13.315 1.00 13.28 132 LEU C N 1
ATOM 2780 C CA . LEU C 1 132 ? -0.799 -4.788 -12.160 1.00 11.95 132 LEU C CA 1
ATOM 2781 C C . LEU C 1 132 ? 0.373 -4.852 -11.189 1.00 12.43 132 LEU C C 1
ATOM 2782 O O . LEU C 1 132 ? 1.447 -5.450 -11.543 1.00 15.56 132 LEU C O 1
ATOM 2787 N N . ILE C 1 133 ? 0.256 -4.255 -10.021 1.00 12.13 133 ILE C N 1
ATOM 2788 C CA . ILE C 1 133 ? 1.367 -4.113 -9.063 1.00 13.00 133 ILE C CA 1
ATOM 2789 C C . ILE C 1 133 ? 1.041 -5.031 -7.901 1.00 14.09 133 ILE C C 1
ATOM 2790 O O . ILE C 1 133 ? -0.057 -5.009 -7.371 1.00 13.25 133 ILE C O 1
ATOM 2795 N N . CYS C 1 134 ? 2.017 -5.834 -7.414 1.00 13.32 134 CYS C N 1
ATOM 2796 C CA . CYS C 1 134 ? 1.760 -6.737 -6.262 1.00 13.79 134 CYS C CA 1
ATOM 2797 C C . CYS C 1 134 ? 2.185 -5.968 -5.047 1.00 14.34 134 CYS C C 1
ATOM 2798 O O . CYS C 1 134 ? 3.416 -5.933 -4.639 1.00 15.35 134 CYS C O 1
ATOM 2801 N N . GLU C 1 135 ? 1.211 -5.283 -4.381 1.00 12.03 135 GLU C N 1
ATOM 2802 C CA . GLU C 1 135 ? 1.500 -4.389 -3.306 1.00 12.32 135 GLU C CA 1
ATOM 2803 C C . GLU C 1 135 ? 1.483 -5.129 -1.974 1.00 12.65 135 GLU C C 1
ATOM 2804 O O . GLU C 1 135 ? 0.492 -5.783 -1.625 1.00 13.98 135 GLU C O 1
ATOM 2810 N N . ARG C 1 136 ? 2.624 -5.067 -1.249 1.00 13.42 136 ARG C N 1
ATOM 2811 C CA . ARG C 1 136 ? 2.605 -5.791 0.033 1.00 13.71 136 ARG C CA 1
ATOM 2812 C C . ARG C 1 136 ? 1.807 -5.091 1.134 1.00 13.88 136 ARG C C 1
ATOM 2813 O O . ARG C 1 136 ? 1.910 -3.882 1.312 1.00 14.61 136 ARG C O 1
ATOM 2821 N N . ILE C 1 137 ? 1.054 -5.923 1.845 1.00 15.06 137 ILE C N 1
ATOM 2822 C CA . ILE C 1 137 ? 0.173 -5.403 2.833 1.00 15.31 137 ILE C CA 1
ATOM 2823 C C . ILE C 1 137 ? 0.131 -6.306 4.051 1.00 14.93 137 ILE C C 1
ATOM 2824 O O . ILE C 1 137 ? 0.514 -7.476 3.935 1.00 16.00 137 ILE C O 1
ATOM 2829 N N . PHE C 1 138 ? -0.271 -5.692 5.164 1.00 15.01 138 PHE C N 1
ATOM 2830 C CA . PHE C 1 138 ? -0.663 -6.502 6.350 1.00 17.28 138 PHE C CA 1
ATOM 2831 C C . PHE C 1 138 ? -2.088 -6.939 6.245 1.00 18.38 138 PHE C C 1
ATOM 2832 O O . PHE C 1 138 ? -2.995 -6.251 5.558 1.00 17.20 138 PHE C O 1
ATOM 2840 N N . TYR C 1 139 ? -2.398 -8.062 6.927 1.00 19.01 139 TYR C N 1
ATOM 2841 C CA . TYR C 1 139 ? -3.788 -8.471 7.041 1.00 18.47 139 TYR C CA 1
ATOM 2842 C C . TYR C 1 139 ? -4.031 -8.475 8.591 1.00 21.02 139 TYR C C 1
ATOM 2843 O O . TYR C 1 139 ? -3.987 -9.559 9.233 1.00 22.11 139 TYR C O 1
ATOM 2852 N N . PRO C 1 140 ? -4.241 -7.310 9.203 1.00 21.08 140 PRO C N 1
ATOM 2853 C CA . PRO C 1 140 ? -4.366 -7.223 10.659 1.00 20.83 140 PRO C CA 1
ATOM 2854 C C . PRO C 1 140 ? -5.710 -7.681 11.149 1.00 23.54 140 PRO C C 1
ATOM 2855 O O . PRO C 1 140 ? -6.746 -7.658 10.437 1.00 22.39 140 PRO C O 1
ATOM 2859 N N . GLU C 1 141 ? -5.691 -8.174 12.386 1.00 23.63 141 GLU C N 1
ATOM 2860 C CA . GLU C 1 141 ? -6.963 -8.347 13.112 1.00 24.95 141 GLU C CA 1
ATOM 2861 C C . GLU C 1 141 ? -7.385 -6.947 13.514 1.00 24.52 141 GLU C C 1
ATOM 2862 O O . GLU C 1 141 ? -6.567 -6.030 13.564 1.00 26.41 141 GLU C O 1
ATOM 2868 N N . ILE C 1 142 ? -8.653 -6.767 13.826 1.00 23.78 142 ILE C N 1
ATOM 2869 C CA . ILE C 1 142 ? -9.122 -5.452 14.272 1.00 24.15 142 ILE C CA 1
ATOM 2870 C C . ILE C 1 142 ? -9.653 -5.488 15.709 1.00 24.44 142 ILE C C 1
ATOM 2871 O O . ILE C 1 142 ? -10.253 -6.477 16.108 1.00 25.33 142 ILE C O 1
ATOM 2876 N N . GLU C 1 143 ? -9.297 -4.457 16.447 1.00 24.47 143 GLU C N 1
ATOM 2877 C CA . GLU C 1 143 ? -9.696 -4.326 17.827 1.00 26.45 143 GLU C CA 1
ATOM 2878 C C . GLU C 1 143 ? -10.293 -2.935 18.094 1.00 26.41 143 GLU C C 1
ATOM 2879 O O . GLU C 1 143 ? -9.655 -1.900 17.893 1.00 24.70 143 GLU C O 1
ATOM 2885 N N . GLU C 1 144 ? -11.470 -2.929 18.680 1.00 27.14 144 GLU C N 1
ATOM 2886 C CA . GLU C 1 144 ? -12.078 -1.654 19.124 1.00 28.41 144 GLU C CA 1
ATOM 2887 C C . GLU C 1 144 ? -11.661 -1.338 20.540 1.00 30.79 144 GLU C C 1
ATOM 2888 O O . GLU C 1 144 ? -11.703 -2.249 21.438 1.00 30.45 144 GLU C O 1
ATOM 2894 N N . VAL C 1 145 ? -11.260 -0.097 20.743 1.00 30.67 145 VAL C N 1
ATOM 2895 C CA . VAL C 1 145 ? -10.925 0.391 22.085 1.00 33.13 145 VAL C CA 1
ATOM 2896 C C . VAL C 1 145 ? -11.798 1.609 22.340 1.00 34.49 145 VAL C C 1
ATOM 2897 O O . VAL C 1 145 ? -12.420 2.159 21.406 1.00 31.62 145 VAL C O 1
ATOM 2901 N N . GLN C 1 146 ? -11.874 2.044 23.603 1.00 36.05 146 GLN C N 1
ATOM 2902 C CA . GLN C 1 146 ? -12.782 3.153 23.957 1.00 39.03 146 GLN C CA 1
ATOM 2903 C C . GLN C 1 146 ? -12.233 4.466 23.414 1.00 38.11 146 GLN C C 1
ATOM 2904 O O . GLN C 1 146 ? -12.974 5.386 22.979 1.00 40.51 146 GLN C O 1
ATOM 2910 N N . ALA C 1 147 ? -10.927 4.555 23.394 1.00 38.34 147 ALA C N 1
ATOM 2911 C CA . ALA C 1 147 ? -10.241 5.732 22.856 1.00 39.56 147 ALA C CA 1
ATOM 2912 C C . ALA C 1 147 ? -8.732 5.445 22.622 1.00 40.07 147 ALA C C 1
ATOM 2913 O O . ALA C 1 147 ? -8.138 4.561 23.287 1.00 40.20 147 ALA C O 1
ATOM 2915 N N . LEU C 1 148 ? -8.125 6.119 21.625 1.00 40.43 148 LEU C N 1
ATOM 2916 C CA . LEU C 1 148 ? -6.659 5.995 21.420 1.00 41.34 148 LEU C CA 1
ATOM 2917 C C . LEU C 1 148 ? -5.948 7.139 22.160 1.00 42.50 148 LEU C C 1
ATOM 2918 O O . LEU C 1 148 ? -6.247 8.332 21.903 1.00 44.70 148 LEU C O 1
#

Nearest PDB structures (foldseek):
  1q5u-assembly1_Y  TM=1.004E+00  e=2.456E-21  Homo sapiens
  3ehw-assembly1_B  TM=9.967E-01  e=1.693E-21  Homo sapiens
  6ljj-assembly1_A  TM=9.956E-01  e=5.453E-21  Sus scrofa
  5vjy-assembly2_B  TM=9.892E-01  e=1.403E-16  Naegleria fowleri
  3hhq-assembly5_M  TM=9.791E-01  e=1.241E-15  Saccharomyces cerevisiae

Sequence (375 aa):
MQLRFARLSEHATAPTRGSARAAGYDLYSAYDYTIPPMEKAVVKTDIQIALPSGCYGRVAPRSGLAAKHFIDVGAGVIDEDYRGNVGVVLFNFGKEKFEVKKGDRIAQLICERIFYPEIEEVQALMQLRFARLSEHATAPTRGSARAAGYDLYSAYDYTIPPMEKAVVKTDIQIALPSGCYGRVAPRSGLAAKHFIDVGAGVIDEDYRGNVGVVLFNFGKEKFEVKKGDRIAQLICERIFYPEIEEVQALMQLRFARLSEHATAPTRGSARAAGYDLYSAYDYTIPPMEKAVVKTDIQIALPSGCYGRVAPRSGLAAKHFIDVGAGVIDEDYRGNVGVVLFNFGKEKFEVKKGDRIAQLICERIFYPEIEEVQAL

Secondary structure (DSSP, 8-state):
-EEEEEESSTT----B-SSTT-SEEEEE-SS-EEE-TTEEEEEE--EEEEPPTTEEEEEE--HHHHHHH-EEEE--EE-TT--S--EEEEEE-SSS-EEEPTT-EEEEEEEEEEE--EEEE-S--/--EEEEESSTT----B-SSTT-SEEEEE-SS-EEE-TTEEEEEE--EEEEPPTTEEEEEE--HHHHHHH-EEEE--EE-TT--S--EEEEEE-SSS-EEE-TT-EEEEEEEEEB---EEEE-S--/-EEEEEESSTT----B-SSTT-SEEEEE-SS-EEE-TTEEEEEE--EEEEPPTTEEEEEE--HHHHHHH-EEEE--EE-TT--S--EEEEEE-SSS-EEE-TT-EEEEEEEEEEE---EEE-S--

Radius of gyration: 19.67 Å; Cα contacts (8 Å, |Δi|>4): 1177; chains: 3; bounding box: 52×52×53 Å

InterPro domains:
  IPR008181 Deoxyuridine triphosphate nucleotidohydrolase [PTHR11241] (94-251)
  IPR008181 Deoxyuridine triphosphate nucleotidohydrolase [TIGR00576] (114-251)
  IPR029054 dUTPase-like [PF00692] (122-250)
  IPR033704 dUTPase, trimeric [cd07557] (134-221)
  IPR036157 dUTPase-like superfamily [G3DSA:2.70.40.10] (105-251)
  IPR036157 dUTPase-like superfamily [SSF51283] (112-251)

CATH classification: 2.70.40.10

GO terms:
  GO:0005634 nucleus (C, IDA)
  GO:0004170 dUTP diphosphatase activity (F, IDA)
  GO:0006231 dTMP biosynthetic process (P, IDA)
  GO:0005634 nucleus (C, EXP)
  GO:0005739 mitochondrion (C, EXP)
  GO:0005634 nucleus (C, TAS)
  GO:0005739 mitochondrion (C, TAS)
  GO:0004170 dUTP diphosphatase activity (F, TAS)
  GO:0006139 nucleobase-containing compound metabolic process (P, TAS)
  GO:0006260 DNA replication (P, TAS)
  GO:0006231 dTMP biosynthetic process (P, IMP)
  GO:0005739 mitochondrion (C, HTP)
  GO:0005654 nucleoplasm (C, TAS)
  GO:0005515 protein binding (F, IPI)
  GO:0005654 nucleoplasm (C, IDA)
  GO:0004170 dUTP diphosphatase activity (F, EXP)
  GO:0070062 extracellular exosome (C, HDA)
  GO:0003723 RNA binding (F, HDA)

Solvent-accessible surface area: 15090 Å² total; per-residue (Å²): 129,77,0,96,4,0,86,84,35,143,103,10,51,39,6,58,46,81,49,74,80,18,5,6,12,25,0,33,0,1,82,84,51,75,0,59,52,63,59,61,20,50,0,80,2,8,2,20,1,2,14,8,83,21,0,0,0,23,5,0,10,64,55,42,29,0,31,150,75,7,3,10,19,1,14,7,12,16,43,21,76,92,99,28,47,1,26,0,10,0,0,1,3,11,174,145,123,32,53,1,108,141,36,56,111,3,0,21,2,0,3,2,60,6,35,32,4,120,55,66,72,33,152,78,65,148,82,0,83,4,0,69,85,37,138,88,5,43,37,5,57,46,88,46,74,84,16,5,7,12,21,1,31,0,2,80,92,50,80,0,68,56,54,54,49,18,51,0,85,2,9,2,15,1,3,10,1,63,23,0,0,0,24,6,0,11,66,55,32,33,0,30,156,89,8,3,9,19,1,16,8,12,16,44,20,74,91,100,27,42,2,26,0,10,0,0,1,4,11,154,132,122,28,58,0,107,108,30,54,113,3,0,21,2,0,3,2,55,6,33,26,4,108,53,71,74,39,157,73,61,119,78,0,95,4,0,81,86,33,145,88,12,46,40,4,54,46,87,46,77,91,16,4,6,10,19,0,22,0,1,79,94,49,82,0,65,55,60,49,54,20,65,0,102,2,6,2,20,1,2,14,9,87,21,0,0,0,24,6,0,10,77,56,36,34,0,32,156,88,9,3,10,18,1,15,8,14,15,43,19,73,92,99,27,40,2,30,0,10,0,0,1,3,12,162,143,122,28,58,1,108,103,31,56,111,2,0,21,2,0,4,2,57,6,56,40,9,119,54,64,90,34,174,69,66

Foldseek 3Di:
DDKDKDAQDPLADDWDDPDPPDQFTFQFASAKDKAFAQGKDWGWRRMFIQADPQFWKFWFFDPCCCVPFVKGWPDGTHGNPTGDTDITIIGGNHNGIDIGHRGDGGTTIGGGGDDDDDDDDDPDD/DDKDKDAQDVLADPFDDPDPPDQFTFAFASAKDKAFAQGKDWGWRRMFIQADPQFWKFWFFDDCCCVPFVKGWPDGTHGNPDGDTDITIIGGNHNGIDIGGRGDGGTTIGGGGDDDDDDDDDPDD/DDKDKAAQDPLADDWADPDPPDQFTFAFASAKDKAFAQGKDWGWRRMFIAADPQFWKFFFFDPCCCVPFVKGWPDGTHGNPDGDTRTTIIGGNHNGIDIGHRGDGGTTIGGGGDDDDDDDDDPDD

B-factor: mean 23.17, std 8.94, range [2.0, 63.97]

Organism: Homo sapiens (NCBI:txid9606)